Protein 2I0F (pdb70)

B-factor: mean 44.27, std 20.61, range [9.22, 100.0]

Organism: Brucella abortus biovar 1 (strain 9-941) (NCBI:txid262698)

CATH classification: 3.40.50.960

Structure (mmCIF, N/CA/C/O backbone):
data_2I0F
#
_entry.id   2I0F
#
_cell.length_a   124.101
_cell.length_b   68.521
_cell.length_c   90.649
_cell.angle_alpha   90.00
_cell.angle_beta   108.40
_cell.angle_gamma   90.00
#
_symmetry.space_group_name_H-M   'C 1 2 1'
#
loop_
_entity.id
_entity.type
_entity.pdbx_description
1 polymer '6,7-dimethyl-8-ribityllumazine synthase 1'
2 non-polymer 'CALCIUM ION'
3 water water
#
loop_
_atom_site.group_PDB
_atom_site.id
_atom_site.type_symbol
_atom_site.label_atom_id
_atom_site.label_alt_id
_atom_site.label_comp_id
_atom_site.label_asym_id
_atom_site.label_entity_id
_atom_site.label_seq_id
_atom_site.pdbx_PDB_ins_code
_atom_site.Cartn_x
_atom_site.Cartn_y
_atom_site.Cartn_z
_atom_site.occupancy
_atom_site.B_iso_or_equiv
_atom_site.auth_seq_id
_atom_site.auth_comp_id
_atom_site.auth_asym_id
_atom_site.auth_atom_id
_atom_site.pdbx_PDB_model_num
ATOM 1 N N . ASP A 1 11 ? 13.881 -28.916 6.061 1.00 52.70 11 ASP A N 1
ATOM 2 C CA . ASP A 1 11 ? 12.416 -29.069 5.820 1.00 52.66 11 ASP A CA 1
ATOM 3 C C . ASP A 1 11 ? 11.679 -28.877 7.139 1.00 50.23 11 ASP A C 1
ATOM 4 O O . ASP A 1 11 ? 10.532 -28.426 7.171 1.00 50.61 11 ASP A O 1
ATOM 9 N N . ALA A 1 12 ? 12.349 -29.225 8.231 1.00 46.28 12 ALA A N 1
ATOM 10 C CA . ALA A 1 12 ? 11.764 -29.077 9.554 1.00 42.34 12 ALA A CA 1
ATOM 11 C C . ALA A 1 12 ? 11.696 -27.590 9.867 1.00 37.45 12 ALA A C 1
ATOM 12 O O . ALA A 1 12 ? 12.482 -26.804 9.343 1.00 35.56 12 ALA A O 1
ATOM 14 N N . PRO A 1 13 ? 10.753 -27.184 10.723 1.00 34.80 13 PRO A N 1
ATOM 15 C CA . PRO A 1 13 ? 10.636 -25.763 11.069 1.00 33.63 13 PRO A CA 1
ATOM 16 C C . PRO A 1 13 ? 11.928 -25.229 11.678 1.00 31.22 13 PRO A C 1
ATOM 17 O O . PRO A 1 13 ? 12.600 -25.907 12.454 1.00 31.26 13 PRO A O 1
ATOM 21 N N . HIS A 1 14 ? 12.283 -24.014 11.303 1.00 29.29 14 HIS A N 1
ATOM 22 C CA . HIS A 1 14 ? 13.468 -23.378 11.839 1.00 29.10 14 HIS A CA 1
ATOM 23 C C . HIS A 1 14 ? 12.964 -22.104 12.492 1.00 28.56 14 HIS A C 1
ATOM 24 O O . HIS A 1 14 ? 12.503 -21.194 11.807 1.00 29.85 14 HIS A O 1
ATOM 31 N N . LEU A 1 15 ? 13.039 -22.035 13.812 1.00 27.33 15 LEU A N 1
ATOM 32 C CA . LEU A 1 15 ? 12.545 -20.860 14.512 1.00 24.79 15 LEU A CA 1
ATOM 33 C C . LEU A 1 15 ? 13.660 -19.987 15.056 1.00 24.31 15 LEU A C 1
ATOM 34 O O . LEU A 1 15 ? 14.822 -20.401 15.145 1.00 20.33 15 LEU A O 1
ATOM 39 N N . LEU A 1 16 ? 13.290 -18.764 15.408 1.00 22.88 16 LEU A N 1
ATOM 40 C CA . LEU A 1 16 ? 14.240 -17.843 16.010 1.00 21.91 16 LEU A CA 1
ATOM 41 C C . LEU A 1 16 ? 13.710 -17.644 17.408 1.00 19.95 16 LEU A C 1
ATOM 42 O O . LEU A 1 16 ? 12.540 -17.305 17.598 1.00 17.56 16 LEU A O 1
ATOM 47 N N . ILE A 1 17 ? 14.566 -17.919 18.382 1.00 20.24 17 ILE A N 1
ATOM 48 C CA . ILE A 1 17 ? 14.220 -17.749 19.774 1.00 19.34 17 ILE A CA 1
ATOM 49 C C . ILE A 1 17 ? 14.807 -16.388 20.162 1.00 20.87 17 ILE A C 1
ATOM 50 O O . ILE A 1 17 ? 16.002 -16.139 19.999 1.00 21.77 17 ILE A O 1
ATOM 55 N N . VAL A 1 18 ? 13.957 -15.489 20.626 1.00 19.54 18 VAL A N 1
ATOM 56 C CA . VAL A 1 18 ? 14.421 -14.180 21.039 1.00 19.48 18 VAL A CA 1
ATOM 57 C C . VAL A 1 18 ? 14.224 -14.139 22.536 1.00 19.69 18 VAL A C 1
ATOM 58 O O . VAL A 1 18 ? 13.084 -14.116 23.018 1.00 17.60 18 VAL A O 1
ATOM 62 N N . GLU A 1 19 ? 15.338 -14.157 23.268 1.00 17.05 19 GLU A N 1
ATOM 63 C CA . GLU A 1 19 ? 15.285 -14.154 24.713 1.00 18.42 19 GLU A CA 1
ATOM 64 C C . GLU A 1 19 ? 15.704 -12.833 25.339 1.00 17.77 19 GLU A C 1
ATOM 65 O O . GLU A 1 19 ? 16.765 -12.301 25.029 1.00 20.58 19 GLU A O 1
ATOM 71 N N . ALA A 1 20 ? 14.859 -12.314 26.214 1.00 18.54 20 ALA A N 1
ATOM 72 C CA . ALA A 1 20 ? 15.180 -11.108 26.952 1.00 20.19 20 ALA A CA 1
ATOM 73 C C . ALA A 1 20 ? 15.957 -11.701 28.119 1.00 20.35 20 ALA A C 1
ATOM 74 O O . ALA A 1 20 ? 15.416 -12.487 28.889 1.00 20.90 20 ALA A O 1
ATOM 76 N N . ARG A 1 21 ? 17.223 -11.339 28.245 1.00 21.33 21 ARG A N 1
ATOM 77 C CA . ARG A 1 21 ? 18.064 -11.897 29.294 1.00 22.14 21 ARG A CA 1
ATOM 78 C C . ARG A 1 21 ? 18.524 -10.914 30.374 1.00 24.46 21 ARG A C 1
ATOM 79 O O . ARG A 1 21 ? 19.258 -9.963 30.094 1.00 26.87 21 ARG A O 1
ATOM 87 N N . PHE A 1 22 ? 18.071 -11.138 31.603 1.00 25.04 22 PHE A N 1
ATOM 88 C CA . PHE A 1 22 ? 18.480 -10.305 32.731 1.00 27.94 22 PHE A CA 1
ATOM 89 C C . PHE A 1 22 ? 18.902 -11.243 33.854 1.00 29.16 22 PHE A C 1
ATOM 90 O O . PHE A 1 22 ? 20.001 -11.115 34.401 1.00 30.60 22 PHE A O 1
ATOM 98 N N . TYR A 1 23 ? 18.024 -12.182 34.193 1.00 28.14 23 TYR A N 1
ATOM 99 C CA . TYR A 1 23 ? 18.321 -13.182 35.215 1.00 28.99 23 TYR A CA 1
ATOM 100 C C . TYR A 1 23 ? 18.912 -14.386 34.456 1.00 27.90 23 TYR A C 1
ATOM 101 O O . TYR A 1 23 ? 18.181 -15.236 33.956 1.00 26.16 23 TYR A O 1
ATOM 110 N N . ASP A 1 24 ? 20.233 -14.454 34.376 1.00 28.43 24 ASP A N 1
ATOM 111 C CA . ASP A 1 24 ? 20.909 -15.518 33.641 1.00 29.57 24 ASP A CA 1
ATOM 112 C C . ASP A 1 24 ? 20.442 -16.943 33.910 1.00 31.04 24 ASP A C 1
ATOM 113 O O . ASP A 1 24 ? 20.230 -17.716 32.964 1.00 30.90 24 ASP A O 1
ATOM 118 N N . ASP A 1 25 ? 20.300 -17.306 35.183 1.00 29.16 25 ASP A N 1
ATOM 119 C CA . ASP A 1 25 ? 19.874 -18.660 35.514 1.00 30.55 25 ASP A CA 1
ATOM 120 C C . ASP A 1 25 ? 18.452 -18.918 35.045 1.00 28.79 25 ASP A C 1
ATOM 121 O O . ASP A 1 25 ? 18.194 -19.905 34.369 1.00 28.23 25 ASP A O 1
ATOM 126 N N . LEU A 1 26 ? 17.531 -18.028 35.392 1.00 29.68 26 LEU A N 1
ATOM 127 C CA . LEU A 1 26 ? 16.153 -18.192 34.960 1.00 30.14 26 LEU A CA 1
ATOM 128 C C . LEU A 1 26 ? 16.083 -18.276 33.439 1.00 29.73 26 LEU A C 1
ATOM 129 O O . LEU A 1 26 ? 15.422 -19.152 32.895 1.00 31.85 26 LEU A O 1
ATOM 134 N N . ALA A 1 27 ? 16.772 -17.363 32.763 1.00 26.27 27 ALA A N 1
ATOM 135 C CA . ALA A 1 27 ? 16.784 -17.323 31.303 1.00 25.90 27 ALA A CA 1
ATOM 136 C C . ALA A 1 27 ? 17.308 -18.631 30.704 1.00 25.20 27 ALA A C 1
ATOM 137 O O . ALA A 1 27 ? 16.875 -19.050 29.623 1.00 24.74 27 ALA A O 1
ATOM 139 N N . ASP A 1 28 ? 18.255 -19.262 31.394 1.00 22.01 28 ASP A N 1
ATOM 140 C CA . ASP A 1 28 ? 18.814 -20.518 30.919 1.00 23.85 28 ASP A CA 1
ATOM 141 C C . ASP A 1 28 ? 17.771 -21.606 31.054 1.00 22.87 28 ASP A C 1
ATOM 142 O O . ASP A 1 28 ? 17.604 -22.442 30.165 1.00 23.04 28 ASP A O 1
ATOM 147 N N . ALA A 1 29 ? 17.065 -21.601 32.170 1.00 18.71 29 ALA A N 1
ATOM 148 C CA . ALA A 1 29 ? 16.035 -22.597 32.356 1.00 22.80 29 ALA A CA 1
ATOM 149 C C . ALA A 1 29 ? 15.026 -22.406 31.229 1.00 22.91 29 ALA A C 1
ATOM 150 O O . ALA A 1 29 ? 14.684 -23.351 30.519 1.00 23.37 29 ALA A O 1
ATOM 152 N N . LEU A 1 30 ? 14.570 -21.168 31.061 1.00 21.54 30 LEU A N 1
ATOM 153 C CA . LEU A 1 30 ? 13.588 -20.857 30.027 1.00 22.49 30 LEU A CA 1
ATOM 154 C C . LEU A 1 30 ? 14.039 -21.306 28.653 1.00 20.70 30 LEU A C 1
ATOM 155 O O . LEU A 1 30 ? 13.296 -21.965 27.935 1.00 22.24 30 LEU A O 1
ATOM 160 N N . LEU A 1 31 ? 15.253 -20.915 28.287 1.00 21.65 31 LEU A N 1
ATOM 161 C CA . LEU A 1 31 ? 15.808 -21.268 26.997 1.00 22.90 31 LEU A CA 1
ATOM 162 C C . LEU A 1 31 ? 15.957 -22.781 26.882 1.00 24.04 31 LEU A C 1
ATOM 163 O O . LEU A 1 31 ? 15.745 -23.332 25.806 1.00 23.82 31 LEU A O 1
ATOM 168 N N . ASP A 1 32 ? 16.312 -23.446 27.985 1.00 25.73 32 ASP A N 1
ATOM 169 C CA . ASP A 1 32 ? 16.473 -24.913 27.984 1.00 26.13 32 ASP A CA 1
ATOM 170 C C . ASP A 1 32 ? 15.119 -25.551 27.698 1.00 25.71 32 ASP A C 1
ATOM 171 O O . ASP A 1 32 ? 15.020 -26.528 26.956 1.00 27.38 32 ASP A O 1
ATOM 176 N N . GLY A 1 33 ? 14.075 -24.978 28.283 1.00 23.69 33 GLY A N 1
ATOM 177 C CA . GLY A 1 33 ? 12.740 -25.495 28.068 1.00 25.72 33 GLY A CA 1
ATOM 178 C C . GLY A 1 33 ? 12.336 -25.368 26.612 1.00 26.98 33 GLY A C 1
ATOM 179 O O . GLY A 1 33 ? 11.833 -26.321 26.015 1.00 27.66 33 GLY A O 1
ATOM 180 N N . ALA A 1 34 ? 12.557 -24.186 26.042 1.00 25.08 34 ALA A N 1
ATOM 181 C CA . ALA A 1 34 ? 12.214 -23.930 24.649 1.00 23.80 34 ALA A CA 1
ATOM 182 C C . ALA A 1 34 ? 13.017 -24.830 23.708 1.00 24.03 34 ALA A C 1
ATOM 183 O O . ALA A 1 34 ? 12.444 -25.514 22.855 1.00 22.12 34 ALA A O 1
ATOM 185 N N . LYS A 1 35 ? 14.340 -24.825 23.857 1.00 21.64 35 LYS A N 1
ATOM 186 C CA . LYS A 1 35 ? 15.177 -25.639 22.992 1.00 23.68 35 LYS A CA 1
ATOM 187 C C . LYS A 1 35 ? 14.796 -27.113 23.031 1.00 25.85 35 LYS A C 1
ATOM 188 O O . LYS A 1 35 ? 14.832 -27.791 22.007 1.00 25.55 35 LYS A O 1
ATOM 194 N N . ALA A 1 36 ? 14.438 -27.610 24.211 1.00 25.23 36 ALA A N 1
ATOM 195 C CA . ALA A 1 36 ? 14.081 -29.010 24.339 1.00 27.62 36 ALA A CA 1
ATOM 196 C C . ALA A 1 36 ? 12.793 -29.271 23.585 1.00 27.44 36 ALA A C 1
ATOM 197 O O . ALA A 1 36 ? 12.679 -30.253 22.856 1.00 26.29 36 ALA A O 1
ATOM 199 N N . ALA A 1 37 ? 11.821 -28.384 23.759 1.00 27.61 37 ALA A N 1
ATOM 200 C CA . ALA A 1 37 ? 10.548 -28.526 23.064 1.00 27.19 37 ALA A CA 1
ATOM 201 C C . ALA A 1 37 ? 10.787 -28.509 21.562 1.00 26.74 37 ALA A C 1
ATOM 202 O O . ALA A 1 37 ? 10.170 -29.270 20.825 1.00 27.15 37 ALA A O 1
ATOM 204 N N . LEU A 1 38 ? 11.685 -27.648 21.097 1.00 24.67 38 LEU A N 1
ATOM 205 C CA . LEU A 1 38 ? 11.926 -27.588 19.662 1.00 26.98 38 LEU A CA 1
ATOM 206 C C . LEU A 1 38 ? 12.705 -28.802 19.172 1.00 27.91 38 LEU A C 1
ATOM 207 O O . LEU A 1 38 ? 12.519 -29.261 18.043 1.00 28.30 38 LEU A O 1
ATOM 212 N N . ASP A 1 39 ? 13.568 -29.335 20.028 1.00 28.98 39 ASP A N 1
ATOM 213 C CA . ASP A 1 39 ? 14.351 -30.493 19.646 1.00 30.08 39 ASP A CA 1
ATOM 214 C C . ASP A 1 39 ? 13.443 -31.693 19.486 1.00 30.58 39 ASP A C 1
ATOM 215 O O . ASP A 1 39 ? 13.493 -32.382 18.472 1.00 31.94 39 ASP A O 1
ATOM 220 N N . GLU A 1 40 ? 12.600 -31.916 20.487 1.00 30.10 40 GLU A N 1
ATOM 221 C CA . GLU A 1 40 ? 11.685 -33.047 20.510 1.00 31.63 40 GLU A CA 1
ATOM 222 C C . GLU A 1 40 ? 10.735 -33.081 19.327 1.00 32.51 40 GLU A C 1
ATOM 223 O O . GLU A 1 40 ? 10.245 -34.150 18.939 1.00 31.45 40 GLU A O 1
ATOM 229 N N . ALA A 1 41 ? 10.457 -31.913 18.764 1.00 30.68 41 ALA A N 1
ATOM 230 C CA . ALA A 1 41 ? 9.564 -31.842 17.621 1.00 29.60 41 ALA A CA 1
ATOM 231 C C . ALA A 1 41 ? 10.389 -31.845 16.342 1.00 27.27 41 ALA A C 1
ATOM 232 O O . ALA A 1 41 ? 9.856 -31.732 15.256 1.00 29.60 41 ALA A O 1
ATOM 234 N N . GLY A 1 42 ? 11.699 -31.976 16.474 1.00 28.41 42 GLY A N 1
ATOM 235 C CA . GLY A 1 42 ? 12.548 -31.991 15.292 1.00 29.69 42 GLY A CA 1
ATOM 236 C C . GLY A 1 42 ? 12.764 -30.656 14.592 1.00 30.05 42 GLY A C 1
ATOM 237 O O . GLY A 1 42 ? 13.266 -30.627 13.471 1.00 32.41 42 GLY A O 1
ATOM 238 N N . ALA A 1 43 ? 12.395 -29.553 15.239 1.00 28.65 43 ALA A N 1
ATOM 239 C CA . ALA A 1 43 ? 12.574 -28.217 14.664 1.00 27.54 43 ALA A CA 1
ATOM 240 C C . ALA A 1 43 ? 13.949 -27.668 15.030 1.00 27.49 43 ALA A C 1
ATOM 241 O O . ALA A 1 43 ? 14.510 -28.053 16.054 1.00 26.29 43 ALA A O 1
ATOM 243 N N . THR A 1 44 ? 14.490 -26.774 14.199 1.00 25.57 44 THR A N 1
ATOM 244 C CA . THR A 1 44 ? 15.797 -26.173 14.477 1.00 25.73 44 THR A CA 1
ATOM 245 C C . THR A 1 44 ? 15.592 -24.718 14.917 1.00 25.01 44 THR A C 1
ATOM 246 O O . THR A 1 44 ? 14.503 -24.174 14.773 1.00 24.62 44 THR A O 1
ATOM 250 N N . TYR A 1 45 ? 16.634 -24.082 15.432 1.00 24.55 45 TYR A N 1
ATOM 251 C CA . TYR A 1 45 ? 16.491 -22.710 15.908 1.00 26.16 45 TYR A CA 1
ATOM 252 C C . TYR A 1 45 ? 17.799 -21.959 16.055 1.00 25.13 45 TYR A C 1
ATOM 253 O O . TYR A 1 45 ? 18.859 -22.553 16.202 1.00 27.91 45 TYR A O 1
ATOM 262 N N . ASP A 1 46 ? 17.700 -20.640 15.994 1.00 25.39 46 ASP A N 1
ATOM 263 C CA . ASP A 1 46 ? 18.831 -19.752 16.200 1.00 24.10 46 ASP A CA 1
ATOM 264 C C . ASP A 1 46 ? 18.398 -19.030 17.469 1.00 23.61 46 ASP A C 1
ATOM 265 O O . ASP A 1 46 ? 17.205 -18.963 17.773 1.00 19.26 46 ASP A O 1
ATOM 270 N N . VAL A 1 47 ? 19.352 -18.482 18.203 1.00 22.21 47 VAL A N 1
ATOM 271 C CA . VAL A 1 47 ? 19.033 -17.799 19.442 1.00 21.73 47 VAL A CA 1
ATOM 272 C C . VAL A 1 47 ? 19.696 -16.447 19.476 1.00 21.68 47 VAL A C 1
ATOM 273 O O . VAL A 1 47 ? 20.893 -16.337 19.219 1.00 21.76 47 VAL A O 1
ATOM 277 N N . VAL A 1 48 ? 18.914 -15.412 19.759 1.00 21.16 48 VAL A N 1
ATOM 278 C CA . VAL A 1 48 ? 19.480 -14.080 19.903 1.00 19.89 48 VAL A CA 1
ATOM 279 C C . VAL A 1 48 ? 19.023 -13.541 21.239 1.00 19.92 48 VAL A C 1
ATOM 280 O O . VAL A 1 48 ? 17.976 -13.923 21.755 1.00 20.82 48 VAL A O 1
ATOM 284 N N . THR A 1 49 ? 19.805 -12.622 21.776 1.00 21.12 49 THR A N 1
ATOM 285 C CA . THR A 1 49 ? 19.549 -12.068 23.081 1.00 20.17 49 THR A CA 1
ATOM 286 C C . THR A 1 49 ? 19.353 -10.568 23.071 1.00 20.92 49 THR A C 1
ATOM 287 O O . THR A 1 49 ? 20.108 -9.833 22.428 1.00 20.12 49 THR A O 1
ATOM 291 N N . VAL A 1 50 ? 18.338 -10.124 23.799 1.00 19.01 50 VAL A N 1
ATOM 292 C CA . VAL A 1 50 ? 18.053 -8.707 23.934 1.00 19.97 50 VAL A CA 1
ATOM 293 C C . VAL A 1 50 ? 18.022 -8.444 25.434 1.00 19.99 50 VAL A C 1
ATOM 294 O O . VAL A 1 50 ? 17.882 -9.373 26.224 1.00 18.83 50 VAL A O 1
ATOM 298 N N . PRO A 1 51 ? 18.163 -7.180 25.852 1.00 20.16 51 PRO A N 1
ATOM 299 C CA . PRO A 1 51 ? 18.146 -6.965 27.302 1.00 19.47 51 PRO A CA 1
ATOM 300 C C . PRO A 1 51 ? 16.799 -6.923 27.992 1.00 18.47 51 PRO A C 1
ATOM 301 O O . PRO A 1 51 ? 16.711 -7.173 29.187 1.00 20.89 51 PRO A O 1
ATOM 305 N N . GLY A 1 52 ? 15.749 -6.598 27.256 1.00 18.65 52 GLY A N 1
ATOM 306 C CA . GLY A 1 52 ? 14.443 -6.546 27.875 1.00 16.57 52 GLY A CA 1
ATOM 307 C C . GLY A 1 52 ? 13.378 -7.140 26.983 1.00 17.72 52 GLY A C 1
ATOM 308 O O . GLY A 1 52 ? 13.584 -7.316 25.783 1.00 19.41 52 GLY A O 1
ATOM 309 N N . ALA A 1 53 ? 12.224 -7.416 27.569 1.00 16.72 53 ALA A N 1
ATOM 310 C CA . ALA A 1 53 ? 11.105 -7.974 26.837 1.00 20.63 53 ALA A CA 1
ATOM 311 C C . ALA A 1 53 ? 10.606 -6.982 25.798 1.00 21.86 53 ALA A C 1
ATOM 312 O O . ALA A 1 53 ? 10.110 -7.371 24.742 1.00 23.60 53 ALA A O 1
ATOM 314 N N . LEU A 1 54 ? 10.748 -5.697 26.098 1.00 20.89 54 LEU A N 1
ATOM 315 C CA . LEU A 1 54 ? 10.284 -4.665 25.190 1.00 19.96 54 LEU A CA 1
ATOM 316 C C . LEU A 1 54 ? 11.082 -4.671 23.916 1.00 19.15 54 LEU A C 1
ATOM 317 O O . LEU A 1 54 ? 10.655 -4.097 22.923 1.00 19.86 54 LEU A O 1
ATOM 322 N N . GLU A 1 55 ? 12.249 -5.305 23.944 1.00 18.45 55 GLU A N 1
ATOM 323 C CA . GLU A 1 55 ? 13.093 -5.351 22.760 1.00 19.73 55 GLU A CA 1
ATOM 324 C C . GLU A 1 55 ? 12.796 -6.564 21.898 1.00 17.95 55 GLU A C 1
ATOM 325 O O . GLU A 1 55 ? 13.332 -6.662 20.811 1.00 18.90 55 GLU A O 1
ATOM 331 N N . ILE A 1 56 ? 11.961 -7.485 22.374 1.00 19.39 56 ILE A N 1
ATOM 332 C CA . ILE A 1 56 ? 11.691 -8.699 21.600 1.00 20.76 56 ILE A CA 1
ATOM 333 C C . ILE A 1 56 ? 10.947 -8.447 20.306 1.00 19.54 56 ILE A C 1
ATOM 334 O O . ILE A 1 56 ? 11.371 -8.892 19.250 1.00 22.88 56 ILE A O 1
ATOM 339 N N . PRO A 1 57 ? 9.821 -7.730 20.367 1.00 21.40 57 PRO A N 1
ATOM 340 C CA . PRO A 1 57 ? 9.063 -7.451 19.144 1.00 22.79 57 PRO A CA 1
ATOM 341 C C . PRO A 1 57 ? 9.946 -6.888 18.025 1.00 23.15 57 PRO A C 1
ATOM 342 O O . PRO A 1 57 ? 9.923 -7.389 16.901 1.00 27.12 57 PRO A O 1
ATOM 346 N N . ALA A 1 58 ? 10.730 -5.857 18.324 1.00 20.53 58 ALA A N 1
ATOM 347 C CA . ALA A 1 58 ? 11.584 -5.265 17.290 1.00 21.55 58 ALA A CA 1
ATOM 348 C C . ALA A 1 58 ? 12.590 -6.269 16.742 1.00 20.70 58 ALA A C 1
ATOM 349 O O . ALA A 1 58 ? 12.861 -6.301 15.548 1.00 20.00 58 ALA A O 1
ATOM 351 N N . THR A 1 59 ? 13.171 -7.073 17.621 1.00 19.06 59 THR A N 1
ATOM 352 C CA . THR A 1 59 ? 14.136 -8.051 17.167 1.00 19.37 59 THR A CA 1
ATOM 353 C C . THR A 1 59 ? 13.464 -8.923 16.106 1.00 22.73 59 THR A C 1
ATOM 354 O O . THR A 1 59 ? 14.001 -9.128 15.012 1.00 24.17 59 THR A O 1
ATOM 358 N N . ILE A 1 60 ? 12.283 -9.431 16.439 1.00 21.56 60 ILE A N 1
ATOM 359 C CA . ILE A 1 60 ? 11.513 -10.251 15.521 1.00 21.89 60 ILE A CA 1
ATOM 360 C C . ILE A 1 60 ? 11.320 -9.434 14.243 1.00 24.05 60 ILE A C 1
ATOM 361 O O . ILE A 1 60 ? 11.432 -9.949 13.131 1.00 27.00 60 ILE A O 1
ATOM 366 N N . SER A 1 61 ? 11.052 -8.149 14.409 1.00 23.26 61 SER A N 1
ATOM 367 C CA . SER A 1 61 ? 10.886 -7.265 13.263 1.00 23.87 61 SER A CA 1
ATOM 368 C C . SER A 1 61 ? 12.141 -7.278 12.391 1.00 23.48 61 SER A C 1
ATOM 369 O O . SER A 1 61 ? 12.053 -7.355 11.166 1.00 24.52 61 SER A O 1
ATOM 372 N N . PHE A 1 62 ? 13.318 -7.209 13.008 1.00 23.01 62 PHE A N 1
ATOM 373 C CA . PHE A 1 62 ? 14.555 -7.224 12.223 1.00 23.19 62 PHE A CA 1
ATOM 374 C C . PHE A 1 62 ? 14.659 -8.517 11.422 1.00 26.13 62 PHE A C 1
ATOM 375 O O . PHE A 1 62 ? 14.960 -8.500 10.229 1.00 28.91 62 PHE A O 1
ATOM 383 N N . ALA A 1 63 ? 14.439 -9.640 12.098 1.00 25.26 63 ALA A N 1
ATOM 384 C CA . ALA A 1 63 ? 14.531 -10.947 11.457 1.00 27.90 63 ALA A CA 1
ATOM 385 C C . ALA A 1 63 ? 13.690 -10.983 10.189 1.00 29.17 63 ALA A C 1
ATOM 386 O O . ALA A 1 63 ? 14.158 -11.424 9.140 1.00 30.13 63 ALA A O 1
ATOM 388 N N . LEU A 1 64 ? 12.454 -10.507 10.294 1.00 29.60 64 LEU A N 1
ATOM 389 C CA . LEU A 1 64 ? 11.546 -10.468 9.157 1.00 31.28 64 LEU A CA 1
ATOM 390 C C . LEU A 1 64 ? 12.084 -9.581 8.034 1.00 33.77 64 LEU A C 1
ATOM 391 O O . LEU A 1 64 ? 11.997 -9.940 6.860 1.00 34.97 64 LEU A O 1
ATOM 396 N N . ASP A 1 65 ? 12.631 -8.426 8.393 1.00 35.75 65 ASP A N 1
ATOM 397 C CA . ASP A 1 65 ? 13.181 -7.504 7.401 1.00 39.33 65 ASP A CA 1
ATOM 398 C C . ASP A 1 65 ? 14.370 -8.152 6.714 1.00 40.05 65 ASP A C 1
ATOM 399 O O . ASP A 1 65 ? 14.545 -8.036 5.503 1.00 39.29 65 ASP A O 1
ATOM 404 N N . GLY A 1 66 ? 15.189 -8.833 7.508 1.00 40.67 66 GLY A N 1
ATOM 405 C CA . GLY A 1 66 ? 16.358 -9.495 6.970 1.00 40.55 66 GLY A CA 1
ATOM 406 C C . GLY A 1 66 ? 15.981 -10.556 5.959 1.00 43.06 66 GLY A C 1
ATOM 407 O O . GLY A 1 66 ? 16.623 -10.680 4.915 1.00 43.52 66 GLY A O 1
ATOM 408 N N . ALA A 1 67 ? 14.942 -11.326 6.266 1.00 43.07 67 ALA A N 1
ATOM 409 C CA . ALA A 1 67 ? 14.494 -12.379 5.366 1.00 46.59 67 ALA A CA 1
ATOM 410 C C . ALA A 1 67 ? 14.194 -11.797 3.985 1.00 48.20 67 ALA A C 1
ATOM 411 O O . ALA A 1 67 ? 14.566 -12.379 2.966 1.00 49.63 67 ALA A O 1
ATOM 413 N N . ASP A 1 68 ? 13.521 -10.651 3.956 1.00 49.16 68 ASP A N 1
ATOM 414 C CA . ASP A 1 68 ? 13.197 -9.986 2.696 1.00 51.37 68 ASP A CA 1
ATOM 415 C C . ASP A 1 68 ? 14.483 -9.545 1.999 1.00 51.64 68 ASP A C 1
ATOM 416 O O . ASP A 1 68 ? 14.512 -9.361 0.782 1.00 52.44 68 ASP A O 1
ATOM 421 N N . ASN A 1 69 ? 15.541 -9.373 2.785 1.00 51.01 69 ASN A N 1
ATOM 422 C CA . ASN A 1 69 ? 16.837 -8.950 2.267 1.00 51.11 69 ASN A CA 1
ATOM 423 C C . ASN A 1 69 ? 17.775 -10.136 2.035 1.00 50.67 69 ASN A C 1
ATOM 424 O O . ASN A 1 69 ? 18.989 -10.024 2.225 1.00 51.17 69 ASN A O 1
ATOM 429 N N . GLY A 1 70 ? 17.203 -11.266 1.627 1.00 49.49 70 GLY A N 1
ATOM 430 C CA . GLY A 1 70 ? 17.991 -12.460 1.372 1.00 47.14 70 GLY A CA 1
ATOM 431 C C . GLY A 1 70 ? 18.471 -13.187 2.619 1.00 45.66 70 GLY A C 1
ATOM 432 O O . GLY A 1 70 ? 19.101 -14.239 2.523 1.00 43.66 70 GLY A O 1
ATOM 433 N N . GLY A 1 71 ? 18.167 -12.636 3.791 1.00 44.32 71 GLY A N 1
ATOM 434 C CA . GLY A 1 71 ? 18.598 -13.250 5.035 1.00 43.15 71 GLY A CA 1
ATOM 435 C C . GLY A 1 71 ? 17.843 -14.505 5.432 1.00 42.16 71 GLY A C 1
ATOM 436 O O . GLY A 1 71 ? 16.972 -14.974 4.703 1.00 43.17 71 GLY A O 1
ATOM 437 N N . THR A 1 72 ? 18.175 -15.041 6.603 1.00 41.12 72 THR A N 1
ATOM 438 C CA . THR A 1 72 ? 17.548 -16.251 7.116 1.00 40.01 72 THR A CA 1
ATOM 439 C C . THR A 1 72 ? 16.034 -16.125 7.276 1.00 39.23 72 THR A C 1
ATOM 440 O O . THR A 1 72 ? 15.529 -15.221 7.939 1.00 36.68 72 THR A O 1
ATOM 444 N N . GLU A 1 73 ? 15.322 -17.056 6.658 1.00 36.82 73 GLU A N 1
ATOM 445 C CA . GLU A 1 73 ? 13.870 -17.108 6.706 1.00 36.38 73 GLU A CA 1
ATOM 446 C C . GLU A 1 73 ? 13.471 -17.997 7.880 1.00 34.54 73 GLU A C 1
ATOM 447 O O . GLU A 1 73 ? 13.790 -19.182 7.891 1.00 35.83 73 GLU A O 1
ATOM 453 N N . TYR A 1 74 ? 12.791 -17.433 8.871 1.00 30.31 74 TYR A N 1
ATOM 454 C CA . TYR A 1 74 ? 12.361 -18.222 10.020 1.00 26.83 74 TYR A CA 1
ATOM 455 C C . TYR A 1 74 ? 10.900 -18.628 9.871 1.00 25.71 74 TYR A C 1
ATOM 456 O O . TYR A 1 74 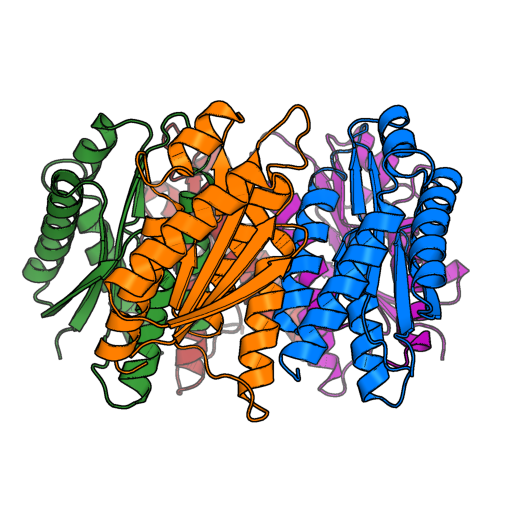? 10.102 -17.883 9.307 1.00 26.65 74 TYR A O 1
ATOM 465 N N . ASP A 1 75 ? 10.547 -19.807 10.372 1.00 22.95 75 ASP A N 1
ATOM 466 C CA . ASP A 1 75 ? 9.169 -20.275 10.267 1.00 24.56 75 ASP A CA 1
ATOM 467 C C . ASP A 1 75 ? 8.303 -19.827 11.420 1.00 22.67 75 ASP A C 1
ATOM 468 O O . ASP A 1 75 ? 7.086 -19.822 11.323 1.00 23.54 75 ASP A O 1
ATOM 473 N N . GLY A 1 76 ? 8.939 -19.442 12.515 1.00 21.76 76 GLY A N 1
ATOM 474 C CA . GLY A 1 76 ? 8.189 -18.993 13.670 1.00 18.97 76 GLY A CA 1
ATOM 475 C C . GLY A 1 76 ? 9.153 -18.378 14.651 1.00 17.50 76 GLY A C 1
ATOM 476 O O . GLY A 1 76 ? 10.368 -18.432 14.457 1.00 16.88 76 GLY A O 1
ATOM 477 N N . PHE A 1 77 ? 8.622 -17.786 15.705 1.00 17.52 77 PHE A N 1
ATOM 478 C CA . PHE A 1 77 ? 9.482 -17.177 16.700 1.00 17.83 77 PHE A CA 1
ATOM 479 C C . PHE A 1 77 ? 9.055 -17.542 18.097 1.00 16.84 77 PHE A C 1
ATOM 480 O O . PHE A 1 77 ? 7.866 -17.734 18.378 1.00 15.89 77 PHE A O 1
ATOM 488 N N . VAL A 1 78 ? 10.039 -17.661 18.972 1.00 15.71 78 VAL A N 1
ATOM 489 C CA . VAL A 1 78 ? 9.747 -17.943 20.358 1.00 17.38 78 VAL A CA 1
ATOM 490 C C . VAL A 1 78 ? 10.286 -16.748 21.131 1.00 18.29 78 VAL A C 1
ATOM 491 O O . VAL A 1 78 ? 11.445 -16.364 20.987 1.00 17.09 78 VAL A O 1
ATOM 495 N N . ALA A 1 79 ? 9.429 -16.142 21.934 1.00 17.87 79 ALA A N 1
ATOM 496 C CA . ALA A 1 79 ? 9.841 -14.994 22.710 1.00 18.48 79 ALA A CA 1
ATOM 497 C C . ALA A 1 79 ? 9.972 -15.417 24.160 1.00 17.99 79 ALA A C 1
ATOM 498 O O . ALA A 1 79 ? 8.992 -15.831 24.775 1.00 20.00 79 ALA A O 1
ATOM 500 N N . LEU A 1 80 ? 11.181 -15.319 24.701 1.00 16.13 80 LEU A N 1
ATOM 501 C CA . LEU A 1 80 ? 11.413 -15.685 26.089 1.00 18.62 80 LEU A CA 1
ATOM 502 C C . LEU A 1 80 ? 11.774 -14.465 26.909 1.00 19.14 80 LEU A C 1
ATOM 503 O O . LEU A 1 80 ? 12.494 -13.583 26.449 1.00 21.48 80 LEU A O 1
ATOM 508 N N . GLY A 1 81 ? 11.270 -14.423 28.134 1.00 19.57 81 GLY A N 1
ATOM 509 C CA . GLY A 1 81 ? 11.579 -13.311 29.010 1.00 21.53 81 GLY A CA 1
ATOM 510 C C . GLY A 1 81 ? 11.018 -13.573 30.385 1.00 23.36 81 GLY A C 1
ATOM 511 O O . GLY A 1 81 ? 10.149 -14.433 30.548 1.00 25.24 81 GLY A O 1
ATOM 512 N N . THR A 1 82 ? 11.508 -12.847 31.379 1.00 24.02 82 THR A N 1
ATOM 513 C CA . THR A 1 82 ? 11.011 -13.017 32.732 1.00 26.43 82 THR A CA 1
ATOM 514 C C . THR A 1 82 ? 10.902 -11.680 33.455 1.00 28.80 82 THR A C 1
ATOM 515 O O . THR A 1 82 ? 11.908 -11.007 33.718 1.00 28.02 82 THR A O 1
ATOM 519 N N . VAL A 1 83 ? 9.671 -11.289 33.756 1.00 27.17 83 VAL A N 1
ATOM 520 C CA . VAL A 1 83 ? 9.447 -10.056 34.470 1.00 28.52 83 VAL A CA 1
ATOM 521 C C . VAL A 1 83 ? 8.926 -10.440 35.845 1.00 30.18 83 VAL A C 1
ATOM 522 O O . VAL A 1 83 ? 7.950 -11.177 35.974 1.00 30.96 83 VAL A O 1
ATOM 526 N N . ILE A 1 84 ? 9.606 -9.963 36.873 1.00 30.72 84 ILE A N 1
ATOM 527 C CA . ILE A 1 84 ? 9.213 -10.253 38.240 1.00 34.87 84 ILE A CA 1
ATOM 528 C C . ILE A 1 84 ? 8.812 -8.935 38.877 1.00 35.92 84 ILE A C 1
ATOM 529 O O . ILE A 1 84 ? 9.638 -8.033 38.969 1.00 36.74 84 ILE A O 1
ATOM 534 N N . ARG A 1 85 ? 7.561 -8.800 39.302 0.50 41.14 85 ARG A N 1
ATOM 535 C CA . ARG A 1 85 ? 7.152 -7.547 39.929 0.50 47.21 85 ARG A CA 1
ATOM 536 C C . ARG A 1 85 ? 8.028 -7.298 41.152 0.50 50.09 85 ARG A C 1
ATOM 537 O O . ARG A 1 85 ? 7.890 -7.980 42.166 0.50 49.14 85 ARG A O 1
ATOM 545 N N . GLY A 1 86 ? 8.926 -6.322 41.049 0.50 53.81 86 GLY A N 1
ATOM 546 C CA . GLY A 1 86 ? 9.823 -6.022 42.151 0.50 58.91 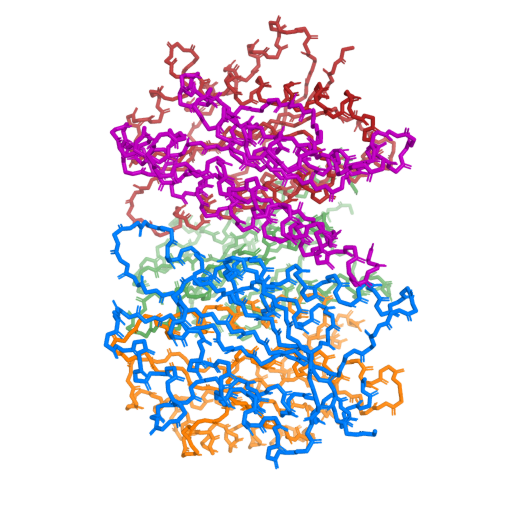86 GLY A CA 1
ATOM 547 C C . GLY A 1 86 ? 9.579 -4.691 42.837 0.50 62.78 86 GLY A C 1
ATOM 548 O O . GLY A 1 86 ? 8.555 -4.501 43.493 0.50 63.47 86 GLY A O 1
ATOM 549 N N . GLU A 1 87 ? 10.525 -3.769 42.691 0.50 66.39 87 GLU A N 1
ATOM 550 C CA . GLU A 1 87 ? 10.413 -2.452 43.309 0.50 70.01 87 GLU A CA 1
ATOM 551 C C . GLU A 1 87 ? 10.050 -1.371 42.295 0.50 72.04 87 GLU A C 1
ATOM 552 O O . GLU A 1 87 ? 9.193 -0.526 42.554 0.50 72.66 87 GLU A O 1
ATOM 558 N N . THR A 1 88 ? 10.709 -1.399 41.142 0.50 74.26 88 THR A N 1
ATOM 559 C CA . THR A 1 88 ? 10.458 -0.415 40.096 0.50 76.60 88 THR A CA 1
ATOM 560 C C . THR A 1 88 ? 9.066 -0.590 39.490 0.50 77.32 88 THR A C 1
ATOM 561 O O . THR A 1 88 ? 8.489 -1.673 39.538 0.50 77.43 88 THR A O 1
ATOM 565 N N . TYR A 1 89 ? 8.529 0.488 38.932 0.50 78.36 89 TYR A N 1
ATOM 566 C CA . TYR A 1 89 ? 7.213 0.453 38.309 0.50 78.97 89 TYR A CA 1
ATOM 567 C C . TYR A 1 89 ? 7.385 0.071 36.845 0.50 78.58 89 TYR A C 1
ATOM 568 O O . TYR A 1 89 ? 6.425 0.052 36.075 0.50 78.72 89 TYR A O 1
ATOM 577 N N . HIS A 1 90 ? 8.624 -0.235 36.476 0.50 77.72 90 HIS A N 1
ATOM 578 C CA . HIS A 1 90 ? 8.963 -0.609 35.110 0.50 76.43 90 HIS A CA 1
ATOM 579 C C . HIS A 1 90 ? 8.853 -2.120 34.927 0.50 74.78 90 HIS A C 1
ATOM 580 O O . HIS A 1 90 ? 9.729 -2.753 34.341 0.50 74.65 90 HIS A O 1
ATOM 587 N N . PHE A 1 91 ? 7.770 -2.691 35.447 0.50 72.40 91 PHE A N 1
ATOM 588 C CA . PHE A 1 91 ? 7.528 -4.122 35.331 0.50 70.05 91 PHE A CA 1
ATOM 589 C C . PHE A 1 91 ? 6.111 -4.358 34.827 0.50 67.54 91 PHE A C 1
ATOM 590 O O . PHE A 1 91 ? 5.859 -5.305 34.084 0.50 67.40 91 PHE A O 1
ATOM 598 N N . ASP A 1 92 ? 5.187 -3.492 35.234 1.00 64.57 92 ASP A N 1
ATOM 599 C CA . ASP A 1 92 ? 3.800 -3.595 34.790 1.00 61.49 92 ASP A CA 1
ATOM 600 C C . ASP A 1 92 ?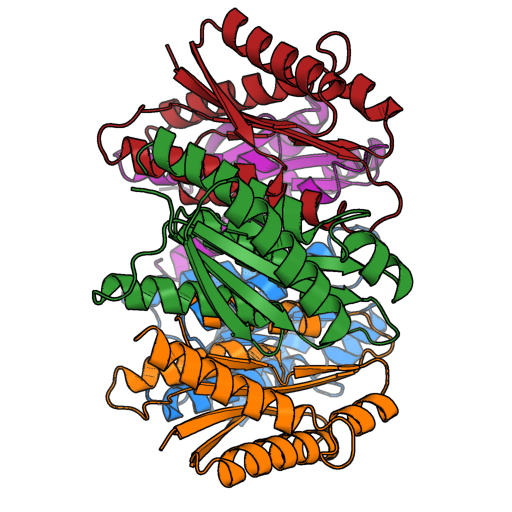 3.741 -3.133 33.336 1.00 58.69 92 ASP A C 1
ATOM 601 O O . ASP A 1 92 ? 3.005 -3.685 32.519 1.00 57.99 92 ASP A O 1
ATOM 606 N N . ILE A 1 93 ? 4.528 -2.110 33.029 1.00 55.20 93 ILE A N 1
ATOM 607 C CA . ILE A 1 93 ? 4.596 -1.557 31.683 1.00 53.66 93 ILE A CA 1
ATOM 608 C C . ILE A 1 93 ? 5.217 -2.570 30.722 1.00 49.76 93 ILE A C 1
ATOM 609 O O . ILE A 1 93 ? 4.694 -2.812 29.639 1.00 47.66 93 ILE A O 1
ATOM 614 N N . VAL A 1 94 ? 6.339 -3.152 31.130 1.00 47.12 94 VAL A N 1
ATOM 615 C CA . VAL A 1 94 ? 7.040 -4.140 30.322 1.00 44.71 94 VAL A CA 1
ATOM 616 C C . VAL A 1 94 ? 6.141 -5.340 30.053 1.00 44.00 94 VAL A C 1
ATOM 617 O O . VAL A 1 94 ? 6.108 -5.860 28.945 1.00 43.26 94 VAL A O 1
ATOM 621 N N . SER A 1 95 ? 5.414 -5.780 31.073 1.00 42.69 95 SER A N 1
ATOM 622 C CA . SER A 1 95 ? 4.532 -6.925 30.926 1.00 42.39 95 SER A CA 1
ATOM 623 C C . SER A 1 95 ? 3.463 -6.674 29.873 1.00 40.58 95 SER A C 1
ATOM 624 O O . SER A 1 95 ? 3.390 -7.381 28.866 1.00 38.97 95 SER A O 1
ATOM 627 N N . ASN A 1 96 ? 2.641 -5.656 30.109 1.00 39.24 96 ASN A N 1
ATOM 628 C CA . ASN A 1 96 ? 1.564 -5.325 29.189 1.00 38.61 96 ASN A CA 1
ATOM 629 C C . ASN A 1 96 ? 2.006 -4.953 27.781 1.00 36.29 96 ASN A C 1
ATOM 630 O O . ASN A 1 96 ? 1.482 -5.493 26.815 1.00 34.76 96 ASN A O 1
ATOM 635 N N . GLU A 1 97 ? 2.968 -4.041 27.669 1.00 34.97 97 GLU A N 1
ATOM 636 C CA . GLU A 1 97 ? 3.427 -3.567 26.364 1.00 34.05 97 GLU A CA 1
ATOM 637 C C . GLU A 1 97 ? 4.152 -4.589 25.505 1.00 33.67 97 GLU A C 1
ATOM 638 O O . GLU A 1 97 ? 4.092 -4.522 24.280 1.00 30.96 97 GLU A O 1
ATOM 644 N N . SER A 1 98 ? 4.856 -5.517 26.141 1.00 33.21 98 SER A N 1
ATOM 645 C CA . SER A 1 98 ? 5.574 -6.544 25.401 1.00 33.78 98 SER A CA 1
ATOM 646 C C . SER A 1 98 ? 4.528 -7.499 24.844 1.00 32.93 98 SER A C 1
ATOM 647 O O . SER A 1 98 ? 4.584 -7.893 23.683 1.00 34.49 98 SER A O 1
ATOM 650 N N . CYS A 1 99 ? 3.564 -7.857 25.680 1.00 33.19 99 CYS A N 1
ATOM 651 C CA . CYS A 1 99 ? 2.497 -8.746 25.255 1.00 34.12 99 CYS A CA 1
ATOM 652 C C . CYS A 1 99 ? 1.728 -8.075 24.131 1.00 33.40 99 CYS A C 1
ATOM 653 O O . CYS A 1 99 ? 1.456 -8.679 23.097 1.00 32.61 99 CYS A O 1
ATOM 656 N N . ARG A 1 100 ? 1.372 -6.815 24.348 1.00 33.27 100 ARG A N 1
ATOM 657 C CA . ARG A 1 100 ? 0.643 -6.057 23.346 1.00 33.25 100 ARG A CA 1
ATOM 658 C C . ARG A 1 100 ? 1.458 -5.969 22.054 1.00 30.49 100 ARG A C 1
ATOM 659 O O . ARG A 1 100 ? 0.948 -6.247 20.970 1.00 28.14 100 ARG A O 1
ATOM 667 N N . ALA A 1 101 ? 2.726 -5.592 22.171 1.00 27.67 101 ALA A N 1
ATOM 668 C CA . ALA A 1 101 ? 3.568 -5.469 20.986 1.00 27.68 101 ALA A CA 1
ATOM 669 C C . ALA A 1 101 ? 3.702 -6.788 20.220 1.00 27.33 101 ALA A C 1
ATOM 670 O O . ALA A 1 101 ? 3.549 -6.809 19.002 1.00 28.89 101 ALA A O 1
ATOM 672 N N . LEU A 1 102 ? 3.972 -7.886 20.921 1.00 26.94 102 LEU A N 1
ATOM 673 C CA . LEU A 1 102 ? 4.101 -9.185 20.256 1.00 27.62 102 LEU A CA 1
ATOM 674 C C . LEU A 1 102 ? 2.812 -9.636 19.588 1.00 28.89 102 LEU A C 1
ATOM 675 O O . LEU A 1 102 ? 2.815 -10.092 18.440 1.00 29.80 102 LEU A O 1
ATOM 680 N N . THR A 1 103 ? 1.706 -9.543 20.316 1.00 27.71 103 THR A N 1
ATOM 681 C CA . THR A 1 103 ? 0.437 -9.963 19.749 1.00 30.50 103 THR A CA 1
ATOM 682 C C . THR A 1 103 ? 0.189 -9.152 18.485 1.00 31.06 103 THR A C 1
ATOM 683 O O . THR A 1 103 ? -0.059 -9.701 17.418 1.00 30.25 103 THR A O 1
ATOM 687 N N . ASP A 1 104 ? 0.287 -7.837 18.623 1.00 31.45 104 ASP A N 1
ATOM 688 C CA . ASP A 1 104 ? 0.071 -6.933 17.507 1.00 32.85 104 ASP A CA 1
ATOM 689 C C . ASP A 1 104 ? 0.959 -7.322 16.340 1.00 30.79 104 ASP A C 1
ATOM 690 O O . ASP A 1 104 ? 0.515 -7.356 15.196 1.00 29.19 104 ASP A O 1
ATOM 695 N N . LEU A 1 105 ? 2.214 -7.634 16.642 1.00 28.40 105 LEU A N 1
ATOM 696 C CA . LEU A 1 105 ? 3.167 -8.029 15.618 1.00 27.17 105 LEU A CA 1
ATOM 697 C C . LEU A 1 105 ? 2.759 -9.332 14.933 1.00 25.98 105 LEU A C 1
ATOM 698 O O . LEU A 1 105 ? 2.917 -9.480 13.724 1.00 27.25 105 LEU A O 1
ATOM 703 N N . SER A 1 106 ? 2.233 -10.273 15.707 1.00 22.50 106 SER A N 1
ATOM 704 C CA . SER A 1 106 ? 1.842 -11.562 15.156 1.00 22.92 106 SER A CA 1
ATOM 705 C C . SER A 1 106 ? 0.689 -11.435 14.164 1.00 23.37 106 SER A C 1
ATOM 706 O O . SER A 1 106 ? 0.628 -12.161 13.172 1.00 23.78 106 SER A O 1
ATOM 709 N N . VAL A 1 107 ? -0.237 -10.532 14.451 1.00 24.65 107 VAL A N 1
ATOM 710 C CA . VAL A 1 107 ? -1.383 -10.308 13.575 1.00 27.70 107 VAL A CA 1
ATOM 711 C C . VAL A 1 107 ? -0.950 -9.527 12.340 1.00 29.77 107 VAL A C 1
ATOM 712 O O . VAL A 1 107 ? -1.169 -9.947 11.203 1.00 29.32 107 VAL A O 1
ATOM 716 N N . GLU A 1 108 ? -0.319 -8.388 12.593 1.00 29.52 108 GLU A N 1
ATOM 717 C CA . GLU A 1 108 ? 0.152 -7.486 11.554 1.00 32.86 108 GLU A CA 1
ATOM 718 C C . GLU A 1 108 ? 1.032 -8.156 10.511 1.00 33.11 108 GLU A C 1
ATOM 719 O O . GLU A 1 108 ? 0.907 -7.891 9.316 1.00 32.69 108 GLU A O 1
ATOM 725 N N . GLU A 1 109 ? 1.929 -9.027 10.957 1.00 32.86 109 GLU A N 1
ATOM 726 C CA . GLU A 1 109 ? 2.816 -9.705 10.027 1.00 30.35 109 GLU A CA 1
ATOM 727 C C . GLU A 1 109 ? 2.363 -11.130 9.739 1.00 30.00 109 GLU A C 1
ATOM 728 O O . GLU A 1 109 ? 3.000 -11.838 8.960 1.00 29.95 109 GLU A O 1
ATOM 734 N N . SER A 1 110 ? 1.264 -11.551 10.365 1.00 27.94 110 SER A N 1
ATOM 735 C CA . SER A 1 110 ? 0.756 -12.903 10.166 1.00 28.38 110 SER A CA 1
ATOM 736 C C . SER A 1 110 ? 1.861 -13.910 10.399 1.00 27.33 110 SER A C 1
ATOM 737 O O . SER A 1 110 ? 2.191 -14.698 9.506 1.00 27.01 110 SER A O 1
ATOM 740 N N . ILE A 1 111 ? 2.434 -13.895 11.592 1.00 25.41 111 ILE A N 1
ATOM 741 C CA . ILE A 1 111 ? 3.505 -14.830 11.892 1.00 23.35 111 ILE A CA 1
ATOM 742 C C . ILE A 1 111 ? 3.253 -15.674 13.118 1.00 22.97 111 ILE A C 1
ATOM 743 O O . ILE A 1 111 ? 2.411 -15.334 13.963 1.00 19.12 111 ILE A O 1
ATOM 748 N N . ALA A 1 112 ? 3.993 -16.782 13.193 1.00 21.76 112 ALA A N 1
ATOM 749 C CA . ALA A 1 112 ? 3.901 -17.724 14.301 1.00 22.16 112 ALA A CA 1
ATOM 750 C C . ALA A 1 112 ? 4.818 -17.307 15.447 1.00 21.01 112 ALA A C 1
ATOM 751 O O . ALA A 1 112 ? 6.043 -17.397 15.348 1.00 20.39 112 ALA A O 1
ATOM 753 N N . ILE A 1 113 ? 4.227 -16.873 16.547 1.00 19.74 113 ILE A N 1
ATOM 754 C CA . ILE A 1 113 ? 5.028 -16.454 17.690 1.00 16.75 113 ILE A CA 1
ATOM 755 C C . ILE A 1 113 ? 4.610 -17.173 18.954 1.00 18.30 113 ILE A C 1
ATOM 756 O O . ILE A 1 113 ? 3.439 -17.138 19.334 1.00 19.63 113 ILE A O 1
ATOM 761 N N . GLY A 1 114 ? 5.562 -17.832 19.598 1.00 15.83 114 GLY A N 1
ATOM 762 C CA . GLY A 1 114 ? 5.258 -18.505 20.846 1.00 17.84 114 GLY A CA 1
ATOM 763 C C . GLY A 1 114 ? 5.595 -17.477 21.914 1.00 19.15 114 GLY A C 1
ATOM 764 O O . GLY A 1 114 ? 6.727 -17.006 21.991 1.00 20.50 114 GLY A O 1
ATOM 765 N N . ASN A 1 115 ? 4.622 -17.118 22.734 1.00 20.64 115 ASN A N 1
ATOM 766 C CA . ASN A 1 115 ? 4.839 -16.108 23.758 1.00 19.27 115 ASN A CA 1
ATOM 767 C C . ASN A 1 115 ? 5.294 -16.658 25.094 1.00 19.23 115 ASN A C 1
ATOM 768 O O . ASN A 1 115 ? 4.469 -17.034 25.920 1.00 20.65 115 ASN A O 1
ATOM 773 N N . GLY A 1 116 ? 6.604 -16.692 25.314 1.00 17.74 116 GLY A N 1
ATOM 774 C CA . GLY A 1 116 ? 7.112 -17.196 26.572 1.00 18.53 116 GLY A CA 1
ATOM 775 C C . GLY A 1 116 ? 7.662 -16.102 27.482 1.00 22.00 116 GLY A C 1
ATOM 776 O O . GLY A 1 116 ? 8.634 -16.321 28.209 1.00 22.24 116 GLY A O 1
ATOM 777 N N . ILE A 1 117 ? 7.072 -14.912 27.426 1.00 21.05 117 ILE A N 1
ATOM 778 C CA . ILE A 1 117 ? 7.521 -13.834 28.292 1.00 22.74 117 ILE A CA 1
ATOM 779 C C . ILE A 1 117 ? 6.759 -14.081 29.575 1.00 22.57 117 ILE A C 1
ATOM 780 O O . ILE A 1 117 ? 5.538 -14.007 29.606 1.00 21.79 117 ILE A O 1
ATOM 785 N N . LEU A 1 118 ? 7.487 -14.417 30.628 1.00 26.25 118 LEU A N 1
ATOM 786 C CA . LEU A 1 118 ? 6.862 -14.712 31.908 1.00 28.91 118 LEU A CA 1
ATOM 787 C C . LEU A 1 118 ? 6.709 -13.465 32.755 1.00 27.83 118 LEU A C 1
ATOM 788 O O . LEU A 1 118 ? 7.619 -12.652 32.848 1.00 29.99 118 LEU A O 1
ATOM 793 N N . THR A 1 119 ? 5.553 -13.329 33.378 1.00 27.94 119 THR A N 1
ATOM 794 C CA . THR A 1 119 ? 5.295 -12.212 34.268 1.00 30.58 119 THR A CA 1
ATOM 795 C C . THR A 1 119 ? 4.880 -12.902 35.552 1.00 28.93 119 THR A C 1
ATOM 796 O O . THR A 1 119 ? 3.797 -13.482 35.623 1.00 29.25 119 THR A O 1
ATOM 800 N N . VAL A 1 120 ? 5.758 -12.873 36.549 1.00 28.44 120 VAL A N 1
ATOM 801 C CA . VAL A 1 120 ? 5.479 -13.517 37.824 1.00 27.55 120 VAL A CA 1
ATOM 802 C C . VAL A 1 120 ? 5.686 -12.575 39.003 1.00 31.27 120 VAL A C 1
ATOM 803 O O . VAL A 1 120 ? 6.382 -11.560 38.899 1.00 28.37 120 VAL A O 1
ATOM 807 N N . GLU A 1 121 ? 5.074 -12.928 40.127 1.00 34.24 121 GLU A N 1
ATOM 808 C CA . GLU A 1 121 ? 5.143 -12.126 41.338 1.00 37.97 121 GLU A CA 1
ATOM 809 C C . GLU A 1 121 ? 6.509 -12.148 42.011 1.00 37.15 121 GLU A C 1
ATOM 810 O O . GLU A 1 121 ? 6.892 -11.181 42.663 1.00 36.79 121 GLU A O 1
ATOM 816 N N . ASN A 1 122 ? 7.247 -13.244 41.867 1.00 36.36 122 ASN A N 1
ATOM 817 C CA . ASN A 1 122 ? 8.563 -13.313 42.490 1.00 34.76 122 ASN A CA 1
ATOM 818 C C . ASN A 1 122 ? 9.503 -14.370 41.918 1.00 34.19 122 ASN A C 1
ATOM 819 O O . ASN A 1 122 ? 9.158 -15.112 40.993 1.00 32.24 122 ASN A O 1
ATOM 824 N N . GLU A 1 123 ? 10.701 -14.417 42.493 1.00 32.59 123 GLU A N 1
ATOM 825 C CA . GLU A 1 123 ? 11.745 -15.350 42.089 1.00 30.89 123 GLU A CA 1
ATOM 826 C C . GLU A 1 123 ? 11.264 -16.787 42.181 1.00 30.62 123 GLU A C 1
ATOM 827 O O . GLU A 1 123 ? 11.484 -17.581 41.269 1.00 32.82 123 GLU A O 1
ATOM 833 N N . GLU A 1 124 ? 10.601 -17.128 43.278 1.00 26.65 124 GLU A N 1
ATOM 834 C CA . GLU A 1 124 ? 10.119 -18.493 43.434 1.00 27.69 124 GLU A CA 1
ATOM 835 C C . GLU A 1 124 ? 9.199 -18.935 42.295 1.00 27.65 124 GLU A C 1
ATOM 836 O O . GLU A 1 124 ? 9.338 -20.034 41.768 1.00 27.18 124 GLU A O 1
ATOM 842 N N . GLN A 1 125 ? 8.243 -18.088 41.934 1.00 28.39 125 GLN A N 1
ATOM 843 C CA . GLN A 1 125 ? 7.320 -18.428 40.861 1.00 27.89 125 GLN A CA 1
ATOM 844 C C . GLN A 1 125 ? 8.042 -18.393 39.514 1.00 24.28 125 GLN A C 1
ATOM 845 O O . GLN A 1 125 ? 7.691 -19.124 38.591 1.00 24.30 125 GLN A O 1
ATOM 851 N N . ALA A 1 126 ? 9.070 -17.562 39.414 1.00 22.33 126 ALA A N 1
ATOM 852 C CA . ALA A 1 126 ? 9.833 -17.483 38.177 1.00 23.27 126 ALA A CA 1
ATOM 853 C C . ALA A 1 126 ? 10.443 -18.851 37.878 1.00 23.96 126 ALA A C 1
ATOM 854 O O . ALA A 1 126 ? 10.447 -19.281 36.731 1.00 21.48 126 ALA A O 1
ATOM 856 N N . TRP A 1 127 ? 10.963 -19.527 38.908 1.00 23.29 127 TRP A N 1
ATOM 857 C CA . TRP A 1 127 ? 11.563 -20.848 38.712 1.00 24.85 127 TRP A CA 1
ATOM 858 C C . TRP A 1 127 ? 10.504 -21.893 38.397 1.00 25.67 127 TRP A C 1
ATOM 859 O O . TRP A 1 127 ? 10.680 -22.721 37.507 1.00 27.19 127 TRP A O 1
ATOM 870 N N . VAL A 1 128 ? 9.403 -21.848 39.134 1.00 27.13 128 VAL A N 1
ATOM 871 C CA . VAL A 1 128 ? 8.324 -22.797 38.923 1.00 30.66 128 VAL A CA 1
ATOM 872 C C . VAL A 1 128 ? 7.870 -22.757 37.466 1.00 31.97 128 VAL A C 1
ATOM 873 O O . VAL A 1 128 ? 7.568 -23.787 36.868 1.00 34.12 128 VAL A O 1
ATOM 877 N N . HIS A 1 129 ? 7.844 -21.560 36.891 1.00 31.67 129 HIS A N 1
ATOM 878 C CA . HIS A 1 129 ? 7.403 -21.398 35.518 1.00 30.00 129 HIS A CA 1
ATOM 879 C C . HIS A 1 129 ? 8.492 -21.635 34.498 1.00 29.17 129 HIS A C 1
ATOM 880 O O . HIS A 1 129 ? 8.254 -22.263 33.463 1.00 29.55 129 HIS A O 1
ATOM 887 N N . ALA A 1 130 ? 9.690 -21.152 34.797 1.00 26.08 130 ALA A N 1
ATOM 888 C CA . ALA A 1 130 ? 10.801 -21.269 33.867 1.00 25.10 130 ALA A CA 1
ATOM 889 C C . ALA A 1 130 ? 11.366 -22.672 33.670 1.00 25.94 130 ALA A C 1
ATOM 890 O O . ALA A 1 130 ? 11.777 -23.021 32.564 1.00 25.65 130 ALA A O 1
ATOM 892 N N . ARG A 1 131 ? 11.390 -23.476 34.727 1.00 23.36 131 ARG A N 1
ATOM 893 C CA . ARG A 1 131 ? 11.981 -24.807 34.618 1.00 25.12 131 ARG A CA 1
ATOM 894 C C . ARG A 1 131 ? 11.195 -25.833 33.820 1.00 23.33 131 ARG A C 1
ATOM 895 O O . ARG A 1 131 ? 10.003 -26.040 34.037 1.00 22.21 131 ARG A O 1
ATOM 903 N N . ARG A 1 132 ? 11.881 -26.487 32.896 1.00 24.52 132 ARG A N 1
ATOM 904 C CA . ARG A 1 132 ? 11.254 -27.521 32.086 1.00 27.11 132 ARG A CA 1
ATOM 905 C C . ARG A 1 132 ? 10.643 -28.595 33.000 1.00 28.81 132 ARG A C 1
ATOM 906 O O . ARG A 1 132 ? 9.568 -29.128 32.710 1.00 27.32 132 ARG A O 1
ATOM 914 N N . GLU A 1 133 ? 11.319 -28.895 34.110 1.00 28.31 133 GLU A N 1
ATOM 915 C CA . GLU A 1 133 ? 10.835 -29.911 35.041 1.00 28.59 133 GLU A CA 1
ATOM 916 C C . GLU A 1 133 ? 9.583 -29.488 35.799 1.00 27.94 133 GLU A C 1
ATOM 917 O O . GLU A 1 133 ? 8.990 -30.294 36.493 1.00 28.61 133 GLU A O 1
ATOM 923 N N . ASP A 1 134 ? 9.173 -28.235 35.667 1.00 26.50 134 ASP A N 1
ATOM 924 C CA . ASP A 1 134 ? 7.980 -27.785 36.369 1.00 28.36 134 ASP A CA 1
ATOM 925 C C . ASP A 1 134 ? 6.935 -27.257 35.370 1.00 29.27 134 ASP A C 1
ATOM 926 O O . ASP A 1 134 ? 6.479 -28.000 34.512 1.00 29.44 134 ASP A O 1
ATOM 931 N N . LYS A 1 135 ? 6.557 -25.986 35.472 1.00 29.37 135 LYS A N 1
ATOM 932 C CA . LYS A 1 135 ? 5.561 -25.434 34.549 1.00 32.24 135 LYS A CA 1
ATOM 933 C C . LYS A 1 135 ? 6.062 -25.424 33.098 1.00 29.51 135 LYS A C 1
ATOM 934 O O . LYS A 1 135 ? 5.265 -25.444 32.168 1.00 31.07 135 LYS A O 1
ATOM 940 N N . ASP A 1 136 ? 7.381 -25.391 32.921 1.00 26.50 136 ASP A N 1
ATOM 941 C CA . ASP A 1 136 ? 8.003 -25.390 31.596 1.00 25.16 136 ASP A CA 1
ATOM 942 C C . ASP A 1 136 ? 7.401 -24.361 30.634 1.00 24.59 136 ASP A C 1
ATOM 943 O O . ASP A 1 136 ? 7.059 -24.693 29.507 1.00 26.50 136 ASP A O 1
ATOM 948 N N . LYS A 1 137 ? 7.286 -23.114 31.061 1.00 24.33 137 LYS A N 1
ATOM 949 C CA . LYS A 1 137 ? 6.727 -22.093 30.192 1.00 23.57 137 LYS A CA 1
ATOM 950 C C . LYS A 1 137 ? 7.554 -21.904 28.922 1.00 22.59 137 LYS A C 1
ATOM 951 O O . LYS A 1 137 ? 7.030 -21.508 27.893 1.00 22.82 137 LYS A O 1
ATOM 957 N N . GLY A 1 138 ? 8.849 -22.183 28.995 1.00 22.48 138 GLY A N 1
ATOM 958 C CA . GLY A 1 138 ? 9.675 -22.054 27.811 1.00 22.27 138 GLY A CA 1
ATOM 959 C C . GLY A 1 138 ? 9.238 -23.104 26.802 1.00 23.04 138 GLY A C 1
ATOM 960 O O . GLY A 1 138 ? 9.145 -22.839 25.606 1.00 23.81 138 GLY A O 1
ATOM 961 N N . GLY A 1 139 ? 8.954 -24.303 27.293 1.00 22.97 139 GLY A N 1
ATOM 962 C CA . GLY A 1 139 ? 8.520 -25.371 26.414 1.00 23.70 139 GLY A CA 1
ATOM 963 C C . GLY A 1 139 ? 7.141 -25.102 25.835 1.00 24.16 139 GLY A C 1
ATOM 964 O O . GLY A 1 139 ? 6.860 -25.461 24.693 1.00 25.07 139 GLY A O 1
ATOM 965 N N . PHE A 1 140 ? 6.278 -24.476 26.625 1.00 22.70 140 PHE A N 1
ATOM 966 C CA . PHE A 1 140 ? 4.929 -24.160 26.180 1.00 25.80 140 PHE A CA 1
ATOM 967 C C . PHE A 1 140 ? 4.994 -23.137 25.051 1.00 24.97 140 PHE A C 1
ATOM 968 O O . PHE A 1 140 ? 4.291 -23.268 24.048 1.00 25.31 140 PHE A O 1
ATOM 976 N N . ALA A 1 141 ? 5.846 -22.130 25.215 1.00 20.97 141 ALA A N 1
ATOM 977 C CA . ALA A 1 141 ? 5.993 -21.103 24.198 1.00 22.04 141 ALA A CA 1
ATOM 978 C C . ALA A 1 141 ? 6.575 -21.678 22.917 1.00 20.88 141 ALA A C 1
ATOM 979 O O . ALA A 1 141 ? 6.151 -21.315 21.828 1.00 22.23 141 ALA A O 1
ATOM 981 N N . ALA A 1 142 ? 7.550 -22.572 23.042 1.00 22.97 142 ALA A N 1
ATOM 982 C CA . ALA A 1 142 ? 8.159 -23.180 21.870 1.00 23.39 142 ALA A CA 1
ATOM 983 C C . ALA A 1 142 ? 7.098 -24.034 21.159 1.00 27.73 142 ALA A C 1
ATOM 984 O O . ALA A 1 142 ? 7.036 -24.082 19.923 1.00 27.71 142 ALA A O 1
ATOM 986 N N . ARG A 1 143 ? 6.258 -24.696 21.950 1.00 26.62 143 ARG A N 1
ATOM 987 C CA . ARG A 1 143 ? 5.203 -25.522 21.394 1.00 29.79 143 ARG A CA 1
ATOM 988 C C . ARG A 1 143 ? 4.100 -24.642 20.839 1.00 28.59 143 ARG A C 1
ATOM 989 O O . ARG A 1 143 ? 3.532 -24.948 19.795 1.00 28.63 143 ARG A O 1
ATOM 997 N N . ALA A 1 144 ? 3.792 -23.554 21.538 1.00 24.13 144 ALA A N 1
ATOM 998 C CA . ALA A 1 144 ? 2.760 -22.655 21.056 1.00 23.65 144 ALA A CA 1
ATOM 999 C C . ALA A 1 144 ? 3.230 -22.149 19.687 1.00 21.62 144 ALA A C 1
ATOM 1000 O O . ALA A 1 144 ? 2.440 -22.015 18.764 1.00 23.86 144 ALA A O 1
ATOM 1002 N N . ALA A 1 145 ? 4.525 -21.900 19.561 1.00 19.68 145 ALA A N 1
ATOM 1003 C CA . ALA A 1 145 ? 5.086 -21.434 18.306 1.00 21.91 145 ALA A CA 1
ATOM 1004 C C . ALA A 1 145 ? 4.919 -22.493 17.217 1.00 22.08 145 ALA A C 1
ATOM 1005 O O . ALA A 1 145 ? 4.504 -22.170 16.103 1.00 23.46 145 ALA A O 1
ATOM 1007 N N . LEU A 1 146 ? 5.244 -23.746 17.531 1.00 21.98 146 LEU A N 1
ATOM 1008 C CA . LEU A 1 146 ? 5.100 -24.829 16.551 1.00 25.24 146 LEU A CA 1
ATOM 1009 C C . LEU A 1 146 ? 3.637 -25.022 16.175 1.00 23.92 146 LEU A C 1
ATOM 1010 O O . LEU A 1 146 ? 3.316 -25.368 15.042 1.00 25.63 146 LEU A O 1
ATOM 1015 N N . THR A 1 147 ? 2.745 -24.804 17.131 1.00 22.89 147 THR A N 1
ATOM 1016 C CA . THR A 1 147 ? 1.328 -24.938 16.848 1.00 23.35 147 THR A CA 1
ATOM 1017 C C . THR A 1 147 ? 0.927 -23.865 15.839 1.00 22.61 147 THR A C 1
ATOM 1018 O O . THR A 1 147 ? 0.222 -24.134 14.878 1.00 24.49 147 THR A O 1
ATOM 1022 N N . MET A 1 148 ? 1.400 -22.644 16.044 1.00 23.75 148 MET A N 1
ATOM 1023 C CA . MET A 1 148 ? 1.036 -21.564 15.139 1.00 23.48 148 MET A CA 1
ATOM 1024 C C . MET A 1 148 ? 1.642 -21.758 13.764 1.00 21.91 148 MET A C 1
ATOM 1025 O O . MET A 1 148 ? 1.037 -21.390 12.764 1.00 20.68 148 MET A O 1
ATOM 1030 N N . ILE A 1 149 ? 2.837 -22.335 13.719 1.00 21.33 149 ILE A N 1
ATOM 1031 C CA . ILE A 1 149 ? 3.483 -22.601 12.453 1.00 23.91 149 ILE A CA 1
ATOM 1032 C C . ILE A 1 149 ? 2.619 -23.633 11.722 1.00 26.63 149 ILE A C 1
ATOM 1033 O O . ILE A 1 149 ? 2.417 -23.541 10.514 1.00 27.75 149 ILE A O 1
ATOM 1038 N N . GLY A 1 150 ? 2.099 -24.605 12.472 1.00 26.27 150 GLY A N 1
ATOM 1039 C CA . GLY A 1 150 ? 1.255 -25.624 11.880 1.00 25.71 150 GLY A CA 1
ATOM 1040 C C . GLY A 1 150 ? -0.019 -25.004 11.320 1.00 26.80 150 GLY A C 1
ATOM 1041 O O . GLY A 1 150 ? -0.443 -25.343 10.220 1.00 24.51 150 GLY A O 1
ATOM 1042 N N . LEU A 1 151 ? -0.644 -24.099 12.068 1.00 26.06 151 LEU A N 1
ATOM 1043 C CA . LEU A 1 151 ? -1.867 -23.464 11.580 1.00 27.03 151 LEU A CA 1
ATOM 1044 C C . LEU A 1 151 ? -1.559 -22.565 10.391 1.00 27.99 151 LEU A C 1
ATOM 1045 O O . LEU A 1 151 ? -2.361 -22.425 9.480 1.00 29.57 151 LEU A O 1
ATOM 1050 N N . ARG A 1 152 ? -0.377 -21.973 10.404 1.00 28.82 152 ARG A N 1
ATOM 1051 C CA . ARG A 1 152 ? 0.049 -21.091 9.339 1.00 31.49 152 ARG A CA 1
ATOM 1052 C C . ARG A 1 152 ? 0.167 -21.862 8.028 1.00 33.28 152 ARG A C 1
ATOM 1053 O O . ARG A 1 152 ? -0.312 -21.410 6.983 1.00 33.81 152 ARG A O 1
ATOM 1061 N N . LYS A 1 153 ? 0.799 -23.031 8.082 1.00 32.44 153 LYS A N 1
ATOM 1062 C CA . LYS A 1 153 ? 0.943 -23.844 6.889 1.00 33.19 153 LYS A CA 1
ATOM 1063 C C . LYS A 1 153 ? -0.430 -24.370 6.491 1.00 33.25 153 LYS A C 1
ATOM 1064 O O . LYS A 1 153 ? -0.771 -24.402 5.307 1.00 31.56 153 LYS A O 1
ATOM 1070 N N . LYS A 1 154 ? -1.230 -24.750 7.483 1.00 30.61 154 LYS A N 1
ATOM 1071 C CA . LYS A 1 154 ? -2.557 -25.266 7.196 1.00 32.79 154 LYS A CA 1
ATOM 1072 C C . LYS A 1 154 ? -3.346 -24.301 6.314 1.00 32.09 154 LYS A C 1
ATOM 1073 O O . LYS A 1 154 ? -3.850 -24.692 5.265 1.00 33.92 154 LYS A O 1
ATOM 1079 N N . PHE A 1 155 ? -3.448 -23.043 6.719 1.00 31.37 155 PHE A N 1
ATOM 1080 C CA . PHE A 1 155 ? -4.192 -22.085 5.909 1.00 33.10 155 PHE A CA 1
ATOM 1081 C C . PHE A 1 155 ? -3.413 -21.686 4.663 1.00 34.18 155 PHE A C 1
ATOM 1082 O O . PHE A 1 155 ? -3.826 -20.800 3.927 1.00 34.34 155 PHE A O 1
ATOM 1090 N N . GLY A 1 156 ? -2.288 -22.350 4.426 1.00 36.25 156 GLY A N 1
ATOM 1091 C CA . GLY A 1 156 ? -1.488 -22.037 3.257 1.00 38.35 156 GLY A CA 1
ATOM 1092 C C . GLY A 1 156 ? -1.026 -20.593 3.239 1.00 39.43 156 GLY A C 1
ATOM 1093 O O . GLY A 1 156 ? -0.927 -19.973 2.175 1.00 40.27 156 GLY A O 1
ATOM 1094 N N . ALA A 1 157 ? -0.752 -20.054 4.426 1.00 38.78 157 ALA A N 1
ATOM 1095 C CA . ALA A 1 157 ? -0.286 -18.680 4.563 1.00 36.03 157 ALA A CA 1
ATOM 1096 C C . ALA A 1 157 ? 1.235 -18.693 4.624 1.00 36.45 157 ALA A C 1
ATOM 1097 O O . ALA A 1 157 ? 1.815 -19.802 4.673 1.00 37.34 157 ALA A O 1
ATOM 1100 N N . ALA B 1 12 ? -24.372 -20.508 1.613 1.00 46.93 12 ALA B N 1
ATOM 1101 C CA . ALA B 1 12 ? -24.553 -20.102 3.035 1.00 46.77 12 ALA B CA 1
ATOM 1102 C C . ALA B 1 12 ? -23.204 -19.707 3.641 1.00 45.92 12 ALA B C 1
ATOM 1103 O O . ALA B 1 12 ? -22.152 -20.162 3.191 1.00 45.45 12 ALA B O 1
ATOM 1105 N N . PRO B 1 13 ? -23.219 -18.849 4.671 1.00 45.12 13 PRO B N 1
ATOM 1106 C CA . PRO B 1 13 ? -21.982 -18.402 5.320 1.00 45.35 13 PRO B CA 1
ATOM 1107 C C . PRO B 1 13 ? -21.102 -19.540 5.826 1.00 44.19 13 PRO B C 1
ATOM 1108 O O . PRO B 1 13 ? -21.592 -20.533 6.365 1.00 44.95 13 PRO B O 1
ATOM 1112 N N . HIS B 1 14 ? -19.796 -19.392 5.635 1.00 42.31 14 HIS B N 1
ATOM 1113 C CA . HIS B 1 14 ? -18.841 -20.383 6.106 1.00 40.59 14 HIS B CA 1
ATOM 1114 C C . HIS B 1 14 ? -17.921 -19.635 7.059 1.00 39.53 14 HIS B C 1
ATOM 1115 O O . HIS B 1 14 ? -17.202 -18.721 6.657 1.00 40.41 14 HIS B O 1
ATOM 1122 N N . LEU B 1 15 ? -17.957 -20.019 8.328 1.00 37.38 15 LEU B N 1
ATOM 1123 C CA . LEU B 1 15 ? -17.157 -19.359 9.348 1.00 35.78 15 LEU B CA 1
ATOM 1124 C C . LEU B 1 15 ? -15.962 -20.183 9.805 1.00 34.40 15 LEU B C 1
ATOM 1125 O O . LEU B 1 15 ? -15.906 -21.397 9.632 1.00 31.53 15 LEU B O 1
ATOM 1130 N N . LEU B 1 16 ? -15.004 -19.494 10.400 1.00 32.97 16 LEU B N 1
ATOM 1131 C CA . LEU B 1 16 ? -13.848 -20.151 10.963 1.00 31.45 16 LEU B CA 1
ATOM 1132 C C . LEU B 1 16 ? -13.977 -19.921 12.457 1.00 31.68 16 LEU B C 1
ATOM 1133 O O . LEU B 1 16 ? -14.084 -18.784 12.920 1.00 31.36 16 LEU B O 1
ATOM 1138 N N . ILE B 1 17 ? -14.016 -21.005 13.207 1.00 31.88 17 ILE B N 1
ATOM 1139 C CA . ILE B 1 17 ? -14.094 -20.899 14.644 1.00 31.99 17 ILE B CA 1
ATOM 1140 C C . ILE B 1 17 ? -12.670 -21.154 15.135 1.00 31.15 17 ILE B C 1
ATOM 1141 O O . ILE B 1 17 ? -12.083 -22.204 14.865 1.00 30.85 17 ILE B O 1
ATOM 1146 N N . VAL B 1 18 ? -12.107 -20.163 15.808 1.00 28.64 18 VAL B N 1
ATOM 1147 C CA . VAL B 1 18 ? -10.773 -20.279 16.344 1.00 27.73 18 VAL B CA 1
ATOM 1148 C C . VAL B 1 18 ? -10.958 -20.353 17.847 1.00 29.40 18 VAL B C 1
ATOM 1149 O O . VAL B 1 18 ? -11.368 -19.382 18.478 1.00 29.43 18 VAL B O 1
ATOM 1153 N N . GLU B 1 19 ? -10.688 -21.517 18.419 1.00 29.44 19 GLU B N 1
ATOM 1154 C CA . GLU B 1 19 ? -10.848 -21.678 19.851 1.00 34.08 19 GLU B CA 1
ATOM 1155 C C . GLU B 1 19 ? -9.522 -21.842 20.574 1.00 36.23 19 GLU B C 1
ATOM 1156 O O . GLU B 1 19 ? -8.646 -22.584 20.136 1.00 38.63 19 GLU B O 1
ATOM 1162 N N . ALA B 1 20 ? -9.378 -21.130 21.679 1.00 37.99 20 ALA B N 1
ATOM 1163 C CA . ALA B 1 20 ? -8.183 -21.237 22.489 1.00 40.78 20 ALA B CA 1
ATOM 1164 C C . ALA B 1 20 ? -8.653 -22.185 23.569 1.00 42.16 20 ALA B C 1
ATOM 1165 O O . ALA B 1 20 ? -9.667 -21.925 24.207 1.00 42.74 20 ALA B O 1
ATOM 1167 N N . ARG B 1 21 ? -7.955 -23.291 23.778 1.00 45.54 21 ARG B N 1
ATOM 1168 C CA . ARG B 1 21 ? -8.420 -24.204 24.807 1.00 49.18 21 ARG B CA 1
ATOM 1169 C C . ARG B 1 21 ? -7.394 -24.732 25.789 1.00 50.90 21 ARG B C 1
ATOM 1170 O O . ARG B 1 21 ? -6.352 -25.262 25.413 1.00 51.33 21 ARG B O 1
ATOM 1178 N N . PHE B 1 22 ? -7.715 -24.554 27.065 1.00 54.63 22 PHE B N 1
ATOM 1179 C CA . PHE B 1 22 ? -6.896 -25.024 28.171 1.00 57.91 22 PHE B CA 1
ATOM 1180 C C . PHE B 1 22 ? -7.828 -25.927 28.968 1.00 59.82 22 PHE B C 1
ATOM 1181 O O . PHE B 1 22 ? -7.497 -27.075 29.273 1.00 60.58 22 PHE B O 1
ATOM 1189 N N . TYR B 1 23 ? -9.006 -25.395 29.286 1.00 60.39 23 TYR B N 1
ATOM 1190 C CA . TYR B 1 23 ? -10.014 -26.135 30.036 1.00 62.17 23 TYR B CA 1
ATOM 1191 C C . TYR B 1 23 ? -10.921 -26.859 29.045 1.00 62.43 23 TYR B C 1
ATOM 1192 O O . TYR B 1 23 ? -12.008 -26.381 28.716 1.00 63.01 23 TYR B O 1
ATOM 1201 N N . ASP B 1 24 ? -10.465 -28.015 28.576 1.00 61.77 24 ASP B N 1
ATOM 1202 C CA . ASP B 1 24 ? -11.205 -28.806 27.602 1.00 61.90 24 ASP B CA 1
ATOM 1203 C C . ASP B 1 24 ? -12.713 -28.821 27.807 1.00 61.51 24 ASP B C 1
ATOM 1204 O O . ASP B 1 24 ? -13.471 -28.803 26.838 1.00 60.92 24 ASP B O 1
ATOM 1209 N N . ASP B 1 25 ? -13.148 -28.846 29.064 1.00 61.11 25 ASP B N 1
ATOM 1210 C CA . ASP B 1 25 ? -14.575 -28.876 29.371 1.00 59.53 25 ASP B CA 1
ATOM 1211 C C . ASP B 1 25 ? -15.288 -27.576 29.007 1.00 57.37 25 ASP B C 1
ATOM 1212 O O . ASP B 1 25 ? -16.354 -27.592 28.387 1.00 55.80 25 ASP B O 1
ATOM 1217 N N . LEU B 1 26 ? -14.703 -26.450 29.398 1.00 54.28 26 LEU B N 1
ATOM 1218 C CA . LEU B 1 26 ? -15.291 -25.159 29.081 1.00 52.48 26 LEU B CA 1
ATOM 1219 C C . LEU B 1 26 ? -15.260 -24.932 27.568 1.00 50.14 26 LEU B C 1
ATOM 1220 O O . LEU B 1 26 ? -16.242 -24.480 26.981 1.00 49.75 26 LEU B O 1
ATOM 1225 N N . ALA B 1 27 ? -14.133 -25.257 26.943 1.00 46.80 27 ALA B N 1
ATOM 1226 C CA . ALA B 1 27 ? -13.982 -25.090 25.503 1.00 44.56 27 ALA B CA 1
ATOM 1227 C C . ALA B 1 27 ? -15.063 -25.872 24.772 1.00 43.91 27 ALA B C 1
ATOM 1228 O O . ALA B 1 27 ? -15.649 -25.384 23.800 1.00 41.56 27 ALA B O 1
ATOM 1230 N N . ASP B 1 28 ? -15.328 -27.089 25.237 1.00 41.36 28 ASP B N 1
ATOM 1231 C CA . ASP B 1 28 ? -16.347 -27.906 24.603 1.00 40.40 28 ASP B CA 1
ATOM 1232 C C . ASP B 1 28 ? -17.686 -27.198 24.665 1.00 38.33 28 ASP B C 1
ATOM 1233 O O . ASP B 1 28 ? -18.434 -27.182 23.692 1.00 37.99 28 ASP B O 1
ATOM 1238 N N . ALA B 1 29 ? -17.981 -26.606 25.814 1.00 37.23 29 ALA B N 1
ATOM 1239 C CA . ALA B 1 29 ? -19.233 -25.889 25.994 1.00 38.26 29 ALA B CA 1
ATOM 1240 C C . ALA B 1 2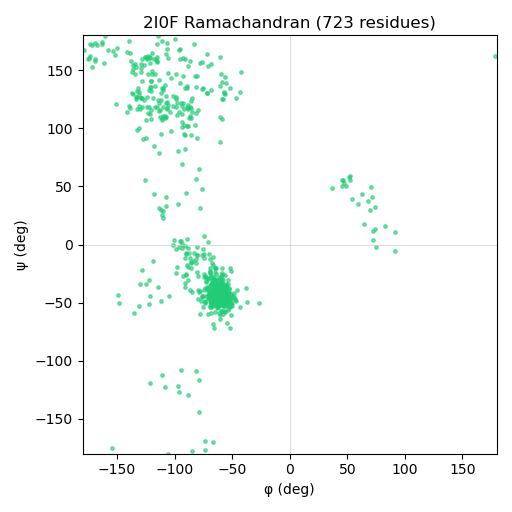9 ? -19.358 -24.786 24.950 1.00 37.15 29 ALA B C 1
ATOM 1241 O O . ALA B 1 29 ? -20.291 -24.781 24.154 1.00 37.71 29 ALA B O 1
ATOM 1243 N N . LEU B 1 30 ? -18.408 -23.856 24.958 1.00 36.94 30 LEU B N 1
ATOM 1244 C CA . LEU B 1 30 ? -18.407 -22.743 24.012 1.00 36.71 30 LEU B CA 1
ATOM 1245 C C . LEU B 1 30 ? -18.497 -23.211 22.559 1.00 35.32 30 LEU B C 1
ATOM 1246 O O . LEU B 1 30 ? -19.321 -22.713 21.786 1.00 34.49 30 LEU B O 1
ATOM 1251 N N . LEU B 1 31 ? -17.646 -24.162 22.190 1.00 34.22 31 LEU B N 1
ATOM 1252 C CA . LEU B 1 31 ? -17.634 -24.676 20.828 1.00 34.82 31 LEU B CA 1
ATOM 1253 C C . LEU B 1 31 ? -19.030 -25.175 20.515 1.00 36.04 31 LEU B C 1
ATOM 1254 O O . LEU B 1 31 ? -19.637 -24.783 19.512 1.00 36.23 31 LEU B O 1
ATOM 1259 N N . ASP B 1 32 ? -19.542 -26.031 21.391 1.00 36.94 32 ASP B N 1
ATOM 1260 C CA . ASP B 1 32 ? -20.886 -26.573 21.232 1.00 38.88 32 ASP B CA 1
ATOM 1261 C C . ASP B 1 32 ? -21.877 -25.450 20.978 1.00 37.88 32 ASP B C 1
ATOM 1262 O O . ASP B 1 32 ? -22.628 -25.481 20.007 1.00 37.85 32 ASP B O 1
ATOM 1267 N N . GLY B 1 33 ? -21.864 -24.455 21.860 1.00 37.57 33 GLY B N 1
ATOM 1268 C CA . GLY B 1 33 ? -22.770 -23.331 21.725 1.00 37.94 33 GLY B CA 1
ATOM 1269 C C . GLY B 1 33 ? -22.617 -22.598 20.406 1.00 37.13 33 GLY B C 1
ATOM 1270 O O . GLY B 1 33 ? -23.600 -22.170 19.801 1.00 37.42 33 GLY B O 1
ATOM 1271 N N . ALA B 1 34 ? -21.379 -22.452 19.956 1.00 36.28 34 ALA B N 1
ATOM 1272 C CA . ALA B 1 34 ? -21.113 -21.760 18.703 1.00 34.75 34 ALA B CA 1
ATOM 1273 C C . ALA B 1 34 ? -21.627 -22.576 17.524 1.00 35.12 34 ALA B C 1
ATOM 1274 O O . ALA B 1 34 ? -22.388 -22.074 16.699 1.00 36.31 34 ALA B O 1
ATOM 1276 N N . LYS B 1 35 ? -21.210 -23.835 17.445 1.00 34.01 35 LYS B N 1
ATOM 1277 C CA . LYS B 1 35 ? -21.638 -24.699 16.355 1.00 35.61 35 LYS B CA 1
ATOM 1278 C C . LYS B 1 35 ? -23.159 -24.769 16.253 1.00 35.93 35 LYS B C 1
ATOM 1279 O O . LYS B 1 35 ? -23.723 -24.685 15.157 1.00 35.63 35 LYS B O 1
ATOM 1285 N N . ALA B 1 36 ? -23.822 -24.905 17.399 1.00 35.61 36 ALA B N 1
ATOM 1286 C CA . ALA B 1 36 ? -25.280 -24.980 17.440 1.00 33.63 36 ALA B CA 1
ATOM 1287 C C . ALA B 1 36 ? -25.912 -23.740 16.829 1.00 33.77 36 ALA B C 1
ATOM 1288 O O . ALA B 1 36 ? -26.861 -23.834 16.049 1.00 33.24 36 ALA B O 1
ATOM 1290 N N . ALA B 1 37 ? -25.388 -22.575 17.195 1.00 33.40 37 ALA B N 1
ATOM 1291 C CA . ALA B 1 37 ? -25.912 -21.310 16.694 1.00 33.38 37 ALA B CA 1
ATOM 1292 C C . ALA B 1 37 ? -25.668 -21.149 15.197 1.00 32.99 37 ALA B C 1
ATOM 1293 O O . ALA B 1 37 ? -26.480 -20.559 14.490 1.00 33.45 37 ALA B O 1
ATOM 1295 N N . LEU B 1 38 ? -24.549 -21.679 14.715 1.00 34.38 38 LEU B N 1
ATOM 1296 C CA . LEU B 1 38 ? -24.213 -21.591 13.294 1.00 34.67 38 LEU B CA 1
ATOM 1297 C C . LEU B 1 38 ? -24.992 -22.605 12.440 1.00 35.69 38 LEU B C 1
ATOM 1298 O O . LEU B 1 38 ? -25.409 -22.300 11.320 1.00 32.90 38 LEU B O 1
ATOM 1303 N N . ASP B 1 39 ? -25.162 -23.819 12.960 1.00 37.23 39 ASP B N 1
ATOM 1304 C CA . ASP B 1 39 ? -25.899 -24.845 12.224 1.00 38.84 39 ASP B CA 1
ATOM 1305 C C . ASP B 1 39 ? -27.344 -24.382 12.151 1.00 38.52 39 ASP B C 1
ATOM 1306 O O . ASP B 1 39 ? -27.993 -24.483 11.112 1.00 39.52 39 ASP B O 1
ATOM 1311 N N . GLU B 1 40 ? -27.832 -23.855 13.266 1.00 37.21 40 GLU B N 1
A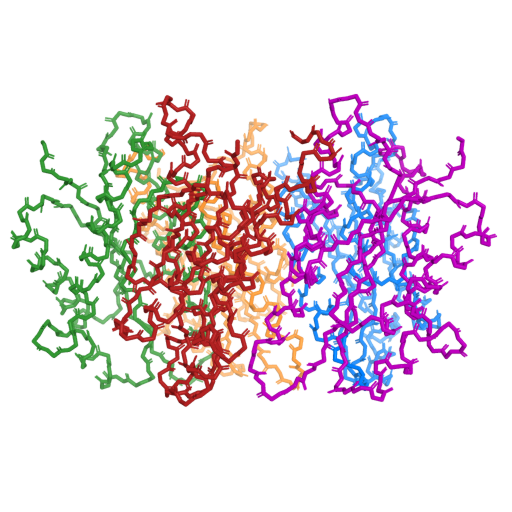TOM 1312 C CA . GLU B 1 40 ? -29.195 -23.385 13.340 1.00 37.02 40 GLU B CA 1
ATOM 1313 C C . GLU B 1 40 ? -29.486 -22.311 12.314 1.00 37.44 40 GLU B C 1
ATOM 1314 O O . GLU B 1 40 ? -30.623 -22.173 11.874 1.00 38.26 40 GLU B O 1
ATOM 1320 N N . ALA B 1 41 ? -28.473 -21.535 11.944 1.00 34.38 41 ALA B N 1
ATOM 1321 C CA . ALA B 1 41 ? -28.672 -20.490 10.954 1.00 34.66 41 ALA B CA 1
ATOM 1322 C C . ALA B 1 41 ? -28.333 -21.022 9.566 1.00 34.75 41 ALA B C 1
ATOM 1323 O O . ALA B 1 41 ? -28.486 -20.324 8.561 1.00 34.26 41 ALA B O 1
ATOM 1325 N N . GLY B 1 42 ? -27.872 -22.267 9.516 1.00 34.66 42 GLY B N 1
ATOM 1326 C CA . GLY B 1 42 ? -27.528 -22.873 8.247 1.00 34.30 42 GLY B CA 1
ATOM 1327 C C . GLY B 1 42 ? -26.145 -22.509 7.751 1.00 35.14 42 GLY B C 1
ATOM 1328 O O . GLY B 1 42 ? -25.835 -22.702 6.576 1.00 36.64 42 GLY B O 1
ATOM 1329 N N . ALA B 1 43 ? -25.307 -21.985 8.641 1.00 33.97 43 ALA B N 1
ATOM 1330 C CA . ALA B 1 43 ? -23.953 -21.605 8.271 1.00 32.40 43 ALA B CA 1
ATOM 1331 C C . ALA B 1 43 ? -23.004 -22.761 8.543 1.00 33.24 43 ALA B C 1
ATOM 1332 O O . ALA B 1 43 ? -23.187 -23.512 9.500 1.00 34.18 43 ALA B O 1
ATOM 1334 N N . THR B 1 44 ? -21.995 -22.905 7.695 1.00 31.71 44 THR B N 1
ATOM 1335 C CA . THR B 1 44 ? -21.020 -23.963 7.866 1.00 33.53 44 THR B CA 1
ATOM 1336 C C . THR B 1 44 ? -19.777 -23.383 8.534 1.00 34.97 44 THR B C 1
ATOM 1337 O O . THR B 1 44 ? -19.697 -22.177 8.766 1.00 35.77 44 THR B O 1
ATOM 1341 N N . TYR B 1 45 ? -18.795 -24.227 8.823 1.00 36.06 45 TYR B N 1
ATOM 1342 C CA . TYR B 1 45 ? -17.609 -23.739 9.497 1.00 36.34 45 TYR B CA 1
ATOM 1343 C C . TYR B 1 45 ? -16.508 -24.775 9.661 1.00 37.24 45 TYR B C 1
ATOM 1344 O O . TYR B 1 45 ? -16.749 -25.983 9.596 1.00 39.24 45 TYR B O 1
ATOM 1353 N N . ASP B 1 46 ? -15.294 -24.280 9.871 1.00 35.37 46 ASP B N 1
ATOM 1354 C CA . ASP B 1 46 ? -14.139 -25.122 10.120 1.00 33.91 46 ASP B CA 1
ATOM 1355 C C . ASP B 1 46 ? -13.684 -24.687 11.503 1.00 33.62 46 ASP B C 1
ATOM 1356 O O . ASP B 1 46 ? -13.871 -23.526 11.891 1.00 31.38 46 ASP B O 1
ATOM 1361 N N . VAL B 1 47 ? -13.098 -25.617 12.245 1.00 31.66 47 VAL B N 1
ATOM 1362 C CA . VAL B 1 47 ? -12.626 -25.330 13.583 1.00 30.94 47 VAL B CA 1
ATOM 1363 C C . VAL B 1 47 ? -11.131 -25.580 13.682 1.00 31.80 47 VAL B C 1
ATOM 1364 O O . VAL B 1 47 ? -10.643 -26.615 13.229 1.00 30.26 47 VAL B O 1
ATOM 1368 N N . VAL B 1 48 ? -10.411 -24.615 14.253 1.00 32.58 48 VAL B N 1
ATOM 1369 C CA . VAL B 1 48 ? -8.968 -24.734 14.463 1.00 33.01 48 VAL B CA 1
ATOM 1370 C C . VAL B 1 48 ? -8.738 -24.389 15.928 1.00 33.63 48 VAL B C 1
ATOM 1371 O O . VAL B 1 48 ? -9.471 -23.579 16.500 1.00 34.11 48 VAL B O 1
ATOM 1375 N N . THR B 1 49 ? -7.723 -24.998 16.529 1.00 32.64 49 THR B N 1
ATOM 1376 C CA . THR B 1 49 ? -7.433 -24.802 17.944 1.00 34.17 49 THR B CA 1
ATOM 1377 C C . THR B 1 49 ? -6.086 -24.158 18.247 1.00 33.91 49 THR B C 1
ATOM 1378 O O . THR B 1 49 ? -5.079 -24.523 17.655 1.00 34.99 49 THR B O 1
ATOM 1382 N N . VAL B 1 50 ? -6.080 -23.201 19.174 1.00 32.74 50 VAL B N 1
ATOM 1383 C CA . VAL B 1 50 ? -4.847 -22.532 19.584 1.00 33.50 50 VAL B CA 1
ATOM 1384 C C . VAL B 1 50 ? -4.673 -22.700 21.095 1.00 32.83 50 VAL B C 1
ATOM 1385 O O . VAL B 1 50 ? -5.624 -23.026 21.803 1.00 34.45 50 VAL B O 1
ATOM 1389 N N . PRO B 1 51 ? -3.453 -22.480 21.607 1.00 33.15 51 PRO B N 1
ATOM 1390 C CA . PRO B 1 51 ? -3.163 -22.620 23.037 1.00 33.09 51 PRO B CA 1
ATOM 1391 C C . PRO B 1 51 ? -3.725 -21.562 23.959 1.00 33.66 51 PRO B C 1
ATOM 1392 O O . PRO B 1 51 ? -4.127 -21.871 25.078 1.00 36.38 51 PRO B O 1
ATOM 1396 N N . GLY B 1 52 ? -3.749 -20.315 23.504 1.00 32.58 52 GLY B N 1
ATOM 1397 C CA . GLY B 1 52 ? -4.261 -19.247 24.345 1.00 28.70 52 GLY B CA 1
ATOM 1398 C C . GLY B 1 52 ? -5.070 -18.247 23.556 1.00 28.13 52 GLY B C 1
ATOM 1399 O O . GLY B 1 52 ? -5.009 -18.230 22.330 1.00 30.25 52 GLY B O 1
ATOM 1400 N N . ALA B 1 53 ? -5.820 -17.405 24.253 1.00 26.36 53 ALA B N 1
ATOM 1401 C CA . ALA B 1 53 ? -6.646 -16.407 23.593 1.00 28.22 53 ALA B CA 1
ATOM 1402 C C . ALA B 1 53 ? -5.825 -15.460 22.720 1.00 27.99 53 ALA B C 1
ATOM 1403 O O . ALA B 1 53 ? -6.287 -15.013 21.673 1.00 29.29 53 ALA B O 1
ATOM 1405 N N . LEU B 1 54 ? -4.599 -15.179 23.147 1.00 28.81 54 LEU B N 1
ATOM 1406 C CA . LEU B 1 54 ? -3.711 -14.272 22.420 1.00 29.00 54 LEU B CA 1
ATOM 1407 C C . LEU B 1 54 ? -3.271 -14.752 21.031 1.00 28.42 54 LEU B C 1
ATOM 1408 O O . LEU B 1 54 ? -2.850 -13.952 20.205 1.00 27.53 54 LEU B O 1
ATOM 1413 N N . GLU B 1 55 ? -3.360 -16.049 20.766 1.00 28.47 55 GLU B N 1
ATOM 1414 C CA . GLU B 1 55 ? -2.981 -16.546 19.445 1.00 27.29 55 GLU B CA 1
ATOM 1415 C C . GLU B 1 55 ? -4.167 -16.492 18.490 1.00 27.73 55 GLU B C 1
ATOM 1416 O O . GLU B 1 55 ? -4.015 -16.723 17.293 1.00 28.76 55 GLU B O 1
ATOM 1422 N N . ILE B 1 56 ? -5.347 -16.171 19.008 1.00 26.38 56 ILE B N 1
ATOM 1423 C CA . ILE B 1 56 ? -6.528 -16.129 18.154 1.00 27.34 56 ILE B CA 1
ATOM 1424 C C . ILE B 1 56 ? -6.451 -15.079 17.046 1.00 26.39 56 ILE B C 1
ATOM 1425 O O . ILE B 1 56 ? -6.721 -15.373 15.879 1.00 26.10 56 ILE B O 1
ATOM 1430 N N . PRO B 1 57 ? -6.074 -13.840 17.392 1.00 26.13 57 PRO B N 1
ATOM 1431 C CA . PRO B 1 57 ? -5.980 -12.801 16.364 1.00 24.53 57 PRO B CA 1
ATOM 1432 C C . PRO B 1 57 ? -5.079 -13.220 15.207 1.00 24.54 57 PRO B C 1
ATOM 1433 O O . PRO B 1 57 ? -5.447 -13.090 14.041 1.00 25.68 57 PRO B O 1
ATOM 1437 N N . ALA B 1 58 ? -3.906 -13.748 15.529 1.00 21.48 58 ALA B N 1
ATOM 1438 C CA . ALA B 1 58 ? -2.972 -14.167 14.496 1.00 21.66 58 ALA B CA 1
ATOM 1439 C C . ALA B 1 58 ? -3.524 -15.321 13.663 1.00 21.66 58 ALA B C 1
ATOM 1440 O O . ALA B 1 58 ? -3.263 -15.420 12.463 1.00 22.59 58 ALA B O 1
ATOM 1442 N N . THR B 1 59 ? -4.285 -16.200 14.298 1.00 21.42 59 THR B N 1
ATOM 1443 C CA . THR B 1 59 ? -4.847 -17.332 13.580 1.00 20.91 59 THR B CA 1
ATOM 1444 C C . THR B 1 59 ? -5.783 -16.806 12.492 1.00 21.88 59 THR B C 1
ATOM 1445 O O . THR B 1 59 ? -5.646 -17.161 11.313 1.00 22.71 59 THR B O 1
ATOM 1449 N N . ILE B 1 60 ? -6.723 -15.952 12.891 1.00 20.49 60 ILE B N 1
ATOM 1450 C CA . ILE B 1 60 ? -7.641 -15.329 11.942 1.00 21.36 60 ILE B CA 1
ATOM 1451 C C . ILE B 1 60 ? -6.788 -14.690 10.838 1.00 22.42 60 ILE B C 1
ATOM 1452 O O . ILE B 1 60 ? -7.077 -14.818 9.647 1.00 24.04 60 ILE B O 1
ATOM 1457 N N . SER B 1 61 ? -5.711 -14.032 11.244 1.00 20.90 61 SER B N 1
ATOM 1458 C CA . SER B 1 61 ? -4.812 -13.404 10.292 1.00 23.01 61 SER B CA 1
ATOM 1459 C C . SER B 1 61 ? -4.266 -14.428 9.301 1.00 21.95 61 SER B C 1
ATOM 1460 O O . SER B 1 61 ? -4.116 -14.122 8.134 1.00 21.32 61 SER B O 1
ATOM 1463 N N . PHE B 1 62 ? -3.942 -15.630 9.776 1.00 23.03 62 PHE B N 1
ATOM 1464 C CA . PHE B 1 62 ? -3.447 -16.690 8.895 1.00 24.80 62 PHE B CA 1
ATOM 1465 C C . PHE B 1 62 ? -4.558 -17.046 7.879 1.00 24.06 62 PHE B C 1
ATOM 1466 O O . PHE B 1 62 ? -4.310 -17.134 6.676 1.00 23.84 62 PHE B O 1
ATOM 1474 N N . ALA B 1 63 ? -5.774 -17.265 8.374 1.00 22.26 63 ALA B N 1
ATOM 1475 C CA . ALA B 1 63 ? -6.904 -17.598 7.506 1.00 22.84 63 ALA B CA 1
ATOM 1476 C C . ALA B 1 63 ? -6.991 -16.571 6.375 1.00 24.95 63 ALA B C 1
ATOM 1477 O O . ALA B 1 63 ? -6.877 -16.909 5.192 1.00 27.05 63 ALA B O 1
ATOM 1479 N N . LEU B 1 64 ? -7.182 -15.314 6.758 1.00 24.00 64 LEU B N 1
ATOM 1480 C CA . LEU B 1 64 ? -7.275 -14.228 5.802 1.00 26.58 64 LEU B CA 1
ATOM 1481 C C . LEU B 1 64 ? -6.142 -14.325 4.798 1.00 29.44 64 LEU B C 1
ATOM 1482 O O . LEU B 1 64 ? -6.362 -14.225 3.594 1.00 31.24 64 LEU B O 1
ATOM 1487 N N . ASP B 1 65 ? -4.929 -14.531 5.299 1.00 29.86 65 ASP B N 1
ATOM 1488 C CA . ASP B 1 65 ? -3.765 -14.636 4.438 1.00 32.67 65 ASP B CA 1
ATOM 1489 C C . ASP B 1 65 ? -3.915 -15.802 3.473 1.00 33.78 65 ASP B C 1
ATOM 1490 O O . ASP B 1 65 ? -3.753 -15.651 2.263 1.00 34.83 65 ASP B O 1
ATOM 1495 N N . GLY B 1 66 ? -4.220 -16.969 4.029 1.00 35.41 66 GLY B N 1
ATOM 1496 C CA . GLY B 1 66 ? -4.385 -18.161 3.223 1.00 37.55 66 GLY B CA 1
ATOM 1497 C C . GLY B 1 66 ? -5.446 -18.029 2.150 1.00 39.08 66 GLY B C 1
ATOM 1498 O O . GLY B 1 66 ? -5.286 -18.569 1.059 1.00 39.29 66 GLY B O 1
ATOM 1499 N N . ALA B 1 67 ? -6.532 -17.327 2.452 1.00 40.10 67 ALA B N 1
ATOM 1500 C CA . ALA B 1 67 ? -7.589 -17.147 1.463 1.00 43.38 67 ALA B CA 1
ATOM 1501 C C . ALA B 1 67 ? -6.957 -16.533 0.217 1.00 45.54 67 ALA B C 1
ATOM 1502 O O . ALA B 1 67 ? -7.176 -17.006 -0.896 1.00 45.47 67 ALA B O 1
ATOM 1504 N N . ASP B 1 68 ? -6.151 -15.495 0.416 1.00 46.29 68 ASP B N 1
ATOM 1505 C CA . ASP B 1 68 ? -5.475 -14.830 -0.689 1.00 49.41 68 ASP B CA 1
ATOM 1506 C C . ASP B 1 68 ? -4.711 -15.784 -1.608 1.00 49.94 68 ASP B C 1
ATOM 1507 O O . ASP B 1 68 ? -4.459 -15.451 -2.760 1.00 50.94 68 ASP B O 1
ATOM 1512 N N . ASN B 1 69 ? -4.339 -16.960 -1.105 1.00 50.03 69 ASN B N 1
ATOM 1513 C CA . ASN B 1 69 ? -3.604 -17.928 -1.921 1.00 49.51 69 ASN B CA 1
ATOM 1514 C C . ASN B 1 69 ? -4.495 -19.107 -2.309 1.00 50.20 69 ASN B C 1
ATOM 1515 O O . ASN B 1 69 ? -4.051 -20.263 -2.290 1.00 49.71 69 ASN B O 1
ATOM 1520 N N . GLY B 1 70 ? -5.747 -18.813 -2.655 1.00 48.77 70 GLY B N 1
ATOM 1521 C CA . GLY B 1 70 ? -6.670 -19.864 -3.046 1.00 48.41 70 GLY B CA 1
ATOM 1522 C C . GLY B 1 70 ? -7.143 -20.723 -1.885 1.00 48.16 70 GLY B C 1
ATOM 1523 O O . GLY B 1 70 ? -7.754 -21.774 -2.094 1.00 47.69 70 GLY B O 1
ATOM 1524 N N . GLY B 1 71 ? -6.861 -20.281 -0.662 1.00 46.59 71 GLY B N 1
ATOM 1525 C CA . GLY B 1 71 ? -7.278 -21.028 0.511 1.00 44.31 71 GLY B CA 1
ATOM 1526 C C . GLY B 1 71 ? -8.716 -20.725 0.894 1.00 43.15 71 GLY B C 1
ATOM 1527 O O . GLY B 1 71 ? -9.336 -19.815 0.339 1.00 43.45 71 GLY B O 1
ATOM 1528 N N . THR B 1 72 ? -9.243 -21.477 1.855 1.00 41.69 72 THR B N 1
ATOM 1529 C CA . THR B 1 72 ? -10.618 -21.307 2.301 1.00 40.54 72 THR B CA 1
ATOM 1530 C C . THR B 1 72 ? -11.000 -19.858 2.552 1.00 41.58 72 THR B C 1
ATOM 1531 O O . THR B 1 72 ? -10.338 -19.142 3.301 1.00 42.84 72 THR B O 1
ATOM 1535 N N . GLU B 1 73 ? -12.082 -19.430 1.922 1.00 41.09 73 GLU B N 1
ATOM 1536 C CA . GLU B 1 73 ? -12.568 -18.074 2.096 1.00 42.26 73 GLU B CA 1
ATOM 1537 C C . GLU B 1 73 ? -13.619 -18.107 3.202 1.00 40.68 73 GLU B C 1
ATOM 1538 O O . GLU B 1 73 ? -14.679 -18.703 3.039 1.00 40.79 73 GLU B O 1
ATOM 1544 N N . TYR B 1 74 ? -13.316 -17.491 4.337 1.00 37.68 74 TYR B N 1
ATOM 1545 C CA . TYR B 1 74 ? -14.266 -17.459 5.435 1.00 34.80 74 TYR B CA 1
ATOM 1546 C C . TYR B 1 74 ? -15.060 -16.163 5.372 1.00 34.16 74 TYR B C 1
ATOM 1547 O O . TYR B 1 74 ? -14.503 -15.105 5.072 1.00 36.51 74 TYR B O 1
ATOM 1556 N N . ASP B 1 75 ? -16.361 -16.249 5.634 1.00 31.52 75 ASP B N 1
ATOM 1557 C CA . ASP B 1 75 ? -17.231 -15.072 5.609 1.00 29.76 75 ASP B CA 1
ATOM 1558 C C . ASP B 1 75 ? -17.205 -14.361 6.947 1.00 26.48 75 ASP B C 1
ATOM 1559 O O . ASP B 1 75 ? -17.557 -13.192 7.044 1.00 25.02 75 ASP B O 1
ATOM 1564 N N . GLY B 1 76 ? -16.789 -15.080 7.980 1.00 27.59 76 GLY B N 1
ATOM 1565 C CA . GLY B 1 76 ? -16.746 -14.507 9.316 1.00 26.11 76 GLY B CA 1
ATOM 1566 C C . GLY B 1 76 ? -15.949 -15.410 10.227 1.00 26.11 76 GLY B C 1
ATOM 1567 O O . GLY B 1 76 ? -15.584 -16.527 9.843 1.00 27.29 76 GLY B O 1
ATOM 1568 N N . PHE B 1 77 ? -15.683 -14.941 11.436 1.00 25.60 77 PHE B N 1
ATOM 1569 C CA . PHE B 1 77 ? -14.894 -15.713 12.377 1.00 25.72 77 PHE B CA 1
ATOM 1570 C C . PHE B 1 77 ? -15.516 -15.654 13.731 1.00 25.33 77 PHE B C 1
ATOM 1571 O O . PHE B 1 77 ? -16.161 -14.675 14.081 1.00 26.87 77 PHE B O 1
ATOM 1579 N N . VAL B 1 78 ? -15.306 -16.714 14.495 1.00 25.73 78 VAL B N 1
ATOM 1580 C CA . VAL B 1 78 ? -15.834 -16.793 15.838 1.00 26.64 78 VAL B CA 1
ATOM 1581 C C . VAL B 1 78 ? -14.654 -17.154 16.706 1.00 25.72 78 VAL B C 1
ATOM 1582 O O . VAL B 1 78 ? -14.049 -18.202 16.522 1.00 27.11 78 VAL B O 1
ATOM 1586 N N . ALA B 1 79 ? -14.317 -16.272 17.638 1.00 26.99 79 ALA B N 1
ATOM 1587 C CA . ALA B 1 79 ? -13.191 -16.495 18.529 1.00 26.78 79 ALA B CA 1
ATOM 1588 C C . ALA B 1 79 ? -13.729 -16.970 19.859 1.00 26.97 79 ALA B C 1
ATOM 1589 O O . ALA B 1 79 ? -14.602 -16.341 20.438 1.00 26.67 79 ALA B O 1
ATOM 1591 N N . LEU B 1 80 ? -13.198 -18.083 20.342 1.00 27.76 80 LEU B N 1
ATOM 1592 C CA . LEU B 1 80 ? -13.646 -18.638 21.605 1.00 28.94 80 LEU B CA 1
ATOM 1593 C C . LEU B 1 80 ? -12.468 -18.910 22.517 1.00 29.45 80 LEU B C 1
ATOM 1594 O O . LEU B 1 80 ? -11.416 -19.372 22.077 1.00 29.96 80 LEU B O 1
ATOM 1599 N N . GLY B 1 81 ? -12.661 -18.636 23.796 1.00 29.96 81 GLY B N 1
ATOM 1600 C CA . GLY B 1 81 ? -11.616 -18.882 24.763 1.00 33.88 81 GLY B CA 1
ATOM 1601 C C . GLY B 1 81 ? -12.151 -18.500 26.120 1.00 37.73 81 GLY B C 1
ATOM 1602 O O . GLY B 1 81 ? -13.204 -17.868 26.218 1.00 38.08 81 GLY B O 1
ATOM 1603 N N . THR B 1 82 ? -11.444 -18.884 27.173 1.00 41.52 82 THR B N 1
ATOM 1604 C CA . THR B 1 82 ? -11.881 -18.544 28.516 1.00 45.67 82 THR B CA 1
ATOM 1605 C C . THR B 1 82 ? -10.679 -18.163 29.348 1.00 47.34 82 THR B C 1
ATOM 1606 O O . THR B 1 82 ? -9.763 -18.960 29.535 1.00 47.73 82 THR B O 1
ATOM 1610 N N . VAL B 1 83 ? -10.681 -16.929 29.831 1.00 51.09 83 VAL B N 1
ATOM 1611 C CA . VAL B 1 83 ? -9.600 -16.429 30.666 1.00 54.72 83 VAL B CA 1
ATOM 1612 C C . VAL B 1 83 ? -10.169 -16.244 32.061 1.00 58.09 83 VAL B C 1
ATOM 1613 O O . VAL B 1 83 ? -10.958 -15.330 32.300 1.00 60.13 83 VAL B O 1
ATOM 1617 N N . ILE B 1 84 ? -9.778 -17.125 32.973 1.00 61.70 84 ILE B N 1
ATOM 1618 C CA . ILE B 1 84 ? -10.257 -17.066 34.343 1.00 66.13 84 ILE B CA 1
ATOM 1619 C C . ILE B 1 84 ? -9.231 -16.364 35.222 1.00 68.54 84 ILE B C 1
ATOM 1620 O O . ILE B 1 84 ? -8.143 -16.887 35.455 1.00 69.07 84 ILE B O 1
ATOM 1625 N N . ARG B 1 85 ? -9.581 -15.175 35.699 0.50 71.62 85 ARG B N 1
ATOM 1626 C CA . ARG B 1 85 ? -8.694 -14.403 36.559 0.50 74.95 85 ARG B CA 1
ATOM 1627 C C . ARG B 1 85 ? -8.398 -15.183 37.837 0.50 76.56 85 ARG B C 1
ATOM 1628 O O . ARG B 1 85 ? -9.275 -15.358 38.685 0.50 76.77 85 ARG B O 1
ATOM 1636 N N . GLY B 1 86 ? -7.160 -15.648 37.968 0.50 78.26 86 GLY B N 1
ATOM 1637 C CA . GLY B 1 86 ? -6.778 -16.408 39.144 0.50 80.31 86 GLY B CA 1
ATOM 1638 C C . GLY B 1 86 ? -6.284 -15.531 40.278 0.50 81.93 86 GLY B C 1
ATOM 1639 O O . GLY B 1 86 ? -6.945 -14.564 40.660 0.50 82.05 86 GLY B O 1
ATOM 1640 N N . GLU B 1 87 ? -5.118 -15.872 40.817 0.50 83.47 87 GLU B N 1
ATOM 1641 C CA . GLU B 1 87 ? -4.525 -15.116 41.915 0.50 84.95 87 GLU B CA 1
ATOM 1642 C C . GLU B 1 87 ? -3.474 -14.144 41.387 0.50 85.73 87 GLU B C 1
ATOM 1643 O O . GLU B 1 87 ? -3.106 -13.183 42.063 0.50 85.80 87 GLU B O 1
ATOM 1649 N N . THR B 1 88 ? -2.994 -14.403 40.174 0.50 86.63 88 THR B N 1
ATOM 1650 C CA . THR B 1 88 ? -1.985 -13.557 39.544 0.50 87.50 88 THR B CA 1
ATOM 1651 C C . THR B 1 88 ? -2.657 -12.526 38.639 0.50 87.86 88 THR B C 1
ATOM 1652 O O . THR B 1 88 ? -3.850 -12.623 38.353 0.50 88.22 88 THR B O 1
ATOM 1656 N N . TYR B 1 89 ? -1.886 -11.539 38.197 0.50 88.06 89 TYR B N 1
ATOM 1657 C CA . TYR B 1 89 ? -2.400 -10.488 37.326 0.50 88.16 89 TYR B CA 1
ATOM 1658 C C . TYR B 1 89 ? -2.124 -10.799 35.857 0.50 87.72 89 TYR B C 1
ATOM 1659 O O . TYR B 1 89 ? -2.517 -10.038 34.972 0.50 87.83 89 TYR B O 1
ATOM 1668 N N . HIS B 1 90 ? -1.451 -11.916 35.600 0.50 86.81 90 HIS B N 1
ATOM 1669 C CA . HIS B 1 90 ? -1.128 -12.307 34.231 0.50 85.76 90 HIS B CA 1
ATOM 1670 C C . HIS B 1 90 ? -2.341 -12.920 33.533 0.50 84.83 90 HIS B C 1
ATOM 1671 O O . HIS B 1 90 ? -2.210 -13.799 32.686 0.50 85.03 90 HIS B O 1
ATOM 1678 N N . PHE B 1 91 ? -3.529 -12.461 33.902 0.50 83.28 91 PHE B N 1
ATOM 1679 C CA . PHE B 1 91 ? -4.747 -12.960 33.282 0.50 81.45 91 PHE B CA 1
ATOM 1680 C C . PHE B 1 91 ? -5.462 -11.762 32.691 0.50 79.32 91 PHE B C 1
ATOM 1681 O O . PHE B 1 91 ? -6.160 -11.868 31.682 0.50 78.78 91 PHE B O 1
ATOM 1689 N N . ASP B 1 92 ? -5.269 -10.615 33.332 1.00 76.51 92 ASP B N 1
ATOM 1690 C CA . ASP B 1 92 ? -5.876 -9.376 32.881 1.00 73.73 92 ASP B CA 1
ATOM 1691 C C . ASP B 1 92 ? -5.133 -8.904 31.636 1.00 70.86 92 ASP B C 1
ATOM 1692 O O . ASP B 1 92 ? -5.687 -8.190 30.800 1.00 69.55 92 ASP B O 1
ATOM 1697 N N . ILE B 1 93 ? -3.873 -9.311 31.519 1.00 67.69 93 ILE B N 1
ATOM 1698 C CA . ILE B 1 93 ? -3.068 -8.951 30.358 1.00 65.39 93 ILE B CA 1
ATOM 1699 C C . ILE B 1 93 ? -3.646 -9.680 29.152 1.00 63.59 93 ILE B C 1
ATOM 1700 O O . ILE B 1 93 ? -4.059 -9.058 28.172 1.00 63.39 93 ILE B O 1
ATOM 1705 N N . VAL B 1 94 ? -3.671 -11.007 29.243 1.00 60.31 94 VAL B N 1
ATOM 1706 C CA . VAL B 1 94 ? -4.193 -11.852 28.176 1.00 58.12 94 VAL B CA 1
ATOM 1707 C C . VAL B 1 94 ? -5.596 -11.409 27.788 1.00 56.84 94 VAL B C 1
ATOM 1708 O O . VAL B 1 94 ? -5.918 -11.279 26.605 1.00 56.13 94 VAL B O 1
ATOM 1712 N N . SER B 1 95 ? -6.428 -11.171 28.793 1.00 55.13 95 SER B N 1
ATOM 1713 C CA . SER B 1 95 ? -7.802 -10.753 28.560 1.00 54.49 95 SER B CA 1
ATOM 1714 C C . SER B 1 95 ? -7.872 -9.425 27.811 1.00 52.98 95 SER B C 1
ATOM 1715 O O . SER B 1 95 ? -8.601 -9.296 26.826 1.00 52.34 95 SER B O 1
ATOM 1718 N N . ASN B 1 96 ? -7.106 -8.446 28.286 1.00 51.57 96 ASN B N 1
ATOM 1719 C CA . ASN B 1 96 ? -7.054 -7.118 27.678 1.00 49.17 96 ASN B CA 1
ATOM 1720 C C . ASN B 1 96 ? -6.544 -7.103 26.240 1.00 46.91 96 ASN B C 1
ATOM 1721 O O . ASN B 1 96 ? -7.194 -6.562 25.348 1.00 44.19 96 ASN B O 1
ATOM 1726 N N . GLU B 1 97 ? -5.373 -7.690 26.023 1.00 45.12 97 GLU B N 1
ATOM 1727 C CA . GLU B 1 97 ? -4.763 -7.693 24.704 1.00 44.76 97 GLU B CA 1
ATOM 1728 C C . GLU B 1 97 ? -5.437 -8.539 23.635 1.00 44.40 97 GLU B C 1
ATOM 1729 O O . GLU B 1 97 ? -5.268 -8.275 22.448 1.00 43.89 97 GLU B O 1
ATOM 1735 N N . SER B 1 98 ? -6.195 -9.552 24.041 1.00 44.28 98 SER B N 1
ATOM 1736 C CA . SER B 1 98 ? -6.879 -10.39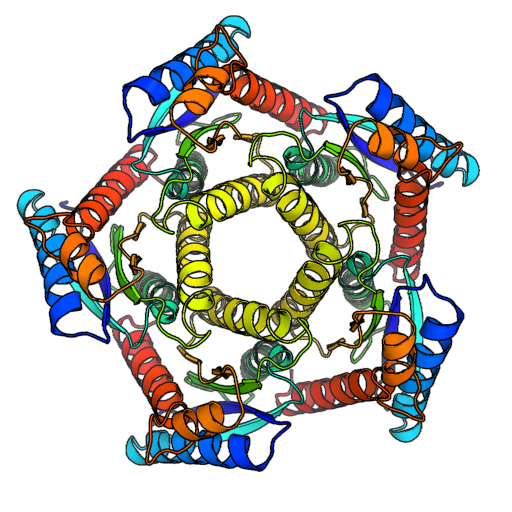9 23.069 1.00 43.89 98 SER B CA 1
ATOM 1737 C C . SER B 1 98 ? -8.128 -9.677 22.575 1.00 43.61 98 SER B C 1
ATOM 1738 O O . SER B 1 98 ? -8.449 -9.706 21.385 1.00 42.92 98 SER B O 1
ATOM 1741 N N . CYS B 1 99 ? -8.836 -9.027 23.492 1.00 43.56 99 CYS B N 1
ATOM 1742 C CA . CYS B 1 99 ? -10.033 -8.290 23.113 1.00 43.21 99 CYS B CA 1
ATOM 1743 C C . CYS B 1 99 ? -9.595 -7.118 22.246 1.00 42.44 99 CYS B C 1
ATOM 1744 O O . CYS B 1 99 ? -10.248 -6.784 21.250 1.00 41.94 99 CYS B O 1
ATOM 1747 N N . ARG B 1 100 ? -8.482 -6.500 22.630 1.00 39.16 100 ARG B N 1
ATOM 1748 C CA . ARG B 1 100 ? -7.950 -5.367 21.888 1.00 38.91 100 ARG B CA 1
ATOM 1749 C C . ARG B 1 100 ? -7.535 -5.777 20.485 1.00 35.89 100 ARG B C 1
ATOM 1750 O O . ARG B 1 100 ? -7.903 -5.124 19.507 1.00 32.55 100 ARG B O 1
ATOM 1758 N N . ALA B 1 101 ? -6.768 -6.860 20.388 1.00 32.85 101 ALA B N 1
ATOM 1759 C CA . ALA B 1 101 ? -6.307 -7.329 19.089 1.00 31.92 101 ALA B CA 1
ATOM 1760 C C . ALA B 1 101 ? -7.441 -7.744 18.137 1.00 29.29 101 ALA B C 1
ATOM 1761 O O . ALA B 1 101 ? -7.371 -7.474 16.936 1.00 28.26 101 ALA B O 1
ATOM 1763 N N . LEU B 1 102 ? -8.491 -8.372 18.656 1.00 28.10 102 LEU B N 1
ATOM 1764 C CA . LEU B 1 102 ? -9.593 -8.797 17.787 1.00 29.44 102 LEU B CA 1
ATOM 1765 C C . LEU B 1 102 ? -10.384 -7.603 17.254 1.00 29.43 102 LEU B C 1
ATOM 1766 O O . LEU B 1 102 ? -10.712 -7.526 16.067 1.00 29.98 102 LEU B O 1
ATOM 1771 N N . THR B 1 103 ? -10.689 -6.671 18.141 1.00 28.53 103 THR B N 1
ATOM 1772 C CA . THR B 1 103 ? -11.410 -5.481 17.745 1.00 30.68 103 THR B CA 1
ATOM 1773 C C . THR B 1 103 ? -10.662 -4.769 16.622 1.00 30.50 103 THR B C 1
ATOM 1774 O O . THR B 1 103 ? -11.274 -4.350 15.640 1.00 31.67 103 THR B O 1
ATOM 1778 N N . ASP B 1 104 ? -9.343 -4.649 16.762 1.00 29.72 104 ASP B N 1
ATOM 1779 C CA . ASP B 1 104 ? -8.521 -3.988 15.743 1.00 32.00 104 ASP B CA 1
ATOM 1780 C C . ASP B 1 104 ? -8.524 -4.748 14.432 1.00 30.29 104 ASP B C 1
ATOM 1781 O O . ASP B 1 104 ? -8.668 -4.155 13.368 1.00 32.89 104 ASP B O 1
ATOM 1786 N N . LEU B 1 105 ? -8.344 -6.061 14.510 1.00 28.21 105 LEU B N 1
ATOM 1787 C CA . LEU B 1 105 ? -8.340 -6.895 13.305 1.00 26.24 105 LEU B CA 1
ATOM 1788 C C . LEU B 1 105 ? -9.674 -6.760 12.561 1.00 23.04 105 LEU B C 1
ATOM 1789 O O . LEU B 1 105 ? -9.698 -6.704 11.330 1.00 27.07 105 LEU B O 1
ATOM 1794 N N . SER B 1 106 ? -10.774 -6.676 13.303 1.00 21.49 106 SER B N 1
ATOM 1795 C CA . SER B 1 106 ? -12.093 -6.564 12.683 1.00 22.41 106 SER B CA 1
ATOM 1796 C C . SER B 1 106 ? -12.217 -5.242 11.958 1.00 23.80 106 SER B C 1
ATOM 1797 O O . SER B 1 106 ? -12.823 -5.164 10.897 1.00 22.88 106 SER B O 1
ATOM 1800 N N . VAL B 1 107 ? -11.642 -4.197 12.543 1.00 25.81 107 VAL B N 1
ATOM 1801 C CA . VAL B 1 107 ? -11.680 -2.874 11.932 1.00 28.34 107 VAL B CA 1
ATOM 1802 C C . VAL B 1 107 ? -10.672 -2.790 10.797 1.00 30.75 107 VAL B C 1
ATOM 1803 O O . VAL B 1 107 ? -10.992 -2.361 9.692 1.00 34.78 107 VAL B O 1
ATOM 1807 N N . GLU B 1 108 ? -9.456 -3.229 11.078 1.00 30.71 108 GLU B N 1
ATOM 1808 C CA . GLU B 1 108 ? -8.370 -3.177 10.116 1.00 32.53 108 GLU B CA 1
ATOM 1809 C C . GLU B 1 108 ? -8.654 -3.971 8.839 1.00 30.84 108 GLU B C 1
ATOM 1810 O O . GLU B 1 108 ? -8.381 -3.506 7.736 1.00 26.94 108 GLU B O 1
ATOM 1816 N N . GLU B 1 109 ? -9.206 -5.168 8.992 1.00 31.45 109 GLU B N 1
ATOM 1817 C CA . GLU B 1 109 ? -9.508 -6.012 7.843 1.00 30.99 109 GLU B CA 1
ATOM 1818 C C . GLU B 1 109 ? -10.978 -5.929 7.428 1.00 30.55 109 GLU B C 1
ATOM 1819 O O . GLU B 1 109 ? -11.376 -6.536 6.437 1.00 30.94 109 GLU B O 1
ATOM 1825 N N . SER B 1 110 ? -11.782 -5.188 8.186 1.00 29.56 110 SER B N 1
ATOM 1826 C CA . SER B 1 110 ? -13.212 -5.068 7.890 1.00 30.19 110 SER B CA 1
ATOM 1827 C C . SER B 1 110 ? -13.860 -6.442 7.747 1.00 28.87 110 SER B C 1
ATOM 1828 O O . SER B 1 110 ? -14.479 -6.760 6.732 1.00 27.42 110 SER B O 1
ATOM 1831 N N . ILE B 1 111 ? -13.704 -7.266 8.771 1.00 27.00 111 ILE B N 1
ATOM 1832 C CA . ILE B 1 111 ? -14.288 -8.592 8.747 1.00 25.89 111 ILE B CA 1
ATOM 1833 C C . ILE B 1 111 ? -15.251 -8.731 9.904 1.00 24.78 111 ILE B C 1
ATOM 1834 O O . ILE B 1 111 ? -15.229 -7.934 10.849 1.00 23.42 111 ILE B O 1
ATOM 1839 N N . ALA B 1 112 ? -16.082 -9.758 9.816 1.00 22.54 112 ALA B N 1
ATOM 1840 C CA . ALA B 1 112 ? -17.071 -10.061 10.833 1.00 25.56 112 ALA B CA 1
ATOM 1841 C C . ALA B 1 112 ? -16.435 -10.982 11.852 1.00 25.44 112 ALA B C 1
ATOM 1842 O O . ALA B 1 112 ? -16.014 -12.089 11.524 1.00 24.26 112 ALA B O 1
ATOM 1844 N N . ILE B 1 113 ? -16.352 -10.524 13.092 1.00 25.16 113 ILE B N 1
ATOM 1845 C CA . ILE B 1 113 ? -15.755 -11.350 14.123 1.00 27.69 113 ILE B CA 1
ATOM 1846 C C . ILE B 1 113 ? -16.665 -11.447 15.323 1.00 29.64 113 ILE B C 1
ATOM 1847 O O . ILE B 1 113 ? -17.089 -10.432 15.877 1.00 31.54 113 ILE B O 1
ATOM 1852 N N . GLY B 1 114 ? -16.963 -12.672 15.724 1.00 28.71 114 GLY B N 1
ATOM 1853 C CA . GLY B 1 114 ? -17.796 -12.857 16.888 1.00 31.54 114 GLY B CA 1
ATOM 1854 C C . GLY B 1 114 ? -16.823 -13.037 18.022 1.00 32.31 114 GLY B C 1
ATOM 1855 O O . GLY B 1 114 ? -15.992 -13.941 17.984 1.00 33.87 114 GLY B O 1
ATOM 1856 N N . ASN B 1 115 ? -16.898 -12.180 19.028 1.00 34.06 115 ASN B N 1
ATOM 1857 C CA . ASN B 1 115 ? -15.965 -12.290 20.137 1.00 33.25 115 ASN B CA 1
ATOM 1858 C C . ASN B 1 115 ? -16.532 -13.169 21.237 1.00 34.03 115 ASN B C 1
ATOM 1859 O O . ASN B 1 115 ? -17.378 -12.735 22.010 1.00 33.03 115 ASN B O 1
ATOM 1864 N N . GLY B 1 116 ? -16.054 -14.408 21.300 1.00 36.17 116 GLY B N 1
ATOM 1865 C CA . GLY B 1 116 ? -16.521 -15.339 22.312 1.00 36.52 116 GLY B CA 1
ATOM 1866 C C . GLY B 1 116 ? -15.452 -15.644 23.342 1.00 38.56 116 GLY B C 1
ATOM 1867 O O . GLY B 1 116 ? -15.450 -16.710 23.963 1.00 38.01 116 GLY B O 1
ATOM 1868 N N . ILE B 1 117 ? -14.525 -14.712 23.515 1.00 39.86 117 ILE B N 1
ATOM 1869 C CA . ILE B 1 117 ? -13.466 -14.878 24.495 1.00 42.35 117 ILE B CA 1
ATOM 1870 C C . ILE B 1 117 ? -14.059 -14.478 25.843 1.00 44.01 117 ILE B C 1
ATOM 1871 O O . ILE B 1 117 ? -14.406 -13.320 26.057 1.00 43.64 117 ILE B O 1
ATOM 1876 N N . LEU B 1 118 ? -14.190 -15.444 26.744 1.00 48.17 118 LEU B N 1
ATOM 1877 C CA . LEU B 1 118 ? -14.758 -15.181 28.061 1.00 52.71 118 LEU B CA 1
ATOM 1878 C C . LEU B 1 118 ? -13.734 -14.764 29.098 1.00 54.89 118 LEU B C 1
ATOM 1879 O O . LEU B 1 118 ? -12.672 -15.367 29.221 1.00 54.62 118 LEU B O 1
ATOM 1884 N N . THR B 1 119 ? -14.072 -13.724 29.846 1.00 59.55 119 THR B N 1
ATOM 1885 C CA . THR B 1 119 ? -13.209 -13.216 30.902 1.00 63.95 119 THR B CA 1
ATOM 1886 C C . THR B 1 119 ? -14.031 -13.200 32.179 1.00 66.34 119 THR B C 1
ATOM 1887 O O . THR B 1 119 ? -14.724 -12.229 32.471 1.00 67.40 119 THR B O 1
ATOM 1891 N N . VAL B 1 120 ? -13.955 -14.291 32.930 1.00 69.58 120 VAL B N 1
ATOM 1892 C CA . VAL B 1 120 ? -14.703 -14.420 34.169 1.00 73.44 120 VAL B CA 1
ATOM 1893 C C . VAL B 1 120 ? -13.810 -14.298 35.393 1.00 75.66 120 VAL B C 1
ATOM 1894 O O . VAL B 1 120 ? -12.585 -14.244 35.285 1.00 76.05 120 VAL B O 1
ATOM 1898 N N . GLU B 1 121 ? -14.439 -14.264 36.562 1.00 78.49 121 GLU B N 1
ATOM 1899 C CA . GLU B 1 121 ? -13.715 -14.151 37.818 1.00 81.47 121 GLU B CA 1
ATOM 1900 C C . GLU B 1 121 ? -13.308 -15.533 38.320 1.00 82.94 121 GLU B C 1
ATOM 1901 O O . GLU B 1 121 ? -12.201 -15.720 38.829 1.00 83.16 121 GLU B O 1
ATOM 1907 N N . ASN B 1 122 ? -14.208 -16.500 38.156 1.00 84.66 122 ASN B N 1
ATOM 1908 C CA . ASN B 1 122 ? -13.971 -17.870 38.605 1.00 86.32 122 ASN B CA 1
ATOM 1909 C C . ASN B 1 122 ? -14.472 -18.909 37.601 1.00 86.35 122 ASN B C 1
ATOM 1910 O O . ASN B 1 122 ? -15.100 -18.566 36.600 1.00 86.38 122 ASN B O 1
ATOM 1915 N N . GLU B 1 123 ? -14.200 -20.181 37.881 1.00 86.37 123 GLU B N 1
ATOM 1916 C CA . GLU B 1 123 ? -14.627 -21.262 37.000 1.00 86.27 123 GLU B CA 1
ATOM 1917 C C . GLU B 1 123 ? -16.144 -21.353 36.924 1.00 85.57 123 GLU B C 1
ATOM 1918 O O . GLU B 1 123 ? -16.711 -21.482 35.840 1.00 85.63 123 GLU B O 1
ATOM 1924 N N . GLU B 1 124 ? -16.798 -21.289 38.079 1.00 84.50 124 GLU B N 1
ATOM 1925 C CA . GLU B 1 124 ? -18.253 -21.366 38.135 1.00 83.57 124 GLU B CA 1
ATOM 1926 C C . GLU B 1 124 ? -18.890 -20.444 37.099 1.00 82.21 124 GLU B C 1
ATOM 1927 O O . GLU B 1 124 ? -19.779 -20.858 36.352 1.00 81.96 124 GLU B O 1
ATOM 1933 N N . GLN B 1 125 ? -18.429 -19.196 37.055 1.00 80.31 125 GLN B N 1
ATOM 1934 C CA . GLN B 1 125 ? -18.961 -18.220 36.111 1.00 78.04 125 GLN B CA 1
ATOM 1935 C C . GLN B 1 125 ? -18.656 -18.597 34.666 1.00 75.86 125 GLN B C 1
ATOM 1936 O O . GLN B 1 125 ? -19.463 -18.344 33.771 1.00 76.17 125 GLN B O 1
ATOM 1942 N N . ALA B 1 126 ? -17.496 -19.205 34.440 1.00 72.45 126 ALA B N 1
ATOM 1943 C CA . ALA B 1 126 ? -17.126 -19.621 33.096 1.00 69.62 126 ALA B CA 1
ATOM 1944 C C . ALA B 1 126 ? -18.232 -20.521 32.562 1.00 68.05 126 ALA B C 1
ATOM 1945 O O . ALA B 1 126 ? -18.724 -20.326 31.452 1.00 67.17 126 ALA B O 1
ATOM 1947 N N . TRP B 1 127 ? -18.632 -21.497 33.370 1.00 66.31 127 TRP B N 1
ATOM 1948 C CA . TRP B 1 127 ? -19.680 -22.428 32.976 1.00 65.34 127 TRP B CA 1
ATOM 1949 C C . TRP B 1 127 ? -21.019 -21.748 32.766 1.00 63.95 127 TRP B C 1
ATOM 1950 O O . TRP B 1 127 ? -21.799 -22.154 31.906 1.00 63.61 127 TRP B O 1
ATOM 1961 N N . VAL B 1 128 ? -21.288 -20.717 33.558 1.00 62.64 128 VAL B N 1
ATOM 1962 C CA . VAL B 1 128 ? -22.538 -19.983 33.436 1.00 62.33 128 VAL B CA 1
ATOM 1963 C C . VAL B 1 128 ? -22.558 -19.261 32.093 1.00 60.87 128 VAL B C 1
ATOM 1964 O O . VAL B 1 128 ? -23.615 -19.046 31.499 1.00 61.23 128 VAL B O 1
ATOM 1968 N N . HIS B 1 129 ? -21.373 -18.894 31.619 1.00 59.21 129 HIS B N 1
ATOM 1969 C CA . HIS B 1 129 ? -21.232 -18.197 30.350 1.00 57.18 129 HIS B CA 1
ATOM 1970 C C . HIS B 1 129 ? -21.026 -19.165 29.193 1.00 55.19 129 HIS B C 1
ATOM 1971 O O . HIS B 1 129 ? -21.478 -18.909 28.078 1.00 53.92 129 HIS B O 1
ATOM 1978 N N . ALA B 1 130 ? -20.352 -20.278 29.471 1.00 53.70 130 ALA B N 1
ATOM 1979 C CA . ALA B 1 130 ? -20.048 -21.285 28.458 1.00 54.13 130 ALA B CA 1
ATOM 1980 C C . ALA B 1 130 ? -21.239 -22.135 28.025 1.00 54.26 130 ALA B C 1
ATOM 1981 O O . ALA B 1 130 ? -21.495 -22.292 26.833 1.00 54.35 130 ALA B O 1
ATOM 1983 N N . ARG B 1 131 ? -21.956 -22.693 28.994 1.00 54.90 131 ARG B N 1
ATOM 1984 C CA . ARG B 1 131 ? -23.107 -23.541 28.709 1.00 54.71 131 ARG B CA 1
ATOM 1985 C C . ARG B 1 131 ? -24.159 -22.835 27.868 1.00 53.90 131 ARG B C 1
ATOM 1986 O O . ARG B 1 131 ? -24.569 -21.712 28.173 1.00 52.28 131 ARG B O 1
ATOM 1994 N N . ARG B 1 132 ? -24.592 -23.506 26.807 1.00 52.37 132 ARG B N 1
ATOM 1995 C CA . ARG B 1 132 ? -25.598 -22.955 25.915 1.00 52.44 132 ARG B CA 1
ATOM 1996 C C . ARG B 1 132 ? -26.937 -22.846 26.642 1.00 51.32 132 ARG B C 1
ATOM 1997 O O . ARG B 1 132 ? -27.755 -21.987 26.322 1.00 50.67 132 ARG B O 1
ATOM 2005 N N . GLU B 1 133 ? -27.154 -23.719 27.621 1.00 52.19 133 GLU B N 1
ATOM 2006 C CA . GLU B 1 133 ? -28.397 -23.708 28.392 1.00 53.66 133 GLU B CA 1
ATOM 2007 C C . GLU B 1 133 ? -28.422 -22.460 29.266 1.00 52.69 133 GLU B C 1
ATOM 2008 O O . GLU B 1 133 ? -29.479 -22.025 29.719 1.00 52.41 133 GLU B O 1
ATOM 2014 N N . ASP B 1 134 ? -27.242 -21.897 29.500 1.00 53.02 134 ASP B N 1
ATOM 2015 C CA . ASP B 1 134 ? -27.096 -20.708 30.331 1.00 52.82 134 ASP B CA 1
ATOM 2016 C C . ASP B 1 134 ? -27.026 -19.427 29.519 1.00 51.98 134 ASP B C 1
ATOM 2017 O O . ASP B 1 134 ? -27.942 -19.113 28.760 1.00 51.88 134 ASP B O 1
ATOM 2022 N N . LYS B 1 135 ? -25.932 -18.689 29.683 1.00 50.48 135 LYS B N 1
ATOM 2023 C CA . LYS B 1 135 ? -25.760 -17.435 28.969 1.00 49.35 135 LYS B CA 1
ATOM 2024 C C . LYS B 1 135 ? -25.285 -17.633 27.537 1.00 45.89 135 LYS B C 1
ATOM 2025 O O . LYS B 1 135 ? -25.132 -16.677 26.789 1.00 45.49 135 LYS B O 1
ATOM 2031 N N . ASP B 1 136 ? -25.059 -18.888 27.170 1.00 43.67 136 ASP B N 1
ATOM 2032 C CA . ASP B 1 136 ? -24.652 -19.253 25.817 1.00 42.41 136 ASP B CA 1
ATOM 2033 C C . ASP B 1 136 ? -23.693 -18.273 25.124 1.00 40.24 136 ASP B C 1
ATOM 2034 O O . ASP B 1 136 ? -23.913 -17.895 23.971 1.00 39.08 136 ASP B O 1
ATOM 2039 N N . LYS B 1 137 ? -22.632 -17.867 25.809 1.00 37.96 137 LYS B N 1
ATOM 2040 C CA . LYS B 1 137 ? -21.683 -16.940 25.205 1.00 36.75 137 LYS B CA 1
ATOM 2041 C C . LYS B 1 137 ? -21.150 -17.462 23.878 1.00 34.67 137 LYS B C 1
ATOM 2042 O O . LYS B 1 137 ? -20.924 -16.687 22.954 1.00 34.84 137 LYS B O 1
ATOM 2048 N N . GLY B 1 138 ? -20.958 -18.773 23.781 1.00 33.02 138 GLY B N 1
ATOM 2049 C CA . GLY B 1 138 ? -20.474 -19.349 22.538 1.00 35.26 138 GLY B CA 1
ATOM 2050 C C . GLY B 1 138 ? -21.486 -19.102 21.431 1.00 36.04 138 GLY B C 1
ATOM 2051 O O . GLY B 1 138 ? -21.136 -18.710 20.317 1.00 35.17 138 GLY B O 1
ATOM 2052 N N . GLY B 1 139 ? -22.759 -19.321 21.749 1.00 37.14 139 GLY B N 1
ATOM 2053 C CA . GLY B 1 139 ? -23.809 -19.096 20.777 1.00 36.85 139 GLY B CA 1
ATOM 2054 C C . GLY B 1 139 ? -23.891 -17.623 20.424 1.00 37.09 139 GLY B C 1
ATOM 2055 O O . GLY B 1 139 ? -24.063 -17.263 19.255 1.00 35.71 139 GLY B O 1
ATOM 2056 N N . PHE B 1 140 ? -23.767 -16.764 21.432 1.00 36.22 140 PHE B N 1
ATOM 2057 C CA . PHE B 1 140 ? -23.825 -15.325 21.199 1.00 37.85 140 PHE B CA 1
ATOM 2058 C C . PHE B 1 140 ? -22.693 -14.839 20.306 1.00 36.61 140 PHE B C 1
ATOM 2059 O O . PHE B 1 140 ? -22.888 -13.956 19.471 1.00 36.52 140 PHE B O 1
ATOM 2067 N N . ALA B 1 141 ? -21.509 -15.413 20.484 1.00 34.87 141 ALA B N 1
ATOM 2068 C CA . ALA B 1 141 ? -20.370 -15.025 19.669 1.00 35.37 141 ALA B CA 1
ATOM 2069 C C . ALA B 1 141 ? -20.662 -15.437 18.228 1.00 35.24 141 ALA B C 1
ATOM 2070 O O . ALA B 1 141 ? -20.411 -14.678 17.291 1.00 34.58 141 ALA B O 1
ATOM 2072 N N . ALA B 1 142 ? -21.202 -16.642 18.063 1.00 33.81 142 ALA B N 1
ATOM 2073 C CA . ALA B 1 142 ? -21.533 -17.147 16.738 1.00 32.25 142 ALA B CA 1
ATOM 2074 C C . ALA B 1 142 ? -22.611 -16.258 16.122 1.00 32.23 142 ALA B C 1
ATOM 2075 O O . ALA B 1 142 ? -22.511 -15.848 14.962 1.00 31.82 142 ALA B O 1
ATOM 2077 N N . ARG B 1 143 ? -23.634 -15.944 16.907 1.00 32.66 143 ARG B N 1
ATOM 2078 C CA . ARG B 1 143 ? -24.711 -15.080 16.435 1.00 34.75 143 ARG B CA 1
ATOM 2079 C C . ARG B 1 143 ? -24.135 -13.707 16.104 1.00 35.21 143 ARG B C 1
ATOM 2080 O O . ARG B 1 143 ? -24.453 -13.114 15.071 1.00 35.00 143 ARG B O 1
ATOM 2088 N N . ALA B 1 144 ? -23.276 -13.212 16.989 1.00 35.33 144 ALA B N 1
ATOM 2089 C CA . ALA B 1 144 ? -22.629 -11.920 16.794 1.00 35.22 144 ALA B CA 1
ATOM 2090 C C . ALA B 1 144 ? -21.959 -11.912 15.420 1.00 34.91 144 ALA B C 1
ATOM 2091 O O . ALA B 1 144 ? -22.121 -10.967 14.645 1.00 36.79 144 ALA B O 1
ATOM 2093 N N . ALA B 1 145 ? -21.218 -12.976 15.124 1.00 33.22 145 ALA B N 1
ATOM 2094 C CA . ALA B 1 145 ? -20.526 -13.102 13.842 1.00 33.60 145 ALA B CA 1
ATOM 2095 C C . ALA B 1 145 ? -21.508 -13.072 12.669 1.00 34.37 145 ALA B C 1
ATOM 2096 O O . ALA B 1 145 ? -21.267 -12.396 11.661 1.00 34.77 145 ALA B O 1
ATOM 2098 N N . LEU B 1 146 ? -22.606 -13.813 12.792 1.00 34.12 146 LEU B N 1
ATOM 2099 C CA . LEU B 1 146 ? -23.611 -13.831 11.733 1.00 36.24 146 LEU B CA 1
ATOM 2100 C C . LEU B 1 146 ? -24.155 -12.414 11.513 1.00 34.91 146 LEU B C 1
ATOM 2101 O O . LEU B 1 146 ? -24.205 -11.933 10.384 1.00 37.55 146 LEU B O 1
ATOM 2106 N N . THR B 1 147 ? -24.544 -11.750 12.595 1.00 34.23 147 THR B N 1
ATOM 2107 C CA . THR B 1 147 ? -25.055 -10.391 12.513 1.00 33.72 147 THR B CA 1
ATOM 2108 C C . THR B 1 147 ? -24.055 -9.535 11.741 1.00 35.20 147 THR B C 1
ATOM 2109 O O . THR B 1 147 ? -24.405 -8.864 10.774 1.00 35.52 147 THR B O 1
ATOM 2113 N N . MET B 1 148 ? -22.804 -9.565 12.183 1.00 34.30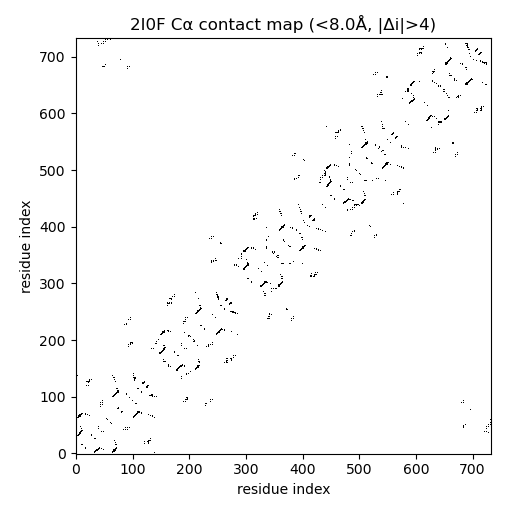 148 MET B N 1
ATOM 2114 C CA . MET B 1 148 ? -21.765 -8.782 11.547 1.00 35.35 148 MET B CA 1
ATOM 2115 C C . MET B 1 148 ? -21.604 -9.164 10.081 1.00 37.42 148 MET B C 1
ATOM 2116 O O . MET B 1 148 ? -21.275 -8.320 9.248 1.00 37.70 148 MET B O 1
ATOM 2121 N N . ILE B 1 149 ? -21.840 -10.431 9.757 1.00 37.10 149 ILE B N 1
ATOM 2122 C CA . ILE B 1 149 ? -21.733 -10.855 8.369 1.00 37.11 149 ILE B CA 1
ATOM 2123 C C . ILE B 1 149 ? -22.886 -10.202 7.613 1.00 36.63 149 ILE B C 1
ATOM 2124 O O . ILE B 1 149 ? -22.695 -9.644 6.535 1.00 35.41 149 ILE B O 1
ATOM 2129 N N . GLY B 1 150 ? -24.077 -10.251 8.200 1.00 36.94 150 GLY B N 1
ATOM 2130 C CA . GLY B 1 150 ? -25.232 -9.649 7.559 1.00 36.33 150 GLY B CA 1
ATOM 2131 C C . GLY B 1 150 ? -24.988 -8.178 7.287 1.00 36.86 150 GLY B C 1
ATOM 2132 O O . GLY B 1 150 ? -25.194 -7.687 6.170 1.00 35.82 150 GLY B O 1
ATOM 2133 N N . LEU B 1 151 ? -24.536 -7.471 8.318 1.00 36.03 151 LEU B N 1
ATOM 2134 C CA . LEU B 1 151 ? -24.250 -6.053 8.199 1.00 36.47 151 LEU B CA 1
ATOM 2135 C C . LEU B 1 151 ? -23.178 -5.822 7.153 1.00 37.80 151 LEU B C 1
ATOM 2136 O O . LEU B 1 151 ? -23.271 -4.901 6.346 1.00 40.29 151 LEU B O 1
ATOM 2141 N N . ARG B 1 152 ? -22.169 -6.680 7.157 1.00 39.75 152 ARG B N 1
ATOM 2142 C CA . ARG B 1 152 ? -21.074 -6.571 6.210 1.00 43.32 152 ARG B CA 1
ATOM 2143 C C . ARG B 1 152 ? -21.617 -6.713 4.790 1.00 45.46 152 ARG B C 1
ATOM 2144 O O . ARG B 1 152 ? -21.106 -6.096 3.849 1.00 45.06 152 ARG B O 1
ATOM 2152 N N . LYS B 1 153 ? -22.658 -7.529 4.642 1.00 46.72 153 LYS B N 1
ATOM 2153 C CA . LYS B 1 153 ? -23.289 -7.731 3.341 1.00 47.97 153 LYS B CA 1
ATOM 2154 C C . LYS B 1 153 ? -24.149 -6.518 2.997 1.00 47.31 153 LYS B C 1
ATOM 2155 O O . LYS B 1 153 ? -24.115 -6.010 1.873 1.00 46.42 153 LYS B O 1
ATOM 2161 N N . LYS B 1 154 ? -24.922 -6.069 3.980 1.00 47.81 154 LYS B N 1
ATOM 2162 C CA . LYS B 1 154 ? -25.816 -4.931 3.811 1.00 48.02 154 LYS B CA 1
ATOM 2163 C C . LYS B 1 154 ? -25.097 -3.711 3.241 1.00 49.05 154 LYS B C 1
ATOM 2164 O O . LYS B 1 154 ? -25.528 -3.151 2.235 1.00 49.70 154 LYS B O 1
ATOM 2170 N N . PHE B 1 155 ? -24.003 -3.304 3.878 1.00 48.97 155 PHE B N 1
ATOM 2171 C CA . PHE B 1 155 ? -23.249 -2.150 3.413 1.00 49.51 155 PHE B CA 1
ATOM 2172 C C . PHE B 1 155 ? -22.453 -2.512 2.173 1.00 51.83 155 PHE B C 1
ATOM 2173 O O . PHE B 1 155 ? -21.870 -1.645 1.527 1.00 51.28 155 PHE B O 1
ATOM 2181 N N . GLY B 1 156 ? -22.440 -3.799 1.843 1.00 53.85 156 GLY B N 1
ATOM 2182 C CA . GLY B 1 156 ? -21.701 -4.256 0.683 1.00 57.43 156 GLY B CA 1
ATOM 2183 C C . GLY B 1 156 ? -20.206 -4.119 0.903 1.00 59.93 156 GLY B C 1
ATOM 2184 O O . GLY B 1 156 ? -19.460 -3.777 -0.018 1.00 60.67 156 GLY B O 1
ATOM 2185 N N . ALA B 1 157 ? -19.766 -4.389 2.128 0.50 60.87 157 ALA B N 1
ATOM 2186 C CA . ALA B 1 157 ? -18.354 -4.289 2.473 0.50 62.33 157 ALA B CA 1
ATOM 2187 C C . ALA B 1 157 ? -17.499 -5.238 1.637 0.50 62.91 157 ALA B C 1
ATOM 2188 O O . ALA B 1 157 ? -18.075 -6.019 0.849 0.50 63.23 157 ALA B O 1
ATOM 2191 N N . ASP C 1 11 ? -27.512 17.730 0.459 1.00 66.73 11 ASP C N 1
ATOM 2192 C CA . ASP C 1 11 ? -26.772 18.862 1.086 1.00 67.14 11 ASP C CA 1
ATOM 2193 C C . ASP C 1 11 ? -26.655 18.657 2.595 1.00 66.77 11 ASP C C 1
ATOM 2194 O O . ASP C 1 11 ? -25.579 18.824 3.167 1.00 66.54 11 ASP C O 1
ATOM 2199 N N . ALA C 1 12 ? -27.768 18.303 3.234 1.00 65.77 12 ALA C N 1
ATOM 2200 C CA . ALA C 1 12 ? -27.779 18.070 4.673 1.00 65.57 12 ALA C CA 1
ATOM 2201 C C . ALA C 1 12 ? -27.052 16.764 4.973 1.00 65.32 12 ALA C C 1
ATOM 2202 O O . ALA C 1 12 ? -27.333 15.728 4.364 1.00 65.60 12 ALA C O 1
ATOM 2204 N N . PRO C 1 13 ? -26.117 16.793 5.932 1.00 64.64 13 PRO C N 1
ATOM 2205 C CA . PRO C 1 13 ? -25.359 15.591 6.289 1.00 63.71 13 PRO C CA 1
ATOM 2206 C C . PRO C 1 13 ? -26.223 14.374 6.606 1.00 62.16 13 PRO C C 1
ATOM 2207 O O . PRO C 1 13 ? -27.226 14.467 7.319 1.00 62.03 13 PRO C O 1
ATOM 2211 N N . HIS C 1 14 ? -25.828 13.235 6.053 1.00 60.44 14 HIS C N 1
ATOM 2212 C CA . HIS C 1 14 ? -26.528 11.981 6.283 1.00 58.39 14 HIS C CA 1
ATOM 2213 C C . HIS C 1 14 ? -25.631 11.135 7.188 1.00 57.01 14 HIS C C 1
ATOM 2214 O O . HIS C 1 14 ? -24.562 10.686 6.774 1.00 57.37 14 HIS C O 1
ATOM 2221 N N . LEU C 1 15 ? -26.074 10.941 8.427 1.00 54.97 15 LEU C N 1
ATOM 2222 C CA . LEU C 1 15 ? -25.330 10.182 9.425 1.00 53.48 15 LEU C CA 1
ATOM 2223 C C . LEU C 1 15 ? -25.692 8.704 9.440 1.00 52.48 15 LEU C C 1
ATOM 2224 O O . LEU C 1 15 ? -26.752 8.304 8.966 1.00 53.08 15 LEU C O 1
ATOM 2229 N N . LEU C 1 16 ? -24.798 7.900 10.001 1.00 50.10 16 LEU C N 1
ATOM 2230 C CA . LEU C 1 16 ? -25.024 6.472 10.155 1.00 48.73 16 LEU C CA 1
ATOM 2231 C C . LEU C 1 16 ? -24.952 6.209 11.648 1.00 46.29 16 LEU C C 1
ATOM 2232 O O . LEU C 1 16 ? -23.879 6.285 12.241 1.00 47.92 16 LEU C O 1
ATOM 2237 N N . ILE C 1 17 ? -26.093 5.933 12.260 1.00 43.69 17 ILE C N 1
ATOM 2238 C CA . ILE C 1 17 ? -26.133 5.659 13.685 1.00 41.08 17 ILE C CA 1
ATOM 2239 C C . ILE C 1 17 ? -25.905 4.176 13.912 1.00 41.26 17 ILE C C 1
ATOM 2240 O O . ILE C 1 17 ? -26.691 3.347 13.465 1.00 42.83 17 ILE C O 1
ATOM 2245 N N . VAL C 1 18 ? -24.821 3.845 14.601 1.00 40.16 18 VAL C N 1
ATOM 2246 C CA . VAL C 1 18 ? -24.508 2.458 14.894 1.00 37.99 18 VAL C CA 1
ATOM 2247 C C . VAL C 1 18 ? -24.749 2.246 16.377 1.00 40.08 18 VAL C C 1
ATOM 2248 O O . VAL C 1 18 ? -24.014 2.743 17.220 1.00 38.66 18 VAL C O 1
ATOM 2252 N N . GLU C 1 19 ? -25.799 1.503 16.689 1.00 43.93 19 GLU C N 1
ATOM 2253 C CA . GLU C 1 19 ? -26.157 1.260 18.071 1.00 49.22 19 GLU C CA 1
ATOM 2254 C C . GLU C 1 19 ? -25.883 -0.158 18.524 1.00 51.81 19 GLU C C 1
ATOM 2255 O O . GLU C 1 19 ? -26.151 -1.119 17.805 1.00 52.38 19 GLU C O 1
ATOM 2261 N N . ALA C 1 20 ? -25.342 -0.274 19.728 1.00 55.77 20 ALA C N 1
ATOM 2262 C CA . ALA C 1 20 ? -25.065 -1.563 20.330 1.00 61.38 20 ALA C CA 1
ATOM 2263 C C . ALA C 1 20 ? -26.126 -1.646 21.411 1.00 65.11 20 ALA C C 1
ATOM 2264 O O . ALA C 1 20 ? -26.195 -0.775 22.275 1.00 66.76 20 ALA C O 1
ATOM 2266 N N . ARG C 1 21 ? -26.968 -2.670 21.366 1.00 70.27 21 ARG C N 1
ATOM 2267 C CA . ARG C 1 21 ? -28.013 -2.768 22.371 1.00 75.09 21 ARG C CA 1
ATOM 2268 C C . ARG C 1 21 ? -28.178 -4.125 23.040 1.00 77.70 21 ARG C C 1
ATOM 2269 O O . ARG C 1 21 ? -28.215 -5.168 22.387 1.00 77.61 21 ARG C O 1
ATOM 2277 N N . PHE C 1 22 ? -28.261 -4.082 24.365 1.00 81.42 22 PHE C N 1
ATOM 2278 C CA . PHE C 1 22 ? -28.446 -5.266 25.188 1.00 85.13 22 PHE C CA 1
ATOM 2279 C C . PHE C 1 22 ? -29.624 -4.935 26.087 1.00 87.25 22 PHE C C 1
ATOM 2280 O O . PHE C 1 22 ? -30.294 -5.821 26.612 1.00 88.29 22 PHE C O 1
ATOM 2288 N N . TYR C 1 23 ? -29.863 -3.638 26.254 1.00 89.24 23 TYR C N 1
ATOM 2289 C CA . TYR C 1 23 ? -30.961 -3.152 27.077 1.00 91.13 23 TYR C CA 1
ATOM 2290 C C . TYR C 1 23 ? -31.909 -2.360 26.182 1.00 92.05 23 TYR C C 1
ATOM 2291 O O . TYR C 1 23 ? -31.807 -1.136 26.092 1.00 92.54 23 TYR C O 1
ATOM 2300 N N . ASP C 1 24 ? -32.821 -3.067 25.517 1.00 92.51 24 ASP C N 1
ATOM 2301 C CA . ASP C 1 24 ? -33.787 -2.441 24.618 1.00 92.90 24 ASP C CA 1
ATOM 2302 C C . ASP C 1 24 ? -34.270 -1.099 25.149 1.00 92.72 24 ASP C C 1
ATOM 2303 O O . ASP C 1 24 ? -34.264 -0.100 24.432 1.00 92.82 24 ASP C O 1
ATOM 2308 N N . ASP C 1 25 ? -34.678 -1.082 26.414 1.00 92.18 25 ASP C N 1
ATOM 2309 C CA . ASP C 1 25 ? -35.168 0.136 27.046 1.00 91.54 25 ASP C CA 1
ATOM 2310 C C . ASP C 1 25 ? -34.128 1.256 27.021 1.00 90.56 25 ASP C C 1
ATOM 2311 O O . ASP C 1 25 ? -34.411 2.369 26.573 1.00 90.49 25 ASP C O 1
ATOM 2316 N N . LEU C 1 26 ? -32.927 0.958 27.504 1.00 89.22 26 LEU C N 1
ATOM 2317 C CA . LEU C 1 26 ? -31.849 1.941 27.533 1.00 87.93 26 LEU C CA 1
ATOM 2318 C C . LEU C 1 26 ? -31.468 2.409 26.134 1.00 86.56 26 LEU C C 1
ATOM 2319 O O . LEU C 1 26 ? -31.380 3.608 25.875 1.00 86.25 26 LEU C O 1
ATOM 2324 N N . ALA C 1 27 ? -31.238 1.456 25.237 1.00 85.18 27 ALA C N 1
ATOM 2325 C CA . ALA C 1 27 ? -30.862 1.772 23.865 1.00 83.91 27 ALA C CA 1
ATOM 2326 C C . ALA C 1 27 ? -31.894 2.690 23.220 1.00 83.12 27 ALA C C 1
ATOM 2327 O O . ALA C 1 27 ? -31.540 3.633 22.509 1.00 82.63 27 ALA C O 1
ATOM 2329 N N . ASP C 1 28 ? -33.171 2.409 23.467 1.00 81.78 28 ASP C N 1
ATOM 2330 C CA . ASP C 1 28 ? -34.241 3.223 22.908 1.00 80.37 28 ASP C CA 1
ATOM 2331 C C . ASP C 1 28 ? -34.104 4.662 23.381 1.00 78.71 28 ASP C C 1
ATOM 2332 O O . ASP C 1 28 ? -34.384 5.594 22.633 1.00 78.34 28 ASP C O 1
ATOM 2337 N N . ALA C 1 29 ? -33.663 4.840 24.622 1.00 77.33 29 ALA C N 1
ATOM 2338 C CA . ALA C 1 29 ? -33.476 6.175 25.177 1.00 76.29 29 ALA C CA 1
ATOM 2339 C C . ALA C 1 29 ? -32.378 6.897 24.403 1.00 75.75 29 ALA C C 1
ATOM 2340 O O . ALA C 1 29 ? -32.570 8.023 23.940 1.00 74.90 29 ALA C O 1
ATOM 2342 N N . LEU C 1 30 ? -31.228 6.240 24.263 1.00 75.31 30 LEU C N 1
ATOM 2343 C CA . LEU C 1 30 ? -30.104 6.822 23.537 1.00 74.49 30 LEU C CA 1
ATOM 2344 C C . LEU C 1 30 ? -30.460 7.051 22.075 1.00 74.18 30 LEU C C 1
ATOM 2345 O O . LEU C 1 30 ? -30.214 8.131 21.536 1.00 73.87 30 LEU C O 1
ATOM 2350 N N . LEU C 1 31 ? -31.040 6.039 21.434 1.00 73.32 31 LEU C N 1
ATOM 2351 C CA . LEU C 1 31 ? -31.416 6.167 20.033 1.00 73.03 31 LEU C CA 1
ATOM 2352 C C . LEU C 1 31 ? -32.310 7.387 19.868 1.00 73.22 31 LEU C C 1
ATOM 2353 O O . LEU C 1 31 ? -32.105 8.207 18.974 1.00 72.10 31 LEU C O 1
ATOM 2358 N N . ASP C 1 32 ? -33.302 7.504 20.742 1.00 74.50 32 ASP C N 1
ATOM 2359 C CA . ASP C 1 32 ? -34.216 8.638 20.706 1.00 75.81 32 ASP C CA 1
ATOM 2360 C C . ASP C 1 32 ? -33.425 9.920 20.925 1.00 75.04 32 ASP C C 1
ATOM 2361 O O . ASP C 1 32 ? -33.585 10.894 20.188 1.00 75.31 32 ASP C O 1
ATOM 2366 N N . GLY C 1 33 ? -32.569 9.912 21.942 1.00 73.74 33 GLY C N 1
ATOM 2367 C CA . GLY C 1 33 ? -31.760 11.080 22.232 1.00 73.03 33 GLY C CA 1
ATOM 2368 C C . GLY C 1 33 ? -30.980 11.537 21.014 1.00 72.56 33 GLY C C 1
ATOM 2369 O O . GLY C 1 33 ? -30.987 12.718 20.671 1.00 73.09 33 GLY C O 1
ATOM 2370 N N . ALA C 1 34 ? -30.312 10.596 20.354 1.00 72.41 34 ALA C N 1
ATOM 2371 C CA . ALA C 1 34 ? -29.513 10.897 19.170 1.00 72.12 34 ALA C CA 1
ATOM 2372 C C . ALA C 1 34 ? -30.378 11.373 18.008 1.00 71.84 34 ALA C C 1
ATOM 2373 O O . ALA C 1 34 ? -30.041 12.350 17.339 1.00 71.81 34 ALA C O 1
ATOM 2375 N N . LYS C 1 35 ? -31.485 10.675 17.764 1.00 71.67 35 LYS C N 1
ATOM 2376 C CA . LYS C 1 35 ? -32.399 11.044 16.687 1.00 71.22 35 LYS C CA 1
ATOM 2377 C C . LYS C 1 35 ? -32.960 12.437 16.938 1.00 70.66 35 LYS C C 1
ATOM 2378 O O . LYS C 1 35 ? -33.163 13.215 16.009 1.00 70.03 35 LYS C O 1
ATOM 2384 N N . ALA C 1 36 ? -33.211 12.742 18.205 1.00 70.26 36 ALA C N 1
ATOM 2385 C CA . ALA C 1 36 ? -33.749 14.039 18.580 1.00 70.98 36 ALA C CA 1
ATOM 2386 C C . ALA C 1 36 ? -32.864 15.157 18.042 1.00 71.18 36 ALA C C 1
ATOM 2387 O O . ALA C 1 36 ? -33.264 15.903 17.147 1.00 71.00 36 ALA C O 1
ATOM 2389 N N . ALA C 1 37 ? -31.655 15.255 18.587 1.00 71.41 37 ALA C N 1
ATOM 2390 C CA . ALA C 1 37 ? -30.700 16.284 18.190 1.00 70.69 37 ALA C CA 1
ATOM 2391 C C . ALA C 1 37 ? -30.455 16.317 16.687 1.00 70.30 37 ALA C C 1
ATOM 2392 O O . ALA C 1 37 ? -30.233 17.382 16.112 1.00 70.84 37 ALA C O 1
ATOM 2394 N N . LEU C 1 38 ? -30.490 15.152 16.052 1.00 69.19 38 LEU C N 1
ATOM 2395 C CA . LEU C 1 38 ? -30.265 15.074 14.614 1.00 68.69 38 LEU C CA 1
ATOM 2396 C C . LEU C 1 38 ? -31.408 15.694 13.817 1.00 68.65 38 LEU C C 1
ATOM 2397 O O . LEU C 1 38 ? -31.180 16.377 12.816 1.00 66.61 38 LEU C O 1
ATOM 2402 N N . ASP C 1 39 ? -32.637 15.449 14.262 1.00 69.52 39 ASP C N 1
ATOM 2403 C CA . ASP C 1 39 ? -33.809 15.993 13.588 1.00 70.85 39 ASP C CA 1
ATOM 2404 C C . ASP C 1 39 ? -33.857 17.506 13.758 1.00 71.64 39 ASP C C 1
ATOM 2405 O O . ASP C 1 39 ? -34.139 18.232 12.806 1.00 71.61 39 ASP C O 1
ATOM 2410 N N . GLU C 1 40 ? -33.582 17.977 14.972 1.00 72.61 40 GLU C N 1
ATOM 2411 C CA . GLU C 1 40 ? -33.586 19.410 15.238 1.00 73.81 40 GLU C CA 1
ATOM 2412 C C . GLU C 1 40 ? -32.543 20.094 14.362 1.00 73.28 40 GLU C C 1
ATOM 2413 O O . GLU C 1 40 ? -32.701 21.254 13.980 1.00 74.03 40 GLU C O 1
ATOM 2419 N N . ALA C 1 41 ? -31.477 19.369 14.046 1.00 71.87 41 ALA C N 1
ATOM 2420 C CA . ALA C 1 41 ? -30.417 19.905 13.204 1.00 70.71 41 ALA C CA 1
ATOM 2421 C C . ALA C 1 41 ? -30.820 19.725 11.746 1.00 70.14 41 ALA C C 1
ATOM 2422 O O . ALA C 1 41 ? -30.230 20.320 10.843 1.00 69.13 41 ALA C O 1
ATOM 2424 N N . GLY C 1 42 ? -31.835 18.894 11.528 1.00 69.46 42 GLY C N 1
ATOM 2425 C CA . GLY C 1 42 ? -32.313 18.645 10.183 1.00 69.79 42 GLY C CA 1
ATOM 2426 C C . GLY C 1 42 ? -31.342 17.838 9.346 1.00 69.92 42 GLY C C 1
ATOM 2427 O O . GLY C 1 42 ? -31.018 18.218 8.220 1.00 70.63 42 GLY C O 1
ATOM 2428 N N . ALA C 1 43 ? -30.869 16.723 9.894 1.00 69.23 43 ALA C N 1
ATOM 2429 C CA . ALA C 1 43 ? -29.937 15.863 9.176 1.00 68.41 43 ALA C CA 1
ATOM 2430 C C . ALA C 1 43 ? -30.522 14.465 9.052 1.00 67.36 43 ALA C C 1
ATOM 2431 O O . ALA C 1 43 ? -31.031 13.906 10.022 1.00 67.89 43 ALA C O 1
ATOM 2433 N N . THR C 1 44 ? -30.454 13.908 7.848 1.00 66.18 44 THR C N 1
ATOM 2434 C CA . THR C 1 44 ? -30.974 12.570 7.588 1.00 65.24 44 THR C CA 1
ATOM 2435 C C . THR C 1 44 ? -30.081 11.507 8.229 1.00 65.10 44 THR C C 1
ATOM 2436 O O . THR C 1 44 ? -28.942 11.791 8.606 1.00 64.89 44 THR C O 1
ATOM 2440 N N . TYR C 1 45 ? -30.590 10.284 8.354 1.00 63.83 45 TYR C N 1
ATOM 2441 C CA . TYR C 1 45 ? -29.800 9.226 8.969 1.00 61.92 45 TYR C CA 1
ATOM 2442 C C . TYR C 1 45 ? -30.399 7.824 8.891 1.00 60.12 45 TYR C C 1
ATOM 2443 O O . TYR C 1 45 ? -31.613 7.656 8.814 1.00 60.83 45 TYR C O 1
ATOM 2452 N N . ASP C 1 46 ? -29.525 6.822 8.912 1.00 56.57 46 ASP C N 1
ATOM 2453 C CA . ASP C 1 46 ? -29.929 5.424 8.892 1.00 53.66 46 ASP C CA 1
ATOM 2454 C C . ASP C 1 46 ? -29.575 4.870 10.264 1.00 52.52 46 ASP C C 1
ATOM 2455 O O . ASP C 1 46 ? -28.967 5.566 11.077 1.00 52.97 46 ASP C O 1
ATOM 2460 N N . VAL C 1 47 ? -29.940 3.620 10.523 1.00 49.80 47 VAL C N 1
ATOM 2461 C CA . VAL C 1 47 ? -29.642 3.015 11.815 1.00 47.94 47 VAL C CA 1
ATOM 2462 C C . VAL C 1 47 ? -29.461 1.507 11.724 1.00 47.30 47 VAL C C 1
ATOM 2463 O O . VAL C 1 47 ? -30.368 0.792 11.289 1.00 46.44 47 VAL C O 1
ATOM 2467 N N . VAL C 1 48 ? -28.287 1.029 12.129 1.00 44.63 48 VAL C N 1
ATOM 2468 C CA . VAL C 1 48 ? -28.007 -0.401 12.130 1.00 44.77 48 VAL C CA 1
ATOM 2469 C C . VAL C 1 48 ? -27.806 -0.831 13.579 1.00 43.63 48 VAL C C 1
ATOM 2470 O O . VAL C 1 48 ? -27.487 -0.011 14.437 1.00 44.18 48 VAL C O 1
ATOM 2474 N N . THR C 1 49 ? -28.000 -2.111 13.856 1.00 42.04 49 THR C N 1
ATOM 2475 C CA . THR C 1 49 ? -27.857 -2.603 15.219 1.00 41.42 49 THR C CA 1
ATOM 2476 C C . THR C 1 49 ? -26.784 -3.675 15.314 1.00 39.80 49 THR C C 1
ATOM 2477 O O . THR C 1 49 ? -26.655 -4.515 14.431 1.00 39.75 49 THR C O 1
ATOM 2481 N N . VAL C 1 50 ? -26.013 -3.641 16.394 1.00 40.40 50 VAL C N 1
ATOM 2482 C CA . VAL C 1 50 ? -24.944 -4.610 16.591 1.00 41.02 50 VAL C CA 1
ATOM 2483 C C . VAL C 1 50 ? -25.020 -5.252 17.967 1.00 41.15 50 VAL C C 1
ATOM 2484 O O . VAL C 1 50 ? -25.567 -4.669 18.901 1.00 42.84 50 VAL C O 1
ATOM 2488 N N . PRO C 1 51 ? -24.469 -6.468 18.105 1.00 41.78 51 PRO C N 1
ATOM 2489 C CA . PRO C 1 51 ? -24.469 -7.217 19.364 1.00 42.10 51 PRO C CA 1
ATOM 2490 C C . PRO C 1 51 ? -23.866 -6.479 20.547 1.00 41.53 51 PRO C C 1
ATOM 2491 O O . PRO C 1 51 ? -24.367 -6.591 21.666 1.00 41.29 51 PRO C O 1
ATOM 2495 N N . GLY C 1 52 ? -22.798 -5.725 20.300 1.00 39.41 52 GLY C N 1
ATOM 2496 C CA . GLY C 1 52 ? -22.155 -4.999 21.382 1.00 37.89 52 GLY C CA 1
ATOM 2497 C C . GLY C 1 52 ? -21.332 -3.803 20.947 1.00 37.44 52 GLY C C 1
ATOM 2498 O O . GLY C 1 52 ? -21.046 -3.619 19.765 1.00 38.95 52 GLY C O 1
ATOM 2499 N N . ALA C 1 53 ? -20.950 -2.984 21.917 1.00 37.05 53 ALA C N 1
ATOM 2500 C CA . ALA C 1 53 ? -20.156 -1.798 21.646 1.00 36.29 53 ALA C CA 1
ATOM 2501 C C . ALA C 1 53 ? -18.926 -2.132 20.806 1.00 35.14 53 ALA C C 1
ATOM 2502 O O . ALA C 1 53 ? -18.601 -1.410 19.870 1.00 33.64 53 ALA C O 1
ATOM 2504 N N . LEU C 1 54 ? -18.254 -3.233 21.135 1.00 34.46 54 LEU C N 1
ATOM 2505 C CA . LEU C 1 54 ? -17.057 -3.640 20.402 1.00 33.91 54 LEU C CA 1
ATOM 2506 C C . LEU C 1 54 ? -17.267 -3.876 18.902 1.00 33.21 54 LEU C C 1
ATOM 2507 O O . LEU C 1 54 ? -16.309 -3.854 18.128 1.00 33.51 54 LEU C O 1
ATOM 2512 N N . GLU C 1 55 ? -18.502 -4.108 18.483 1.00 32.46 55 GLU C N 1
ATOM 2513 C CA . GLU C 1 55 ? -18.759 -4.324 17.059 1.00 34.78 55 GLU C CA 1
ATOM 2514 C C . GLU C 1 55 ? -19.055 -3.018 16.333 1.00 33.64 55 GLU C C 1
ATOM 2515 O O . GLU C 1 55 ? -19.138 -2.996 15.104 1.00 35.60 55 GLU C O 1
ATOM 2521 N N . ILE C 1 56 ? -19.211 -1.932 17.086 1.00 32.31 56 ILE C N 1
ATOM 2522 C CA . ILE C 1 56 ? -19.511 -0.645 16.477 1.00 31.33 56 ILE C CA 1
ATOM 2523 C C . ILE C 1 56 ? -18.453 -0.207 15.473 1.00 32.51 56 ILE C C 1
ATOM 2524 O O . ILE C 1 56 ? -18.780 0.156 14.341 1.00 33.83 56 ILE C O 1
ATOM 2529 N N . PRO C 1 57 ? -17.165 -0.238 15.869 1.00 32.50 57 PRO C N 1
ATOM 2530 C CA . PRO C 1 57 ? -16.086 0.169 14.968 1.00 29.09 57 PRO C CA 1
ATOM 2531 C C . PRO C 1 57 ? -16.087 -0.607 13.653 1.00 30.55 57 PRO C C 1
ATOM 2532 O O . PRO C 1 57 ? -16.041 -0.012 12.569 1.00 31.35 57 PRO C O 1
ATOM 2536 N N . ALA C 1 58 ? -16.135 -1.932 13.741 1.00 28.24 58 ALA C N 1
ATOM 2537 C CA . ALA C 1 58 ? -16.125 -2.744 12.532 1.00 28.98 58 ALA C CA 1
ATOM 2538 C C . ALA C 1 58 ? -17.310 -2.376 11.651 1.00 29.55 58 ALA C C 1
ATOM 2539 O O . ALA C 1 58 ? -17.190 -2.300 10.429 1.00 32.79 58 ALA C O 1
ATOM 2541 N N . THR C 1 59 ? -18.457 -2.139 12.272 1.00 28.32 59 THR C N 1
ATOM 2542 C CA . THR C 1 59 ? -19.647 -1.788 11.517 1.00 28.87 59 THR C CA 1
ATOM 2543 C C . THR C 1 59 ? -19.376 -0.544 10.671 1.00 30.78 59 THR C C 1
ATOM 2544 O O . THR C 1 59 ? -19.586 -0.537 9.449 1.00 30.32 59 THR C O 1
ATOM 2548 N N . ILE C 1 60 ? -18.899 0.506 11.329 1.00 30.80 60 ILE C N 1
ATOM 2549 C CA . ILE C 1 60 ? -18.567 1.744 10.651 1.00 30.20 60 ILE C CA 1
ATOM 2550 C C . ILE C 1 60 ? -17.609 1.413 9.512 1.00 30.17 60 ILE C C 1
ATOM 2551 O O . ILE C 1 60 ? -17.733 1.927 8.400 1.00 31.35 60 ILE C O 1
ATOM 2556 N N . SER C 1 61 ? -16.660 0.533 9.801 1.00 30.74 61 SER C N 1
ATOM 2557 C CA . SER C 1 61 ? -15.675 0.107 8.823 1.00 32.37 61 SER C CA 1
ATOM 2558 C C . SER C 1 61 ? -16.345 -0.569 7.628 1.00 32.97 61 SER C C 1
ATOM 2559 O O . SER C 1 61 ? -15.879 -0.440 6.498 1.00 32.00 61 SER C O 1
ATOM 2562 N N . PHE C 1 62 ? -17.429 -1.300 7.890 1.00 33.55 62 PHE C N 1
ATOM 2563 C CA . PHE C 1 62 ? -18.185 -1.983 6.841 1.00 33.48 62 PHE C CA 1
ATOM 2564 C C . PHE C 1 62 ? -18.819 -0.919 5.944 1.00 34.76 62 PHE C C 1
ATOM 2565 O O . PHE C 1 62 ? -18.751 -0.991 4.719 1.00 33.89 62 PHE C O 1
ATOM 2573 N N . ALA C 1 63 ? -19.449 0.065 6.574 1.00 35.67 63 ALA C N 1
ATOM 2574 C CA . ALA C 1 63 ? -20.103 1.140 5.842 1.00 37.78 63 ALA C CA 1
ATOM 2575 C C . ALA C 1 63 ? -19.115 1.903 4.972 1.00 39.44 63 ALA C C 1
ATOM 2576 O O . ALA C 1 63 ? -19.430 2.256 3.839 1.00 41.92 63 ALA C O 1
ATOM 2578 N N . LEU C 1 64 ? -17.921 2.156 5.491 1.00 40.67 64 LEU C N 1
ATOM 2579 C CA . LEU C 1 64 ? -16.925 2.887 4.714 1.00 43.36 64 LEU C CA 1
ATOM 2580 C C . LEU C 1 64 ? -16.536 2.080 3.482 1.00 44.82 64 LEU C C 1
ATOM 2581 O O . LEU C 1 64 ? -16.421 2.628 2.387 1.00 43.71 64 LEU C O 1
ATOM 2586 N N . ASP C 1 65 ? -16.333 0.780 3.669 1.00 47.59 65 ASP C N 1
ATOM 2587 C CA . ASP C 1 65 ? -15.967 -0.107 2.567 1.00 52.05 65 ASP C CA 1
ATOM 2588 C C . ASP C 1 65 ? -17.093 -0.151 1.530 1.00 52.82 65 ASP C C 1
ATOM 2589 O O . ASP C 1 65 ? -16.845 -0.141 0.319 1.00 50.36 65 ASP C O 1
ATOM 2594 N N . GLY C 1 66 ? -18.330 -0.198 2.016 1.00 53.23 66 GLY C N 1
ATOM 2595 C CA . GLY C 1 66 ? -19.467 -0.230 1.121 1.00 55.52 66 GLY C CA 1
ATOM 2596 C C . GLY C 1 66 ? -19.535 1.041 0.301 1.00 56.35 66 GLY C C 1
ATOM 2597 O O . GLY C 1 66 ? -19.663 0.996 -0.920 1.00 55.61 66 GLY C O 1
ATOM 2598 N N . ALA C 1 67 ? -19.444 2.176 0.983 1.00 57.36 67 ALA C N 1
ATOM 2599 C CA . ALA C 1 67 ? -19.492 3.479 0.337 1.00 59.73 67 ALA C CA 1
ATOM 2600 C C . ALA C 1 67 ? -18.408 3.602 -0.730 1.00 61.16 67 ALA C C 1
ATOM 2601 O O . ALA C 1 67 ? -18.545 4.368 -1.683 1.00 62.40 67 ALA C O 1
ATOM 2603 N N . ASP C 1 68 ? -17.327 2.850 -0.554 1.00 62.83 68 ASP C N 1
ATOM 2604 C CA . ASP C 1 68 ? -16.217 2.863 -1.498 1.00 63.81 68 ASP C CA 1
ATOM 2605 C C . ASP C 1 68 ? -16.547 1.978 -2.691 1.00 64.51 68 ASP C C 1
ATOM 2606 O O . ASP C 1 68 ? -15.825 1.961 -3.686 1.00 65.47 68 ASP C O 1
ATOM 2611 N N . ASN C 1 69 ? -17.644 1.238 -2.577 1.00 64.66 69 ASN C N 1
ATOM 2612 C CA . ASN C 1 69 ? -18.097 0.367 -3.648 1.00 64.78 69 ASN C CA 1
ATOM 2613 C C . ASN C 1 69 ? -19.378 0.945 -4.237 1.00 64.09 69 ASN C C 1
ATOM 2614 O O . ASN C 1 69 ? -20.183 0.228 -4.831 1.00 64.65 69 ASN C O 1
ATOM 2619 N N . GLY C 1 70 ? -19.560 2.251 -4.057 1.00 63.24 70 GLY C N 1
ATOM 2620 C CA . GLY C 1 70 ? -20.736 2.919 -4.586 1.00 62.23 70 GLY C CA 1
ATOM 2621 C C . GLY C 1 70 ? -21.909 2.994 -3.628 1.00 61.71 70 GLY C C 1
ATOM 2622 O O . GLY C 1 70 ? -22.916 3.637 -3.928 1.00 62.27 70 GLY C O 1
ATOM 2623 N N . GLY C 1 71 ? -21.786 2.346 -2.475 1.00 60.27 71 GLY C N 1
ATOM 2624 C CA . GLY C 1 71 ? -22.864 2.362 -1.502 1.00 57.85 71 GLY C CA 1
ATOM 2625 C C . GLY C 1 71 ? -23.107 3.735 -0.907 1.00 56.13 71 GLY C C 1
ATOM 2626 O O . GLY C 1 71 ? -22.560 4.730 -1.378 1.00 54.32 71 GLY C O 1
ATOM 2627 N N . THR C 1 72 ? -23.933 3.788 0.132 1.00 55.20 72 THR C N 1
ATOM 2628 C CA . THR C 1 72 ? -24.250 5.045 0.796 1.00 55.69 72 THR C CA 1
ATOM 2629 C C . THR C 1 72 ? -22.979 5.722 1.312 1.00 56.88 72 THR C C 1
ATOM 2630 O O . THR C 1 72 ? -22.203 5.122 2.057 1.00 57.43 72 THR C O 1
ATOM 2634 N N . GLU C 1 73 ? -22.776 6.974 0.919 1.00 56.43 73 GLU C N 1
ATOM 2635 C CA . GLU C 1 73 ? -21.602 7.734 1.331 1.00 57.10 73 GLU C CA 1
ATOM 2636 C C . GLU C 1 73 ? -21.931 8.621 2.534 1.00 56.12 73 GLU C C 1
ATOM 2637 O O . GLU C 1 73 ? -22.171 9.819 2.378 1.00 57.40 73 GLU C O 1
ATOM 2643 N N . TYR C 1 74 ? -21.931 8.036 3.731 1.00 54.05 74 TYR C N 1
ATOM 2644 C CA . TYR C 1 74 ? -22.252 8.778 4.951 1.00 51.48 74 TYR C CA 1
ATOM 2645 C C . TYR C 1 74 ? -21.331 9.959 5.239 1.00 50.00 74 TYR C C 1
ATOM 2646 O O . TYR C 1 74 ? -20.138 9.920 4.938 1.00 48.91 74 TYR C O 1
ATOM 2655 N N . ASP C 1 75 ? -21.902 11.008 5.830 1.00 48.00 75 ASP C N 1
ATOM 2656 C CA . ASP C 1 75 ? -21.152 12.212 6.170 1.00 47.16 75 ASP C CA 1
ATOM 2657 C C . ASP C 1 75 ? -20.579 12.103 7.583 1.00 44.51 75 ASP C C 1
ATOM 2658 O O . ASP C 1 75 ? -19.581 12.738 7.908 1.00 44.38 75 ASP C O 1
ATOM 2663 N N . GLY C 1 76 ? -21.221 11.301 8.422 1.00 42.41 76 GLY C N 1
ATOM 2664 C CA . GLY C 1 76 ? -20.754 11.133 9.785 1.00 40.32 76 GLY C CA 1
ATOM 2665 C C . GLY C 1 76 ? -21.359 9.903 10.430 1.00 39.71 76 GLY C C 1
ATOM 2666 O O . GLY C 1 76 ? -22.237 9.268 9.848 1.00 40.58 76 GLY C O 1
ATOM 2667 N N . PHE C 1 77 ? -20.894 9.561 11.629 1.00 38.34 77 PHE C N 1
ATOM 2668 C CA . PHE C 1 77 ? -21.401 8.395 12.337 1.00 36.11 77 PHE C CA 1
ATOM 2669 C C . PHE C 1 77 ? -21.622 8.695 13.804 1.00 36.42 77 PHE C C 1
ATOM 2670 O O . PHE C 1 77 ? -20.917 9.508 14.397 1.00 38.92 77 PHE C O 1
ATOM 2678 N N . VAL C 1 78 ? -22.610 8.034 14.387 1.00 35.16 78 VAL C N 1
ATOM 2679 C CA . VAL C 1 78 ? -22.915 8.210 15.792 1.00 34.99 78 VAL C CA 1
ATOM 2680 C C . VAL C 1 78 ? -22.854 6.824 16.404 1.00 35.97 78 VAL C C 1
ATOM 2681 O O . VAL C 1 78 ? -23.483 5.891 15.910 1.00 36.01 78 VAL C O 1
ATOM 2685 N N . ALA C 1 79 ? -22.071 6.682 17.463 1.00 36.41 79 ALA C N 1
ATOM 2686 C CA . ALA C 1 79 ? -21.929 5.392 18.109 1.00 37.64 79 ALA C CA 1
ATOM 2687 C C . ALA C 1 79 ? -22.704 5.403 19.402 1.00 37.56 79 ALA C C 1
ATOM 2688 O O . ALA C 1 79 ? -22.436 6.211 20.283 1.00 38.43 79 ALA C O 1
ATOM 2690 N N . LEU C 1 80 ? -23.672 4.508 19.513 1.00 37.96 80 LEU C N 1
ATOM 2691 C CA . LEU C 1 80 ? -24.475 4.437 20.721 1.00 40.52 80 LEU C CA 1
ATOM 2692 C C . LEU C 1 80 ? -24.359 3.071 21.360 1.00 41.50 80 LEU C C 1
ATOM 2693 O O . LEU C 1 80 ? -24.334 2.056 20.674 1.00 42.47 80 LEU C O 1
ATOM 2698 N N . GLY C 1 81 ? -24.294 3.053 22.681 1.00 42.74 81 GLY C N 1
ATOM 2699 C CA . GLY C 1 81 ? -24.191 1.798 23.386 1.00 47.35 81 GLY C CA 1
ATOM 2700 C C . GLY C 1 81 ? -24.098 2.084 24.862 1.00 51.03 81 GLY C C 1
ATOM 2701 O O . GLY C 1 81 ? -23.795 3.207 25.263 1.00 51.61 81 GLY C O 1
ATOM 2702 N N . THR C 1 82 ? -24.358 1.073 25.676 1.00 55.12 82 THR C N 1
ATOM 2703 C CA . THR C 1 82 ? -24.297 1.249 27.113 1.00 59.33 82 THR C CA 1
ATOM 2704 C C . THR C 1 82 ? -23.526 0.121 27.771 1.00 61.84 82 THR C C 1
ATOM 2705 O O . THR C 1 82 ? -23.819 -1.059 27.566 1.00 62.42 82 THR C O 1
ATOM 2709 N N . VAL C 1 83 ? -22.529 0.500 28.560 1.00 64.46 83 VAL C N 1
ATOM 2710 C CA . VAL C 1 83 ? -21.700 -0.458 29.267 1.00 67.37 83 VAL C CA 1
ATOM 2711 C C . VAL C 1 83 ? -21.783 -0.162 30.760 1.00 69.38 83 VAL C C 1
ATOM 2712 O O . VAL C 1 83 ? -21.411 0.923 31.211 1.00 69.73 83 VAL C O 1
ATOM 2716 N N . ILE C 1 84 ? -22.290 -1.131 31.515 1.00 72.03 84 ILE C N 1
ATOM 2717 C CA . ILE C 1 84 ? -22.431 -0.999 32.961 1.00 74.89 84 ILE C CA 1
ATOM 2718 C C . ILE C 1 84 ? -21.433 -1.929 33.649 1.00 76.80 84 ILE C C 1
ATOM 2719 O O . ILE C 1 84 ? -21.325 -3.098 33.283 1.00 77.47 84 ILE C O 1
ATOM 2724 N N . ARG C 1 85 ? -20.705 -1.416 34.638 0.50 78.63 85 ARG C N 1
ATOM 2725 C CA . ARG C 1 85 ? -19.733 -2.233 35.362 0.50 80.50 85 ARG C CA 1
ATOM 2726 C C . ARG C 1 85 ? -20.433 -3.080 36.419 0.50 81.54 85 ARG C C 1
ATOM 2727 O O . ARG C 1 85 ? -20.620 -2.638 37.553 0.50 81.68 85 ARG C O 1
ATOM 2735 N N . GLY C 1 86 ? -20.813 -4.298 36.045 0.50 82.72 86 GLY C N 1
ATOM 2736 C CA . GLY C 1 86 ? -21.497 -5.179 36.975 0.50 84.14 86 GLY C CA 1
ATOM 2737 C C . GLY C 1 86 ? -20.579 -5.869 37.966 0.50 85.16 86 GLY C C 1
ATOM 2738 O O . GLY C 1 86 ? -19.934 -5.216 38.790 0.50 85.25 86 GLY C O 1
ATOM 2739 N N . GLU C 1 87 ? -20.524 -7.195 37.889 0.50 86.00 87 GLU C N 1
ATOM 2740 C CA . GLU C 1 87 ? -19.684 -7.986 38.782 0.50 86.76 87 GLU C CA 1
ATOM 2741 C C . GLU C 1 87 ? -18.636 -8.777 38.007 0.50 87.27 87 GLU C C 1
ATOM 2742 O O . GLU C 1 87 ? -17.679 -9.289 38.587 0.50 87.32 87 GLU C O 1
ATOM 2748 N N . THR C 1 88 ? -18.823 -8.876 36.694 0.50 87.93 88 THR C N 1
ATOM 2749 C CA . THR C 1 88 ? -17.889 -9.602 35.839 0.50 88.65 88 THR C CA 1
ATOM 2750 C C . THR C 1 88 ? -16.840 -8.637 35.292 0.50 88.95 88 THR C C 1
ATOM 2751 O O . THR C 1 88 ? -17.047 -7.424 35.280 0.50 88.91 88 THR C O 1
ATOM 2755 N N . TYR C 1 89 ? -15.712 -9.182 34.846 0.50 89.32 89 TYR C N 1
ATOM 2756 C CA . TYR C 1 89 ? -14.628 -8.373 34.301 0.50 89.63 89 TYR C CA 1
ATOM 2757 C C . TYR C 1 89 ? -14.852 -8.036 32.830 0.50 89.36 89 TYR C C 1
ATOM 2758 O O . TYR C 1 89 ? -14.109 -7.246 32.246 0.50 89.18 89 TYR C O 1
ATOM 2767 N N . HIS C 1 90 ? -15.878 -8.634 32.233 0.50 89.00 90 HIS C N 1
ATOM 2768 C CA . HIS C 1 90 ? -16.179 -8.393 30.827 0.50 88.28 90 HIS C CA 1
ATOM 2769 C C . HIS C 1 90 ? -16.961 -7.095 30.646 0.50 87.58 90 HIS C C 1
ATOM 2770 O O . HIS C 1 90 ? -18.058 -7.092 30.087 0.50 87.94 90 HIS C O 1
ATOM 2777 N N . PHE C 1 91 ? -16.396 -5.994 31.132 0.50 86.22 91 PHE C N 1
ATOM 2778 C CA . PHE C 1 91 ? -17.036 -4.689 31.011 0.50 84.73 91 PHE C CA 1
ATOM 2779 C C . PHE C 1 91 ? -16.004 -3.575 30.886 0.50 83.62 91 PHE C C 1
ATOM 2780 O O . PHE C 1 91 ? -16.091 -2.738 29.986 0.50 83.48 91 PHE C O 1
ATOM 2788 N N . ASP C 1 92 ? -15.032 -3.561 31.792 1.00 82.18 92 ASP C N 1
ATOM 2789 C CA . ASP C 1 92 ? -13.987 -2.546 31.758 1.00 80.26 92 ASP C CA 1
ATOM 2790 C C . ASP C 1 92 ? -13.209 -2.627 30.451 1.00 78.73 92 ASP C C 1
ATOM 2791 O O . ASP C 1 92 ? -12.732 -1.614 29.939 1.00 78.37 92 ASP C O 1
ATOM 2796 N N . ILE C 1 93 ? -13.084 -3.835 29.913 1.00 76.74 93 ILE C N 1
ATOM 2797 C CA . ILE C 1 93 ? -12.367 -4.034 28.659 1.00 74.75 93 ILE C CA 1
ATOM 2798 C C . ILE C 1 93 ? -13.152 -3.463 27.485 1.00 73.18 93 ILE C C 1
ATOM 2799 O O . ILE C 1 93 ? -12.589 -2.806 26.610 1.00 72.65 93 ILE C O 1
ATOM 2804 N N . VAL C 1 94 ? -14.456 -3.723 27.473 1.00 71.42 94 VAL C N 1
ATOM 2805 C CA . VAL C 1 94 ? -15.326 -3.247 26.407 1.00 69.18 94 VAL C CA 1
ATOM 2806 C C . VAL C 1 94 ? -15.285 -1.731 26.301 1.00 68.34 94 VAL C C 1
ATOM 2807 O O . VAL C 1 94 ? -15.087 -1.177 25.219 1.00 67.51 94 VAL C O 1
ATOM 2811 N N . SER C 1 95 ? -15.477 -1.067 27.435 1.00 67.19 95 SER C N 1
ATOM 2812 C CA . SER C 1 95 ? -15.481 0.386 27.489 1.00 66.50 95 SER C CA 1
ATOM 2813 C C . SER C 1 95 ? -14.196 1.001 26.945 1.00 65.19 95 SER C C 1
ATOM 2814 O O . SER C 1 95 ? -14.235 1.911 26.117 1.00 63.36 95 SER C O 1
ATOM 2817 N N . ASN C 1 96 ? -13.060 0.498 27.414 1.00 64.11 96 ASN C N 1
ATOM 2818 C CA . ASN C 1 96 ? -11.767 1.012 26.984 1.00 63.09 96 ASN C CA 1
ATOM 2819 C C . ASN C 1 96 ? -11.510 0.767 25.501 1.00 61.49 96 ASN C C 1
ATOM 2820 O O . ASN C 1 96 ? -11.302 1.707 24.736 1.00 61.03 96 ASN C O 1
ATOM 2825 N N . GLU C 1 97 ? -11.536 -0.498 25.098 1.00 59.77 97 GLU C N 1
ATOM 2826 C CA . GLU C 1 97 ? -11.275 -0.855 23.712 1.00 58.29 97 GLU C CA 1
ATOM 2827 C C . GLU C 1 97 ? -12.227 -0.250 22.689 1.00 55.65 97 GLU C C 1
ATOM 2828 O O . GLU C 1 97 ? -11.817 0.045 21.564 1.00 54.24 97 GLU C O 1
ATOM 2834 N N . SER C 1 98 ? -13.490 -0.057 23.059 1.00 53.12 98 SER C N 1
ATOM 2835 C CA . SER C 1 98 ? -14.436 0.521 22.110 1.00 51.93 98 SER C CA 1
ATOM 2836 C C . SER C 1 98 ? -14.050 1.977 21.879 1.00 50.09 98 SER C C 1
ATOM 2837 O O . SER C 1 98 ? -13.927 2.425 20.737 1.00 49.56 98 SER C O 1
ATOM 2840 N N . CYS C 1 99 ? -13.844 2.705 22.971 1.00 47.53 99 CYS C N 1
ATOM 2841 C CA . CYS C 1 99 ? -13.448 4.104 22.894 1.00 46.46 99 CYS C CA 1
ATOM 2842 C C . CYS C 1 99 ? -12.144 4.224 22.109 1.00 44.33 99 CYS C C 1
ATOM 2843 O O . CYS C 1 99 ? -11.961 5.161 21.335 1.00 44.65 99 CYS C O 1
ATOM 2846 N N . ARG C 1 100 ? -11.250 3.259 22.304 1.00 42.36 100 ARG C N 1
ATOM 2847 C CA . ARG C 1 100 ? -9.962 3.240 21.619 1.00 41.65 100 ARG C CA 1
ATOM 2848 C C . ARG C 1 100 ? -10.135 3.028 20.118 1.00 39.76 100 ARG C C 1
ATOM 2849 O O . ARG C 1 100 ? -9.610 3.792 19.308 1.00 38.51 100 ARG C O 1
ATOM 2857 N N . ALA C 1 101 ? -10.865 1.979 19.754 1.00 38.04 101 ALA C N 1
ATOM 2858 C CA . ALA C 1 101 ? -11.094 1.655 18.351 1.00 36.34 101 ALA C CA 1
ATOM 2859 C C . ALA C 1 101 ? -11.804 2.787 17.629 1.00 34.69 101 ALA C C 1
ATOM 2860 O O . ALA C 1 101 ? -11.391 3.190 16.543 1.00 34.09 101 ALA C O 1
ATOM 2862 N N . LEU C 1 102 ? -12.872 3.300 18.228 1.00 33.72 102 LEU C N 1
ATOM 2863 C CA . LEU C 1 102 ? -13.602 4.397 17.609 1.00 33.76 102 LEU C CA 1
ATOM 2864 C C . LEU C 1 102 ? -12.665 5.571 17.355 1.00 33.69 102 LEU C C 1
ATOM 2865 O O . LEU C 1 102 ? -12.625 6.116 16.250 1.00 32.33 102 LEU C O 1
ATOM 2870 N N . THR C 1 103 ? -11.899 5.947 18.377 1.00 31.14 103 THR C N 1
ATOM 2871 C CA . THR C 1 103 ? -10.979 7.063 18.239 1.00 32.57 103 THR C CA 1
ATOM 2872 C C . THR C 1 103 ? -9.954 6.829 17.136 1.00 32.17 103 THR C C 1
ATOM 2873 O O . THR C 1 103 ? -9.694 7.718 16.345 1.00 32.39 103 THR C O 1
ATOM 2877 N N . ASP C 1 104 ? -9.368 5.636 17.086 1.00 32.96 104 ASP C N 1
ATOM 2878 C CA . ASP C 1 104 ? -8.381 5.316 16.055 1.00 34.15 104 ASP C CA 1
ATOM 2879 C C . ASP C 1 104 ? -9.013 5.343 14.673 1.00 31.00 104 ASP C C 1
ATOM 2880 O O . ASP C 1 104 ? -8.444 5.870 13.715 1.00 30.68 104 ASP C O 1
ATOM 2885 N N . LEU C 1 105 ? -10.186 4.742 14.576 1.00 28.53 105 LEU C N 1
ATOM 2886 C CA . LEU C 1 105 ? -10.909 4.701 13.322 1.00 29.22 105 LEU C CA 1
ATOM 2887 C C . LEU C 1 105 ? -11.141 6.130 12.833 1.00 27.49 105 LEU C C 1
ATOM 2888 O O . LEU C 1 105 ? -10.960 6.433 11.659 1.00 26.71 105 LEU C O 1
ATOM 2893 N N . SER C 1 106 ? -11.526 7.007 13.750 1.00 27.36 106 SER C N 1
ATOM 2894 C CA . SER C 1 106 ? -11.789 8.400 13.404 1.00 29.62 106 SER C CA 1
ATOM 2895 C C . SER C 1 106 ? -10.550 9.091 12.817 1.00 31.59 106 SER C C 1
ATOM 2896 O O . SER C 1 106 ? -10.661 9.908 11.900 1.00 32.19 106 SER C O 1
ATOM 2899 N N . VAL C 1 107 ? -9.371 8.766 13.347 1.00 32.00 107 VAL C N 1
ATOM 2900 C CA . VAL C 1 107 ? -8.123 9.366 12.869 1.00 31.58 107 VAL C CA 1
ATOM 2901 C C . VAL C 1 107 ? -7.661 8.682 11.584 1.00 34.52 107 VAL C C 1
ATOM 2902 O O . VAL C 1 107 ? -7.314 9.342 10.595 1.00 34.98 107 VAL C O 1
ATOM 2906 N N . GLU C 1 108 ? -7.675 7.355 11.605 1.00 32.85 108 GLU C N 1
ATOM 2907 C CA . GLU C 1 108 ? -7.254 6.553 10.471 1.00 36.93 108 GLU C CA 1
ATOM 2908 C C . GLU C 1 108 ? -8.072 6.846 9.221 1.00 36.49 108 GLU C C 1
ATOM 2909 O O . GLU C 1 108 ? -7.517 7.036 8.145 1.00 36.12 108 GLU C O 1
ATOM 2915 N N . GLU C 1 109 ? -9.391 6.881 9.369 1.00 36.57 109 GLU C N 1
ATOM 2916 C CA . GLU C 1 109 ? -10.277 7.131 8.241 1.00 37.89 109 GLU C CA 1
ATOM 2917 C C . GLU C 1 109 ? -10.670 8.601 8.091 1.00 39.02 109 GLU C C 1
ATOM 2918 O O . GLU C 1 109 ? -11.468 8.949 7.217 1.00 38.73 109 GLU C O 1
ATOM 2924 N N . SER C 1 110 ? -10.113 9.457 8.943 1.00 38.56 110 SER C N 1
ATOM 2925 C CA . SER C 1 110 ? -10.406 10.889 8.896 1.00 37.32 110 SER C CA 1
ATOM 2926 C C . SER C 1 110 ? -11.894 11.115 8.778 1.00 35.56 110 SER C C 1
ATOM 2927 O O . SER C 1 110 ? -12.345 11.802 7.862 1.00 36.60 110 SER C O 1
ATOM 2930 N N . ILE C 1 111 ? -12.660 10.555 9.705 1.00 33.48 111 ILE C N 1
ATOM 2931 C CA . ILE C 1 111 ? -14.108 10.710 9.661 1.00 32.17 111 ILE C CA 1
ATOM 2932 C C . ILE C 1 111 ? -14.689 11.291 10.939 1.00 32.97 111 ILE C C 1
ATOM 2933 O O . ILE C 1 111 ? -14.067 11.237 11.997 1.00 32.39 111 ILE C O 1
ATOM 2938 N N . ALA C 1 112 ? -15.895 11.840 10.821 1.00 32.50 112 ALA C N 1
ATOM 2939 C CA . ALA C 1 112 ? -16.607 12.417 11.946 1.00 32.04 112 ALA C CA 1
ATOM 2940 C C . ALA C 1 112 ? -17.353 11.300 12.667 1.00 32.51 112 ALA C C 1
ATOM 2941 O O . ALA C 1 112 ? -18.121 10.562 12.057 1.00 31.44 112 ALA C O 1
ATOM 2943 N N . ILE C 1 113 ? -17.126 11.177 13.969 1.00 34.24 113 ILE C N 1
ATOM 2944 C CA . ILE C 1 113 ? -17.773 10.137 14.757 1.00 35.21 113 ILE C CA 1
ATOM 2945 C C . ILE C 1 113 ? -18.224 10.654 16.114 1.00 37.82 113 ILE C C 1
ATOM 2946 O O . ILE C 1 113 ? -17.402 11.067 16.935 1.00 37.78 113 ILE C O 1
ATOM 2951 N N . GLY C 1 114 ? -19.534 10.631 16.342 1.00 38.64 114 GLY C N 1
ATOM 2952 C CA . GLY C 1 114 ? -20.072 11.076 17.613 1.00 39.50 114 GLY C CA 1
ATOM 2953 C C . GLY C 1 114 ? -20.011 9.885 18.537 1.00 40.36 114 GLY C C 1
ATOM 2954 O O . GLY C 1 114 ? -20.560 8.828 18.228 1.00 39.49 114 GLY C O 1
ATOM 2955 N N . ASN C 1 115 ? -19.342 10.047 19.670 1.00 42.12 115 ASN C N 1
ATOM 2956 C CA . ASN C 1 115 ? -19.188 8.949 20.610 1.00 42.19 115 ASN C CA 1
ATOM 2957 C C . ASN C 1 115 ? -20.242 8.929 21.696 1.00 42.95 115 ASN C C 1
ATOM 2958 O O . ASN C 1 115 ? -20.148 9.667 22.675 1.00 43.18 115 ASN C O 1
ATOM 2963 N N . GLY C 1 116 ? -21.233 8.063 21.526 1.00 43.33 116 GLY C N 1
ATOM 2964 C CA . GLY C 1 116 ? -22.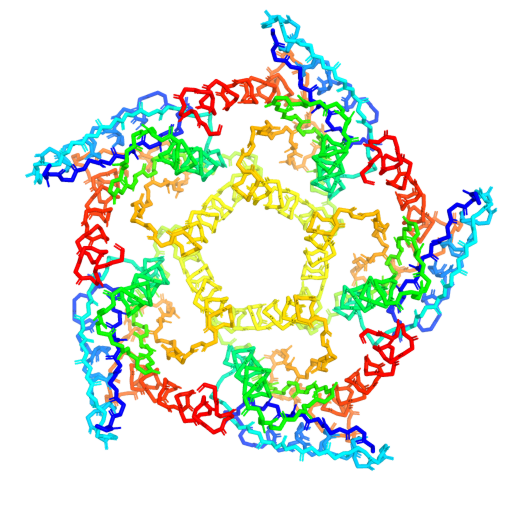285 7.944 22.510 1.00 44.97 116 GLY C CA 1
ATOM 2965 C C . GLY C 1 116 ? -22.213 6.627 23.257 1.00 47.64 116 GLY C C 1
ATOM 2966 O O . GLY C 1 116 ? -23.239 6.099 23.686 1.00 47.72 116 GLY C O 1
ATOM 2967 N N . ILE C 1 117 ? -21.012 6.076 23.399 1.00 48.47 117 ILE C N 1
ATOM 2968 C CA . ILE C 1 117 ? -20.847 4.823 24.125 1.00 50.34 117 ILE C CA 1
ATOM 2969 C C . ILE C 1 117 ? -20.698 5.163 25.598 1.00 53.00 117 ILE C C 1
ATOM 2970 O O . ILE C 1 117 ? -19.605 5.452 26.074 1.00 53.66 117 ILE C O 1
ATOM 2975 N N . LEU C 1 118 ? -21.813 5.122 26.316 1.00 57.76 118 LEU C N 1
ATOM 2976 C CA . LEU C 1 118 ? -21.837 5.455 27.732 1.00 61.51 118 LEU C CA 1
ATOM 2977 C C . LEU C 1 118 ? -21.287 4.374 28.643 1.00 63.83 118 LEU C C 1
ATOM 2978 O O . LEU C 1 118 ? -21.617 3.198 28.502 1.00 63.58 118 LEU C O 1
ATOM 2983 N N . THR C 1 119 ? -20.445 4.792 29.582 1.00 67.71 119 THR C N 1
ATOM 2984 C CA . THR C 1 119 ? -19.849 3.884 30.551 1.00 72.11 119 THR C CA 1
ATOM 2985 C C . THR C 1 119 ? -20.428 4.222 31.919 1.00 75.02 119 THR C C 1
ATOM 2986 O O . THR C 1 119 ? -19.938 5.122 32.605 1.00 75.41 119 THR C O 1
ATOM 2990 N N . VAL C 1 120 ? -21.476 3.500 32.306 1.00 78.65 120 VAL C N 1
ATOM 2991 C CA . VAL C 1 120 ? -22.142 3.732 33.583 1.00 82.14 120 VAL C CA 1
ATOM 2992 C C . VAL C 1 120 ? -21.827 2.666 34.629 1.00 84.62 120 VAL C C 1
ATOM 2993 O O . VAL C 1 120 ? -21.629 1.493 34.305 1.00 84.11 120 VAL C O 1
ATOM 2997 N N . GLU C 1 121 ? -21.790 3.088 35.890 1.00 87.76 121 GLU C N 1
ATOM 2998 C CA . GLU C 1 121 ? -21.494 2.189 36.997 1.00 91.11 121 GLU C CA 1
ATOM 2999 C C . GLU C 1 121 ? -22.649 1.223 37.264 1.00 93.32 121 GLU C C 1
ATOM 3000 O O . GLU C 1 121 ? -22.483 0.005 37.188 1.00 94.00 121 GLU C O 1
ATOM 3006 N N . ASN C 1 122 ? -23.818 1.775 37.578 1.00 95.47 122 ASN C N 1
ATOM 3007 C CA . ASN C 1 122 ? -25.001 0.967 37.860 1.00 97.43 122 ASN C CA 1
ATOM 3008 C C . ASN C 1 122 ? -26.077 1.185 36.800 1.00 98.10 122 ASN C C 1
ATOM 3009 O O . ASN C 1 122 ? -25.891 1.970 35.871 1.00 98.55 122 ASN C O 1
ATOM 3014 N N . GLU C 1 123 ? -27.202 0.490 36.944 1.00 98.54 123 GLU C N 1
ATOM 3015 C CA . GLU C 1 123 ? -28.300 0.611 35.991 1.00 98.95 123 GLU C CA 1
ATOM 3016 C C . GLU C 1 123 ? -28.958 1.987 36.057 1.00 99.16 123 GLU C C 1
ATOM 3017 O O . GLU C 1 123 ? -29.492 2.476 35.062 1.00 99.16 123 GLU C O 1
ATOM 3023 N N . GLU C 1 124 ? -28.916 2.607 37.233 1.00 99.55 124 GLU C N 1
ATOM 3024 C CA . GLU C 1 124 ? -29.509 3.926 37.416 1.00 99.84 124 GLU C CA 1
ATOM 3025 C C . GLU C 1 124 ? -28.865 4.957 36.496 1.00 99.95 124 GLU C C 1
ATOM 3026 O O . GLU C 1 124 ? -29.525 5.508 35.615 1.00 100.00 124 GLU C O 1
ATOM 3032 N N . GLN C 1 125 ? -27.576 5.216 36.706 1.00 99.88 125 GLN C N 1
ATOM 3033 C CA . GLN C 1 125 ? -26.847 6.184 35.893 1.00 99.75 125 GLN C CA 1
ATOM 3034 C C . GLN C 1 125 ? -27.003 5.906 34.402 1.00 99.64 125 GLN C C 1
ATOM 3035 O O . GLN C 1 125 ? -26.781 6.789 33.575 1.00 99.77 125 GLN C O 1
ATOM 3041 N N . ALA C 1 126 ? -27.386 4.679 34.063 1.00 99.44 126 ALA C N 1
ATOM 3042 C CA . ALA C 1 126 ? -27.578 4.301 32.667 1.00 99.52 126 ALA C CA 1
ATOM 3043 C C . ALA C 1 126 ? -28.707 5.132 32.076 1.00 99.73 126 ALA C C 1
ATOM 3044 O O . ALA C 1 126 ? -28.607 5.637 30.956 1.00 99.66 126 ALA C O 1
ATOM 3046 N N . TRP C 1 127 ? -29.785 5.264 32.842 1.00 100.00 127 TRP C N 1
ATOM 3047 C CA . TRP C 1 127 ? -30.940 6.038 32.414 1.00 99.94 127 TRP C CA 1
ATOM 3048 C C . TRP C 1 127 ? -30.710 7.522 32.612 1.00 99.63 127 TRP C C 1
ATOM 3049 O O . TRP C 1 127 ? -31.124 8.330 31.785 1.00 99.92 127 TRP C O 1
ATOM 3060 N N . VAL C 1 128 ? -30.062 7.888 33.710 1.00 99.12 128 VAL C N 1
ATOM 3061 C CA . VAL C 1 128 ? -29.798 9.294 33.959 1.00 98.94 128 VAL C CA 1
ATOM 3062 C C . VAL C 1 128 ? -29.147 9.846 32.688 1.00 99.06 128 VAL C C 1
ATOM 3063 O O . VAL C 1 128 ? -29.549 10.886 32.164 1.00 99.25 128 VAL C O 1
ATOM 3067 N N . HIS C 1 129 ? -28.161 9.108 32.185 1.00 98.89 129 HIS C N 1
ATOM 3068 C CA . HIS C 1 129 ? -27.421 9.479 30.983 1.00 98.71 129 HIS C CA 1
ATOM 3069 C C . HIS C 1 129 ? -28.157 9.150 29.685 1.00 98.45 129 HIS C C 1
ATOM 3070 O O . HIS C 1 129 ? -27.948 9.806 28.663 1.00 98.49 129 HIS C O 1
ATOM 3077 N N . ALA C 1 130 ? -29.017 8.138 29.736 0.50 98.15 130 ALA C N 1
ATOM 3078 C CA . ALA C 1 130 ? -29.786 7.696 28.576 0.50 98.03 130 ALA C CA 1
ATOM 3079 C C . ALA C 1 130 ? -30.804 8.725 28.083 0.50 97.87 130 ALA C C 1
ATOM 3080 O O . ALA C 1 130 ? -30.621 9.329 27.026 0.50 97.53 130 ALA C O 1
ATOM 3082 N N . ARG C 1 131 ? -31.877 8.911 28.848 0.50 97.75 131 ARG C N 1
ATOM 3083 C CA . ARG C 1 131 ? -32.937 9.855 28.491 0.50 97.58 131 ARG C CA 1
ATOM 3084 C C . ARG C 1 131 ? -32.381 11.168 27.953 0.50 97.27 131 ARG C C 1
ATOM 3085 O O . ARG C 1 131 ? -31.304 11.606 28.354 0.50 97.22 131 ARG C O 1
ATOM 3093 N N . ARG C 1 132 ? -33.126 11.794 27.047 0.50 97.05 132 ARG C N 1
ATOM 3094 C CA . ARG C 1 132 ? -32.708 13.058 26.449 0.50 96.90 132 ARG C CA 1
ATOM 3095 C C . ARG C 1 132 ? -33.136 14.220 27.338 0.50 96.29 132 ARG C C 1
ATOM 3096 O O . ARG C 1 132 ? -32.655 15.342 27.190 0.50 96.08 132 ARG C O 1
ATOM 3104 N N . GLU C 1 133 ? -34.048 13.938 28.261 0.50 95.75 133 GLU C N 1
ATOM 3105 C CA . GLU C 1 133 ? -34.556 14.952 29.174 0.50 95.07 133 GLU C CA 1
ATOM 3106 C C . GLU C 1 133 ? -33.509 15.250 30.237 0.50 94.14 133 GLU C C 1
ATOM 3107 O O . GLU C 1 133 ? -33.252 16.409 30.567 0.50 94.09 133 GLU C O 1
ATOM 3113 N N . ASP C 1 134 ? -32.907 14.189 30.765 1.00 92.79 134 ASP C N 1
ATOM 3114 C CA . ASP C 1 134 ? -31.890 14.316 31.799 1.00 90.97 134 ASP C CA 1
ATOM 3115 C C . ASP C 1 134 ? -30.529 14.645 31.195 1.00 89.41 134 ASP C C 1
ATOM 3116 O O . ASP C 1 134 ? -30.314 15.752 30.706 1.00 89.05 134 ASP C O 1
ATOM 3121 N N . LYS C 1 135 ? -29.614 13.682 31.222 1.00 87.26 135 LYS C N 1
ATOM 3122 C CA . LYS C 1 135 ? -28.274 13.891 30.678 1.00 85.13 135 LYS C CA 1
ATOM 3123 C C . LYS C 1 135 ? -28.290 13.995 29.152 1.00 82.96 135 LYS C C 1
ATOM 3124 O O . LYS C 1 135 ? -27.622 14.853 28.573 1.00 83.08 135 LYS C O 1
ATOM 3130 N N . ASP C 1 136 ? -29.044 13.106 28.511 1.00 80.45 136 ASP C N 1
ATOM 3131 C CA . ASP C 1 136 ? -29.162 13.090 27.057 1.00 77.41 136 ASP C CA 1
ATOM 3132 C C . ASP C 1 136 ? -27.831 12.817 26.373 1.00 75.39 136 ASP C C 1
ATOM 3133 O O . ASP C 1 136 ? -27.486 13.465 25.384 1.00 74.83 136 ASP C O 1
ATOM 3138 N N . LYS C 1 137 ? -27.084 11.853 26.895 1.00 72.97 137 LYS C N 1
ATOM 3139 C CA . LYS C 1 137 ? -25.787 11.522 26.323 1.00 70.42 137 LYS C CA 1
ATOM 3140 C C . LYS C 1 137 ? -25.889 11.114 24.860 1.00 68.15 137 LYS C C 1
ATOM 3141 O O . LYS C 1 137 ? -24.938 11.270 24.098 1.00 67.84 137 LYS C O 1
ATOM 3147 N N . GLY C 1 138 ? -27.047 10.595 24.469 1.00 65.75 138 GLY C N 1
ATOM 3148 C CA . GLY C 1 138 ? -27.240 10.204 23.087 1.00 62.58 138 GLY C CA 1
ATOM 3149 C C . GLY C 1 138 ? -27.362 11.457 22.250 1.00 60.57 138 GLY C C 1
ATOM 3150 O O . GLY C 1 138 ? -27.024 11.472 21.066 1.00 60.01 138 GLY C O 1
ATOM 3151 N N . GLY C 1 139 ? -27.851 12.520 22.881 1.00 59.48 139 GLY C N 1
ATOM 3152 C CA . GLY C 1 139 ? -28.005 13.785 22.192 1.00 57.24 139 GLY C CA 1
ATOM 3153 C C . GLY C 1 139 ? -26.650 14.387 21.897 1.00 55.36 139 GLY C C 1
ATOM 3154 O O . GLY C 1 139 ? -26.344 14.722 20.754 1.00 55.06 139 GLY C O 1
ATOM 3155 N N . PHE C 1 140 ? -25.828 14.520 22.933 1.00 55.57 140 PHE C N 1
ATOM 3156 C CA . PHE C 1 140 ? -24.491 15.078 22.770 1.00 54.55 140 PHE C CA 1
ATOM 3157 C C . PHE C 1 140 ? -23.742 14.313 21.682 1.00 53.30 140 PHE C C 1
ATOM 3158 O O . PHE C 1 140 ? -23.057 14.904 20.846 1.00 53.34 140 PHE C O 1
ATOM 3166 N N . ALA C 1 141 ? -23.881 12.993 21.693 1.00 51.78 141 ALA C N 1
ATOM 3167 C CA . ALA C 1 141 ? -23.216 12.158 20.702 1.00 51.24 141 ALA C CA 1
ATOM 3168 C C . ALA C 1 141 ? -23.521 12.648 19.287 1.00 50.59 141 ALA C C 1
ATOM 3169 O O . ALA C 1 141 ? -22.620 12.761 18.453 1.00 49.42 141 ALA C O 1
ATOM 3171 N N . ALA C 1 142 ? -24.790 12.940 19.019 1.00 49.38 142 ALA C N 1
ATOM 3172 C CA . ALA C 1 142 ? -25.191 13.412 17.698 1.00 49.85 142 ALA C CA 1
ATOM 3173 C C . ALA C 1 142 ? -24.594 14.790 17.410 1.00 49.94 142 ALA C C 1
ATOM 3174 O O . ALA C 1 142 ? -24.024 15.022 16.338 1.00 49.21 142 ALA C O 1
ATOM 3176 N N . ARG C 1 143 ? -24.725 15.703 18.368 1.00 50.08 143 ARG C N 1
ATOM 3177 C CA . ARG C 1 143 ? -24.178 17.047 18.210 1.00 49.99 143 ARG C CA 1
ATOM 3178 C C . ARG C 1 143 ? -22.676 16.930 17.987 1.00 48.87 143 ARG C C 1
ATOM 3179 O O . ARG C 1 143 ? -22.117 17.567 17.092 1.00 47.16 143 ARG C O 1
ATOM 3187 N N . ALA C 1 144 ? -22.025 16.114 18.812 1.00 47.36 144 ALA C N 1
ATOM 3188 C CA . ALA C 1 144 ? -20.590 15.899 18.677 1.00 46.44 144 ALA C CA 1
ATOM 3189 C C . ALA C 1 144 ? -20.344 15.479 17.233 1.00 44.47 144 ALA C C 1
ATOM 3190 O O . ALA C 1 144 ? -19.505 16.048 16.538 1.00 44.78 144 ALA C O 1
ATOM 3192 N N . ALA C 1 145 ? -21.105 14.489 16.781 1.00 44.66 145 ALA C N 1
ATOM 3193 C CA . ALA C 1 145 ? -20.986 13.998 15.413 1.00 45.29 145 ALA C CA 1
ATOM 3194 C C . ALA C 1 145 ? -21.117 15.155 14.424 1.00 44.40 145 ALA C C 1
ATOM 3195 O O . ALA C 1 145 ? -20.231 15.384 13.600 1.00 43.79 145 ALA C O 1
ATOM 3197 N N . LEU C 1 146 ? -22.231 15.879 14.504 1.00 45.12 146 LEU C N 1
ATOM 3198 C CA . LEU C 1 146 ? -22.454 17.010 13.608 1.00 44.32 146 LEU C CA 1
ATOM 3199 C C . LEU C 1 146 ? -21.344 18.036 13.772 1.00 43.66 146 LEU C C 1
ATOM 3200 O O . LEU C 1 146 ? -20.848 18.573 12.784 1.00 44.27 146 LEU C O 1
ATOM 3205 N N . THR C 1 147 ? -20.953 18.306 15.018 1.00 42.74 147 THR C N 1
ATOM 3206 C CA . THR C 1 147 ? -19.882 19.262 15.285 1.00 42.52 147 THR C CA 1
ATOM 3207 C C . THR C 1 147 ? -18.668 18.801 14.491 1.00 42.61 147 THR C C 1
ATOM 3208 O O . THR C 1 147 ? -18.035 19.584 13.780 1.00 43.64 147 THR C O 1
ATOM 3212 N N . MET C 1 148 ? -18.354 17.516 14.620 1.00 42.28 148 MET C N 1
ATOM 3213 C CA . MET C 1 148 ? -17.225 16.935 13.916 1.00 41.35 148 MET C CA 1
ATOM 3214 C C . MET C 1 148 ? -17.452 16.975 12.415 1.00 40.88 148 MET C C 1
ATOM 3215 O O . MET C 1 148 ? -16.520 17.217 11.654 1.00 41.17 148 MET C O 1
ATOM 3220 N N . ILE C 1 149 ? -18.683 16.736 11.975 1.00 41.67 149 ILE C N 1
ATOM 3221 C CA . ILE C 1 149 ? -18.963 16.790 10.543 1.00 42.19 149 ILE C CA 1
ATOM 3222 C C . ILE C 1 149 ? -18.667 18.206 10.058 1.00 42.37 149 ILE C C 1
ATOM 3223 O O . ILE C 1 149 ? -18.115 18.404 8.971 1.00 43.04 149 ILE C O 1
ATOM 3228 N N . GLY C 1 150 ? -19.029 19.184 10.883 1.00 42.31 150 GLY C N 1
ATOM 3229 C CA . GLY C 1 150 ? -18.784 20.573 10.543 1.00 43.47 150 GLY C CA 1
ATOM 3230 C C . GLY C 1 150 ? -17.312 20.828 10.281 1.00 44.36 150 GLY C C 1
ATOM 3231 O O . GLY C 1 150 ? -16.945 21.394 9.248 1.00 42.99 150 GLY C O 1
ATOM 3232 N N . LEU C 1 151 ? -16.462 20.404 11.215 1.00 43.95 151 LEU C N 1
ATOM 3233 C CA . LEU C 1 151 ? -15.023 20.592 11.062 1.00 44.06 151 LEU C CA 1
ATOM 3234 C C . LEU C 1 151 ? -14.521 19.810 9.854 1.00 43.56 151 LEU C C 1
ATOM 3235 O O . LEU C 1 151 ? -13.745 20.318 9.038 1.00 42.81 151 LEU C O 1
ATOM 3240 N N . ARG C 1 152 ? -14.970 18.568 9.735 1.00 42.89 152 ARG C N 1
ATOM 3241 C CA . ARG C 1 152 ? -14.548 17.749 8.614 1.00 43.88 152 ARG C CA 1
ATOM 3242 C C . ARG C 1 152 ? -14.812 18.518 7.323 1.00 44.24 152 ARG C C 1
ATOM 3243 O O . ARG C 1 152 ? -13.989 18.516 6.404 1.00 42.48 152 ARG C O 1
ATOM 3251 N N . LYS C 1 153 ? -15.962 19.187 7.262 1.00 45.64 153 LYS C N 1
ATOM 3252 C CA . LYS C 1 153 ? -16.312 19.970 6.080 1.00 46.20 153 LYS C CA 1
ATOM 3253 C C . LYS C 1 153 ? -15.389 21.172 6.008 1.00 45.62 153 LYS C C 1
ATOM 3254 O O . LYS C 1 153 ? -14.733 21.401 4.997 1.00 43.06 153 LYS C O 1
ATOM 3260 N N . LYS C 1 154 ? -15.334 21.922 7.103 1.00 46.77 154 LYS C N 1
ATOM 3261 C CA . LYS C 1 154 ? -14.493 23.108 7.189 1.00 49.29 154 LYS C CA 1
ATOM 3262 C C . LYS C 1 154 ? -13.111 22.856 6.590 1.00 50.52 154 LYS C C 1
ATOM 3263 O O . LYS C 1 154 ? -12.673 23.590 5.705 1.00 51.35 154 LYS C O 1
ATOM 3269 N N . PHE C 1 155 ? -12.430 21.810 7.052 1.00 51.48 155 PHE C N 1
ATOM 3270 C CA . PHE C 1 155 ? -11.099 21.503 6.537 1.00 51.48 155 PHE C CA 1
ATOM 3271 C C . PHE C 1 155 ? -11.116 20.876 5.155 1.00 52.88 155 PHE C C 1
ATOM 3272 O O . PHE C 1 155 ? -10.065 20.633 4.565 1.00 52.13 155 PHE C O 1
ATOM 3280 N N . GLY C 1 156 ? -12.312 20.627 4.636 1.00 55.59 156 GLY C N 1
ATOM 3281 C CA . GLY C 1 156 ? -12.426 20.029 3.319 1.00 58.24 156 GLY C CA 1
ATOM 3282 C C . GLY C 1 156 ? -11.627 18.746 3.235 1.00 60.57 156 GLY C C 1
ATOM 3283 O O . GLY C 1 156 ? -10.989 18.458 2.218 1.00 61.45 156 GLY C O 1
ATOM 3284 N N . ALA C 1 157 ? -11.654 17.973 4.315 1.00 61.97 157 ALA C N 1
ATOM 3285 C CA . ALA C 1 157 ? -10.930 16.714 4.360 1.00 63.00 157 ALA C CA 1
ATOM 3286 C C . ALA C 1 157 ? -11.559 15.726 3.382 1.00 63.94 157 ALA C C 1
ATOM 3287 O O . ALA C 1 157 ? -12.790 15.811 3.173 1.00 64.19 157 ALA C O 1
ATOM 3290 N N . ALA D 1 12 ? 6.960 32.222 8.423 1.00 48.09 12 ALA D N 1
ATOM 3291 C CA . ALA D 1 12 ? 6.608 31.907 9.843 1.00 45.84 12 ALA D CA 1
ATOM 3292 C C . ALA D 1 12 ? 5.594 30.773 9.904 1.00 45.44 12 ALA D C 1
ATOM 3293 O O . ALA D 1 12 ? 4.632 30.745 9.133 1.00 44.11 12 ALA D O 1
ATOM 3295 N N . PRO D 1 13 ? 5.795 29.830 10.840 1.00 43.95 13 PRO D N 1
ATOM 3296 C CA . PRO D 1 13 ? 4.939 28.659 11.064 1.00 41.93 13 PRO D CA 1
ATOM 3297 C C . PRO D 1 13 ? 3.487 29.013 11.337 1.00 39.81 13 PRO D C 1
ATOM 3298 O O . PRO D 1 13 ? 3.196 29.858 12.180 1.00 39.64 13 PRO D O 1
ATOM 3302 N N . HIS D 1 14 ? 2.579 28.367 10.615 1.00 38.26 14 HIS D N 1
ATOM 3303 C CA . HIS D 1 14 ? 1.152 28.584 10.810 1.00 37.53 14 HIS D CA 1
ATOM 3304 C C . HIS D 1 14 ? 0.635 27.318 11.500 1.00 38.14 14 HIS D C 1
ATOM 3305 O O . HIS D 1 14 ? 0.583 26.248 10.890 1.00 39.86 14 HIS D O 1
ATOM 3312 N N . LEU D 1 15 ? 0.273 27.440 12.772 1.00 37.39 15 LEU D N 1
ATOM 3313 C CA . LEU D 1 15 ? -0.207 26.306 13.566 1.00 36.79 15 LEU D CA 1
ATOM 3314 C C . LEU D 1 15 ? -1.713 26.217 13.588 1.00 35.98 15 LEU D C 1
ATOM 3315 O O . LEU D 1 15 ? -2.408 27.194 13.342 1.00 35.89 15 LEU D O 1
ATOM 3320 N N . LEU D 1 16 ? -2.210 25.031 13.907 1.00 36.96 16 LEU D N 1
ATOM 3321 C CA . LEU D 1 16 ? -3.638 24.821 14.025 1.00 36.82 16 LEU D CA 1
ATOM 3322 C C . LEU D 1 16 ? -3.878 24.446 15.467 1.00 35.65 16 LEU D C 1
ATOM 3323 O O . LEU D 1 16 ? -3.359 23.443 15.948 1.00 36.91 16 LEU D O 1
ATOM 3328 N N . ILE D 1 17 ? -4.657 25.271 16.152 1.00 36.82 17 ILE D N 1
ATOM 3329 C CA . ILE D 1 17 ? -4.990 25.054 17.547 1.00 36.76 17 ILE D CA 1
ATOM 3330 C C . ILE D 1 17 ? -6.335 24.347 17.651 1.00 37.96 17 ILE D C 1
ATOM 3331 O O . ILE D 1 17 ? -7.371 24.899 17.283 1.00 39.08 17 ILE D O 1
ATOM 3336 N N . VAL D 1 18 ? -6.322 23.123 18.150 1.00 37.78 18 VAL D N 1
ATOM 3337 C CA . VAL D 1 18 ? -7.555 22.380 18.303 1.00 38.35 18 VAL D CA 1
ATOM 3338 C C . VAL D 1 18 ? -7.815 22.292 19.793 1.00 39.80 18 VAL D C 1
ATOM 3339 O O . VAL D 1 18 ? -7.016 21.730 20.537 1.00 42.82 18 VAL D O 1
ATOM 3343 N N . GLU D 1 19 ? -8.929 22.861 20.230 1.00 41.71 19 GLU D N 1
ATOM 3344 C CA . GLU D 1 19 ? -9.277 22.848 21.640 1.00 44.46 19 GLU D CA 1
ATOM 3345 C C . GLU D 1 19 ? -10.591 22.142 21.904 1.00 45.55 19 GLU D C 1
ATOM 3346 O O . GLU D 1 19 ? -11.510 22.182 21.095 1.00 44.24 19 GLU D O 1
ATOM 3352 N N . ALA D 1 20 ? -10.667 21.495 23.054 1.00 48.21 20 ALA D N 1
ATOM 3353 C CA . ALA D 1 20 ? -11.872 20.810 23.466 1.00 51.66 20 ALA D CA 1
ATOM 3354 C C . ALA D 1 20 ? -12.336 21.643 24.645 1.00 53.90 20 ALA D C 1
ATOM 3355 O O . ALA D 1 20 ? -11.542 21.953 25.531 1.00 53.89 20 ALA D O 1
ATOM 3357 N N . ARG D 1 21 ? -13.605 22.026 24.662 1.00 56.65 21 ARG D N 1
ATOM 3358 C CA . ARG D 1 21 ? -14.079 22.829 25.772 1.00 59.36 21 ARG D CA 1
ATOM 3359 C C . ARG D 1 21 ? -15.421 22.405 26.333 1.00 61.62 21 ARG D C 1
ATOM 3360 O O . ARG D 1 21 ? -16.389 22.202 25.600 1.00 61.67 21 ARG D O 1
ATOM 3368 N N . PHE D 1 22 ? -15.447 22.253 27.651 0.50 64.64 22 PHE D N 1
ATOM 3369 C CA . PHE D 1 22 ? -16.647 21.879 28.380 0.50 68.17 22 PHE D CA 1
ATOM 3370 C C . PHE D 1 22 ? -16.835 22.971 29.421 0.50 70.05 22 PHE D C 1
ATOM 3371 O O . PHE D 1 22 ? -17.957 23.338 29.766 0.50 70.63 22 PHE D O 1
ATOM 3379 N N . TYR D 1 23 ? -15.711 23.489 29.910 0.50 71.96 23 TYR D N 1
ATOM 3380 C CA . TYR D 1 23 ? -15.711 24.552 30.906 0.50 73.61 23 TYR D CA 1
ATOM 3381 C C . TYR D 1 23 ? -15.124 25.797 30.250 0.50 74.24 23 TYR D C 1
ATOM 3382 O O . TYR D 1 23 ? -13.956 26.115 30.466 0.50 74.41 23 TYR D O 1
ATOM 3391 N N . ASP D 1 24 ? -15.933 26.491 29.451 1.00 74.99 24 ASP D N 1
ATOM 3392 C CA . ASP D 1 24 ? -15.491 27.697 28.748 1.00 75.74 24 ASP D CA 1
ATOM 3393 C C . ASP D 1 24 ? -14.354 28.433 29.450 1.00 75.37 24 ASP D C 1
ATOM 3394 O O . ASP D 1 24 ? -13.335 28.750 28.835 1.00 75.11 24 ASP D O 1
ATOM 3399 N N . ASP D 1 25 ? -14.532 28.696 30.740 1.00 74.71 25 ASP D N 1
ATOM 3400 C CA . ASP D 1 25 ? -13.525 29.399 31.523 1.00 74.18 25 ASP D CA 1
ATOM 3401 C C . ASP D 1 25 ? -12.137 28.762 31.388 1.00 72.98 25 ASP D C 1
ATOM 3402 O O . ASP D 1 25 ? -11.246 29.325 30.747 1.00 72.35 25 ASP D O 1
ATOM 3407 N N . LEU D 1 26 ? -11.960 27.592 31.993 1.00 71.16 26 LEU D N 1
ATOM 3408 C CA . LEU D 1 26 ? -10.687 26.880 31.935 1.00 69.12 26 LEU D CA 1
ATOM 3409 C C . LEU D 1 26 ? -10.105 26.825 30.526 1.00 67.16 26 LEU D C 1
ATOM 3410 O O . LEU D 1 26 ? -8.896 26.958 30.345 1.00 66.65 26 LEU D O 1
ATOM 3415 N N . ALA D 1 27 ? -10.968 26.627 29.534 1.00 64.97 27 ALA D N 1
ATOM 3416 C CA . ALA D 1 27 ? -10.536 26.543 28.140 1.00 62.27 27 ALA D CA 1
ATOM 3417 C C . ALA D 1 27 ? -9.919 27.843 27.648 1.00 59.75 27 ALA D C 1
ATOM 3418 O O . ALA D 1 27 ? -9.044 27.829 26.786 1.00 59.22 27 ALA D O 1
ATOM 3420 N N . ASP D 1 28 ? -10.380 28.966 28.188 1.00 57.47 28 ASP D N 1
ATOM 3421 C CA . ASP D 1 28 ? -9.844 30.258 27.783 1.00 56.16 28 ASP D CA 1
ATOM 3422 C C . ASP D 1 28 ? -8.432 30.436 28.317 1.00 53.76 28 ASP D C 1
ATOM 3423 O O . ASP D 1 28 ? -7.528 30.843 27.588 1.00 53.16 28 ASP D O 1
ATOM 3428 N N . ALA D 1 29 ? -8.240 30.117 29.590 1.00 50.88 29 ALA D N 1
ATOM 3429 C CA . ALA D 1 29 ? -6.925 30.234 30.189 1.00 49.10 29 ALA D CA 1
ATOM 3430 C C . ALA D 1 29 ? -5.924 29.468 29.327 1.00 47.18 29 ALA D C 1
ATOM 3431 O O . ALA D 1 29 ? -4.791 29.904 29.145 1.00 46.14 29 ALA D O 1
ATOM 3433 N N . LEU D 1 30 ? -6.355 28.332 28.788 1.00 45.73 30 LEU D N 1
ATOM 3434 C CA . LEU D 1 30 ? -5.485 27.516 27.955 1.00 44.84 30 LEU D CA 1
ATOM 3435 C C . LEU D 1 30 ? -5.311 28.084 26.564 1.00 43.35 30 LEU D C 1
ATOM 3436 O O . LEU D 1 30 ? -4.201 28.119 26.049 1.00 44.41 30 LEU D O 1
ATOM 3441 N N . LEU D 1 31 ? -6.400 28.529 25.949 1.00 43.04 31 LEU D N 1
ATOM 3442 C CA . LEU D 1 31 ? -6.305 29.093 24.611 1.00 42.45 31 LEU D CA 1
ATOM 3443 C C . LEU D 1 31 ? -5.494 30.383 24.674 1.00 43.65 31 LEU D C 1
ATOM 3444 O O . LEU D 1 31 ? -4.738 30.708 23.750 1.00 43.28 31 LEU D O 1
ATOM 3449 N N . ASP D 1 32 ? -5.655 31.107 25.781 1.00 43.93 32 ASP D N 1
ATOM 3450 C CA . ASP D 1 32 ? -4.942 32.359 26.013 1.00 42.70 32 ASP D CA 1
ATOM 3451 C C . ASP D 1 32 ? -3.453 32.037 26.091 1.00 42.33 32 ASP D C 1
ATOM 3452 O O . ASP D 1 32 ? -2.634 32.679 25.435 1.00 42.32 32 ASP D O 1
ATOM 3457 N N . GLY D 1 33 ? -3.109 31.024 26.881 1.00 41.41 33 GLY D N 1
ATOM 3458 C CA . GLY D 1 33 ? -1.718 30.631 26.999 1.00 42.50 33 GLY D CA 1
ATOM 3459 C C . GLY D 1 33 ? -1.143 30.203 25.656 1.00 41.62 33 GLY D C 1
ATOM 3460 O O . GLY D 1 33 ? -0.072 30.655 25.255 1.00 41.48 33 GLY D O 1
ATOM 3461 N N . ALA D 1 34 ? -1.859 29.334 24.951 1.00 41.41 34 ALA D N 1
ATOM 3462 C CA . ALA D 1 34 ? -1.399 28.855 23.653 1.00 40.55 34 ALA D CA 1
ATOM 3463 C C . ALA D 1 34 ? -1.227 30.007 22.673 1.00 39.54 34 ALA D C 1
ATOM 3464 O O . ALA D 1 34 ? -0.183 30.133 22.032 1.00 38.92 34 ALA D O 1
ATOM 3466 N N . LYS D 1 35 ? -2.253 30.844 22.553 1.00 40.09 35 LYS D N 1
ATOM 3467 C CA . LYS D 1 35 ? -2.190 31.978 21.637 1.00 41.90 35 LYS D CA 1
ATOM 3468 C C . LYS D 1 35 ? -1.046 32.924 21.981 1.00 41.44 35 LYS D C 1
ATOM 3469 O O . LYS D 1 35 ? -0.337 33.412 21.094 1.00 40.85 35 LYS D O 1
ATOM 3475 N N . ALA D 1 36 ? -0.856 33.172 23.271 1.00 39.02 36 ALA D N 1
ATOM 3476 C CA . ALA D 1 36 ? 0.212 34.064 23.697 1.00 40.27 36 ALA D CA 1
ATOM 3477 C C . ALA D 1 36 ? 1.557 33.530 23.215 1.00 39.23 36 ALA D C 1
ATOM 3478 O O . ALA D 1 36 ? 2.290 34.216 22.498 1.00 39.98 36 ALA D O 1
ATOM 3480 N N . ALA D 1 37 ? 1.864 32.296 23.603 1.00 36.53 37 ALA D N 1
ATOM 3481 C CA . ALA D 1 37 ? 3.118 31.658 23.233 1.00 34.40 37 ALA D CA 1
ATOM 3482 C C . ALA D 1 37 ? 3.360 31.700 21.733 1.00 32.69 37 ALA D C 1
ATOM 3483 O O . ALA D 1 37 ? 4.476 31.946 21.288 1.00 33.00 37 ALA D O 1
ATOM 3485 N N . LEU D 1 38 ? 2.319 31.462 20.946 1.00 33.40 38 LEU D N 1
ATOM 3486 C CA . LEU D 1 38 ? 2.476 31.482 19.495 1.00 33.64 38 LEU D CA 1
ATOM 3487 C C . LEU D 1 38 ? 2.674 32.905 18.987 1.00 36.48 38 LEU D C 1
ATOM 3488 O O . LEU D 1 38 ? 3.459 33.138 18.067 1.00 36.87 38 LEU D O 1
ATOM 3493 N N . ASP D 1 39 ? 1.962 33.858 19.587 1.00 38.26 39 ASP D N 1
ATOM 3494 C CA . ASP D 1 39 ? 2.103 35.257 19.192 1.00 38.78 39 ASP D CA 1
ATOM 3495 C C . ASP D 1 39 ? 3.530 35.713 19.473 1.00 39.16 39 ASP D C 1
ATOM 3496 O O . ASP D 1 39 ? 4.226 36.219 18.592 1.00 37.99 39 ASP D O 1
ATOM 3501 N N . GLU D 1 40 ? 3.952 35.525 20.716 1.00 39.83 40 GLU D N 1
ATOM 3502 C CA . GLU D 1 40 ? 5.279 35.922 21.139 1.00 41.19 40 GLU D CA 1
ATOM 3503 C C . GLU D 1 40 ? 6.396 35.346 20.272 1.00 41.48 40 GLU D C 1
ATOM 3504 O O . GLU D 1 40 ? 7.437 35.980 20.103 1.00 42.25 40 GLU D O 1
ATOM 3510 N N . ALA D 1 41 ? 6.181 34.160 19.707 1.00 40.77 41 ALA D N 1
ATOM 3511 C CA . ALA D 1 41 ? 7.189 33.541 18.846 1.00 40.44 41 ALA D CA 1
ATOM 3512 C C . ALA D 1 41 ? 6.997 34.002 17.404 1.00 39.09 41 ALA D C 1
ATOM 3513 O O . ALA D 1 41 ? 7.769 33.647 16.517 1.00 38.52 41 ALA D O 1
ATOM 3515 N N . GLY D 1 42 ? 5.960 34.793 17.171 1.00 38.96 42 GLY D N 1
ATOM 3516 C CA . GLY D 1 42 ? 5.721 35.285 15.830 1.00 39.93 42 GLY D CA 1
ATOM 3517 C C . GLY D 1 42 ? 5.165 34.216 14.917 1.00 41.91 42 GLY D C 1
ATOM 3518 O O . GLY D 1 42 ? 5.428 34.211 13.711 1.00 41.72 42 GLY D O 1
ATOM 3519 N N . ALA D 1 43 ? 4.392 33.303 15.498 1.00 42.16 43 ALA D N 1
ATOM 3520 C CA . ALA D 1 43 ? 3.778 32.226 14.736 1.00 42.11 43 ALA D CA 1
ATOM 3521 C C . ALA D 1 43 ? 2.312 32.567 14.534 1.00 42.05 43 ALA D C 1
ATOM 3522 O O . ALA D 1 43 ? 1.676 33.138 15.420 1.00 42.72 43 ALA D O 1
ATOM 3524 N N . THR D 1 44 ? 1.784 32.222 13.366 1.00 42.00 44 THR D N 1
ATOM 3525 C CA . THR D 1 44 ? 0.386 32.480 13.047 1.00 42.14 44 THR D CA 1
ATOM 3526 C C . THR D 1 44 ? -0.418 31.224 13.331 1.00 43.28 44 THR D C 1
ATOM 3527 O O . THR D 1 44 ? 0.156 30.155 13.535 1.00 43.06 44 THR D O 1
ATOM 3531 N N . TYR D 1 45 ? -1.743 31.332 13.340 1.00 43.75 45 TYR D N 1
ATOM 3532 C CA . TYR D 1 45 ? -2.547 30.159 13.642 1.00 44.01 45 TYR D CA 1
ATOM 3533 C C . TYR D 1 45 ? -4.046 30.339 13.498 1.00 45.24 45 TYR D C 1
ATOM 3534 O O . TYR D 1 45 ? -4.561 31.459 13.517 1.00 45.20 45 TYR D O 1
ATOM 3543 N N . ASP D 1 46 ? -4.740 29.210 13.374 1.00 44.70 46 ASP D N 1
ATOM 3544 C CA . ASP D 1 46 ? -6.190 29.183 13.273 1.00 42.65 46 ASP D CA 1
ATOM 3545 C C . ASP D 1 46 ? -6.659 28.399 14.487 1.00 42.67 46 ASP D C 1
ATOM 3546 O O . ASP D 1 46 ? -5.882 27.648 15.072 1.00 44.14 46 ASP D O 1
ATOM 3551 N N . VAL D 1 47 ? -7.920 28.566 14.865 1.00 42.46 47 VAL D N 1
ATOM 3552 C CA . VAL D 1 47 ? -8.456 27.885 16.036 1.00 42.48 47 VAL D CA 1
ATOM 3553 C C . VAL D 1 47 ? -9.819 27.246 15.789 1.00 44.19 47 VAL D C 1
ATOM 3554 O O . VAL D 1 47 ? -10.758 27.917 15.355 1.00 44.84 47 VAL D O 1
ATOM 3558 N N . VAL D 1 48 ? -9.921 25.949 16.069 1.00 43.65 48 VAL D N 1
ATOM 3559 C CA . VAL D 1 48 ? -11.177 25.228 15.915 1.00 44.20 48 VAL D CA 1
ATOM 3560 C C . VAL D 1 48 ? -11.557 24.638 17.266 1.00 44.62 48 VAL D C 1
ATOM 3561 O O . VAL D 1 48 ? -10.713 24.504 18.154 1.00 46.17 48 VAL D O 1
ATOM 3565 N N . THR D 1 49 ? -12.823 24.276 17.421 1.00 44.05 49 THR D N 1
ATOM 3566 C CA . THR D 1 49 ? -13.303 23.730 18.681 1.00 43.72 49 THR D CA 1
ATOM 3567 C C . THR D 1 49 ? -13.944 22.353 18.519 1.00 43.62 49 THR D C 1
ATOM 3568 O O . THR D 1 49 ? -14.552 22.058 17.492 1.00 42.84 49 THR D O 1
ATOM 3572 N N . VAL D 1 50 ? -13.787 21.513 19.539 1.00 42.44 50 VAL D N 1
ATOM 3573 C CA . VAL D 1 50 ? -14.360 20.176 19.543 1.00 41.09 50 VAL D CA 1
ATOM 3574 C C . VAL D 1 50 ? -14.964 19.969 20.921 1.00 41.31 50 VAL D C 1
ATOM 3575 O O . VAL D 1 50 ? -14.539 20.595 21.887 1.00 41.43 50 VAL D O 1
ATOM 3579 N N . PRO D 1 51 ? -15.966 19.087 21.031 1.00 41.84 51 PRO D N 1
ATOM 3580 C CA . PRO D 1 51 ? -16.631 18.816 22.308 1.00 41.11 51 PRO D CA 1
ATOM 3581 C C . PRO D 1 51 ? -15.799 18.096 23.365 1.00 40.62 51 PRO D C 1
ATOM 3582 O O . PRO D 1 51 ? -16.054 18.237 24.561 1.00 41.38 51 PRO D O 1
ATOM 3586 N N . GLY D 1 52 ? -14.807 17.328 22.937 1.00 39.83 52 GLY D N 1
ATOM 3587 C CA . GLY D 1 52 ? -14.001 16.610 23.907 1.00 38.56 52 GLY D CA 1
ATOM 3588 C C . GLY D 1 52 ? -12.587 16.339 23.447 1.00 38.87 52 GLY D C 1
ATOM 3589 O O . GLY D 1 52 ? -12.277 16.425 22.259 1.00 38.33 52 GLY D O 1
ATOM 3590 N N . ALA D 1 53 ? -11.723 16.014 24.399 1.00 39.05 53 ALA D N 1
ATOM 3591 C CA . ALA D 1 53 ? -10.332 15.727 24.092 1.00 39.83 53 ALA D CA 1
ATOM 3592 C C . ALA D 1 53 ? -10.218 14.619 23.045 1.00 39.00 53 ALA D C 1
ATOM 3593 O O . ALA D 1 53 ? -9.371 14.684 22.155 1.00 38.88 53 ALA D O 1
ATOM 3595 N N . LEU D 1 54 ? -11.084 13.618 23.146 1.00 39.47 54 LEU D N 1
ATOM 3596 C CA . LEU D 1 54 ? -11.075 12.491 22.217 1.00 40.65 54 LEU D CA 1
ATOM 3597 C C . LEU D 1 54 ? -11.267 12.854 20.747 1.00 40.13 54 LEU D C 1
ATOM 3598 O O . LEU D 1 54 ? -10.853 12.104 19.871 1.00 40.20 54 LEU D O 1
ATOM 3603 N N . GLU D 1 55 ? -11.894 13.991 20.469 1.00 39.96 55 GLU D N 1
ATOM 3604 C CA . GLU D 1 55 ? -12.107 14.402 19.079 1.00 39.94 55 GLU D CA 1
ATOM 3605 C C . GLU D 1 55 ? -10.920 15.166 18.483 1.00 38.64 55 GLU D C 1
ATOM 3606 O O . GLU D 1 55 ? -10.833 15.339 17.264 1.00 38.56 55 GLU D O 1
ATOM 3612 N N . ILE D 1 56 ? -10.007 15.624 19.335 1.00 36.06 56 ILE D N 1
ATOM 3613 C CA . ILE D 1 56 ? -8.852 16.370 18.853 1.00 35.12 56 ILE D CA 1
ATOM 3614 C C . ILE D 1 56 ? -8.013 15.586 17.844 1.00 33.12 56 ILE D C 1
ATOM 3615 O O . ILE D 1 56 ? -7.595 16.129 16.827 1.00 32.56 56 ILE D O 1
ATOM 3620 N N . PRO D 1 57 ? -7.751 14.296 18.111 1.00 33.65 57 PRO D N 1
ATOM 3621 C CA . PRO D 1 57 ? -6.954 13.511 17.161 1.00 31.90 57 PRO D CA 1
ATOM 3622 C C . PRO D 1 57 ? -7.570 13.518 15.762 1.00 31.31 57 PRO D C 1
ATOM 3623 O O . PRO D 1 57 ? -6.879 13.775 14.774 1.00 32.40 57 PRO D O 1
ATOM 3627 N N . ALA D 1 58 ? -8.870 13.236 15.687 1.00 29.42 58 ALA D N 1
ATOM 3628 C CA . ALA D 1 58 ? -9.584 13.193 14.406 1.00 30.97 58 ALA D CA 1
ATOM 3629 C C . ALA D 1 58 ? -9.594 14.548 13.699 1.00 31.41 58 ALA D C 1
ATOM 3630 O O . ALA D 1 58 ? -9.469 14.616 12.477 1.00 30.51 58 ALA D O 1
ATOM 3632 N N . THR D 1 59 ? -9.757 15.621 14.471 1.00 30.45 59 THR D N 1
ATOM 3633 C CA . THR D 1 59 ? -9.769 16.959 13.906 1.00 31.43 59 THR D CA 1
ATOM 3634 C C . THR D 1 59 ? -8.462 17.204 13.149 1.00 34.30 59 THR D C 1
ATOM 3635 O O . THR D 1 59 ? -8.470 17.605 11.978 1.00 34.50 59 THR D O 1
ATOM 3639 N N . ILE D 1 60 ? -7.336 16.951 13.815 1.00 34.00 60 ILE D N 1
ATOM 3640 C CA . ILE D 1 60 ? -6.036 17.138 13.188 1.00 33.01 60 ILE D CA 1
ATOM 3641 C C . ILE D 1 60 ? -6.008 16.325 11.903 1.00 32.65 60 ILE D C 1
ATOM 3642 O O . ILE D 1 60 ? -5.510 16.779 10.869 1.00 34.76 60 ILE D O 1
ATOM 3647 N N . SER D 1 61 ? -6.551 15.118 11.982 1.00 31.57 61 SER D N 1
ATOM 3648 C CA . SER D 1 61 ? -6.615 14.220 10.837 1.00 32.20 61 SER D CA 1
ATOM 3649 C C . SER D 1 61 ? -7.326 14.897 9.659 1.00 29.98 61 SER D C 1
ATOM 3650 O O . SER D 1 61 ? -6.858 14.840 8.522 1.00 29.41 61 SER D O 1
ATOM 3653 N N . PHE D 1 62 ? -8.456 15.534 9.937 1.00 31.43 62 PHE D N 1
ATOM 3654 C CA . PHE D 1 62 ? -9.211 16.243 8.903 1.00 34.81 62 PHE D CA 1
ATOM 3655 C C . PHE D 1 62 ? -8.281 17.260 8.254 1.00 37.92 62 PHE D C 1
ATOM 3656 O O . PHE D 1 62 ? -8.057 17.242 7.042 1.00 39.74 62 PHE D O 1
ATOM 3664 N N . ALA D 1 63 ? -7.745 18.152 9.083 1.00 39.46 63 ALA D N 1
ATOM 3665 C CA . ALA D 1 63 ? -6.835 19.186 8.617 1.00 39.83 63 ALA D CA 1
ATOM 3666 C C . ALA D 1 63 ? -5.749 18.583 7.745 1.00 41.11 63 ALA D C 1
ATOM 3667 O O . ALA D 1 63 ? -5.418 19.131 6.694 1.00 43.11 63 ALA D O 1
ATOM 3669 N N . LEU D 1 64 ? -5.187 17.457 8.174 1.00 40.59 64 LEU D N 1
ATOM 3670 C CA . LEU D 1 64 ? -4.143 16.807 7.382 1.00 41.12 64 LEU D CA 1
ATOM 3671 C C . LEU D 1 64 ? -4.678 16.366 6.026 1.00 43.18 64 LEU D C 1
ATOM 3672 O O . LEU D 1 64 ? -3.991 16.490 5.015 1.00 42.25 64 LEU D O 1
ATOM 3677 N N . ASP D 1 65 ? -5.894 15.828 6.007 1.00 45.86 65 ASP D N 1
ATOM 3678 C CA . ASP D 1 65 ? -6.484 15.391 4.749 1.00 49.09 65 ASP D CA 1
ATOM 3679 C C . ASP D 1 65 ? -6.807 16.626 3.920 1.00 49.96 65 ASP D C 1
ATOM 3680 O O . ASP D 1 65 ? -6.476 16.693 2.738 1.00 49.38 65 ASP D O 1
ATOM 3685 N N . GLY D 1 66 ? -7.434 17.608 4.559 1.00 50.03 66 GLY D N 1
ATOM 3686 C CA . GLY D 1 66 ? -7.785 18.835 3.874 1.00 52.58 66 GLY D CA 1
ATOM 3687 C C . GLY D 1 66 ? -6.608 19.485 3.170 1.00 54.85 66 GLY D C 1
ATOM 3688 O O . GLY D 1 66 ? -6.761 20.016 2.073 1.00 54.69 66 GLY D O 1
ATOM 3689 N N . ALA D 1 67 ? -5.433 19.443 3.793 1.00 56.21 67 ALA D N 1
ATOM 3690 C CA . ALA D 1 67 ? -4.236 20.037 3.206 1.00 57.36 67 ALA D CA 1
ATOM 3691 C C . ALA D 1 67 ? -3.780 19.241 1.991 1.00 59.44 67 ALA D C 1
ATOM 3692 O O . ALA D 1 67 ? -3.103 19.773 1.107 1.00 58.26 67 ALA D O 1
ATOM 3694 N N . ASP D 1 68 ? -4.144 17.961 1.958 1.00 61.91 68 ASP D N 1
ATOM 3695 C CA . ASP D 1 68 ? -3.790 17.089 0.842 1.00 64.05 68 ASP D CA 1
ATOM 3696 C C . ASP D 1 68 ? -4.666 17.433 -0.354 1.00 65.52 68 ASP D C 1
ATOM 3697 O O . ASP D 1 68 ? -4.423 16.977 -1.473 1.00 66.17 68 ASP D O 1
ATOM 3702 N N . ASN D 1 69 ? -5.690 18.242 -0.105 1.00 66.18 69 ASN D N 1
ATOM 3703 C CA . ASN D 1 69 ? -6.602 18.668 -1.155 1.00 66.62 69 ASN D CA 1
ATOM 3704 C C . ASN D 1 69 ? -6.686 20.196 -1.182 1.00 66.31 69 ASN D C 1
ATOM 3705 O O . ASN D 1 69 ? -7.771 20.772 -1.072 1.00 66.60 69 ASN D O 1
ATOM 3710 N N . GLY D 1 70 ? -5.529 20.843 -1.314 1.00 65.25 70 GLY D N 1
ATOM 3711 C CA . GLY D 1 70 ? -5.475 22.297 -1.370 1.00 63.48 70 GLY D CA 1
ATOM 3712 C C . GLY D 1 70 ? -5.925 23.037 -0.120 1.00 61.69 70 GLY D C 1
ATOM 3713 O O . GLY D 1 70 ? -6.217 24.230 -0.171 1.00 60.74 70 GLY D O 1
ATOM 3714 N N . GLY D 1 71 ? -5.985 22.336 1.005 1.00 60.10 71 GLY D N 1
ATOM 3715 C CA . GLY D 1 71 ? -6.398 22.978 2.239 1.00 58.86 71 GLY D CA 1
ATOM 3716 C C . GLY D 1 71 ? -5.228 23.666 2.912 1.00 57.31 71 GLY D C 1
ATOM 3717 O O . GLY D 1 71 ? -4.116 23.662 2.385 1.00 55.75 71 GLY D O 1
ATOM 3718 N N . THR D 1 72 ? -5.475 24.255 4.077 1.00 57.57 72 THR D N 1
ATOM 3719 C CA . THR D 1 72 ? -4.428 24.948 4.817 1.00 58.58 72 THR D CA 1
ATOM 3720 C C . THR D 1 72 ? -3.276 23.990 5.105 1.00 58.12 72 THR D C 1
ATOM 3721 O O . THR D 1 72 ? -3.488 22.875 5.584 1.00 58.68 72 THR D O 1
ATOM 3725 N N . GLU D 1 73 ? -2.059 24.436 4.815 1.00 56.66 73 GLU D N 1
ATOM 3726 C CA . GLU D 1 73 ? -0.862 23.623 5.003 1.00 55.77 73 GLU D CA 1
ATOM 3727 C C . GLU D 1 73 ? -0.194 23.865 6.361 1.00 53.25 73 GLU D C 1
ATOM 3728 O O . GLU D 1 73 ? 0.904 24.413 6.421 1.00 54.18 73 GLU D O 1
ATOM 3734 N N . TYR D 1 74 ? -0.840 23.442 7.444 1.00 49.47 74 TYR D N 1
ATOM 3735 C CA . TYR D 1 74 ? -0.297 23.651 8.788 1.00 45.70 74 TYR D CA 1
ATOM 3736 C C . TYR D 1 74 ? 1.103 23.097 9.039 1.00 42.76 74 TYR D C 1
ATOM 3737 O O . TYR D 1 74 ? 1.465 22.045 8.517 1.00 43.57 74 TYR D O 1
ATOM 3746 N N . ASP D 1 75 ? 1.880 23.819 9.849 1.00 39.92 75 ASP D N 1
ATOM 3747 C CA . ASP D 1 75 ? 3.246 23.428 10.190 1.00 36.57 75 ASP D CA 1
ATOM 3748 C C . ASP D 1 75 ? 3.281 22.617 11.471 1.00 34.48 75 ASP D C 1
ATOM 3749 O O . ASP D 1 75 ? 4.196 21.822 11.688 1.00 33.91 75 ASP D O 1
ATOM 3754 N N . GLY D 1 76 ? 2.295 22.845 12.329 1.00 31.36 76 GLY D N 1
ATOM 3755 C CA . GLY D 1 76 ? 2.230 22.132 13.587 1.00 28.24 76 GLY D CA 1
ATOM 3756 C C . GLY D 1 76 ? 0.844 22.249 14.180 1.00 25.87 76 GLY D C 1
ATOM 3757 O O . GLY D 1 76 ? -0.001 22.969 13.660 1.00 25.46 76 GLY D O 1
ATOM 3758 N N . PHE D 1 77 ? 0.605 21.545 15.274 1.00 26.04 77 PHE D N 1
ATOM 3759 C CA . PHE D 1 77 ? -0.702 21.580 15.900 1.00 25.18 77 PHE D CA 1
ATOM 3760 C C . PHE D 1 77 ? -0.576 21.745 17.396 1.00 26.27 77 PHE D C 1
ATOM 3761 O O . PHE D 1 77 ? 0.450 21.402 17.988 1.00 26.94 77 PHE D O 1
ATOM 3769 N N . VAL D 1 78 ? -1.623 22.289 18.002 1.00 25.72 78 VAL D N 1
ATOM 3770 C CA . VAL D 1 78 ? -1.654 22.471 19.435 1.00 26.29 78 VAL D CA 1
ATOM 3771 C C . VAL D 1 78 ? -2.969 21.912 19.969 1.00 27.38 78 VAL D C 1
ATOM 3772 O O . VAL D 1 78 ? -4.051 22.400 19.638 1.00 27.23 78 VAL D O 1
ATOM 3776 N N . ALA D 1 79 ? -2.871 20.884 20.801 1.00 27.47 79 ALA D N 1
ATOM 3777 C CA . ALA D 1 79 ? -4.054 20.260 21.366 1.00 27.16 79 ALA D CA 1
ATOM 3778 C C . ALA D 1 79 ? -4.311 20.789 22.774 1.00 27.06 79 ALA D C 1
ATOM 3779 O O . ALA D 1 79 ? -3.429 20.756 23.624 1.00 28.86 79 ALA D O 1
ATOM 3781 N N . LEU D 1 80 ? -5.525 21.266 23.018 1.00 27.25 80 LEU D N 1
ATOM 3782 C CA . LEU D 1 80 ? -5.875 21.807 24.321 1.00 30.52 80 LEU D CA 1
ATOM 3783 C C . LEU D 1 80 ? -7.189 21.249 24.843 1.00 32.47 80 LEU D C 1
ATOM 3784 O O . LEU D 1 80 ? -8.180 21.180 24.119 1.00 32.46 80 LEU D O 1
ATOM 3789 N N . GLY D 1 81 ? -7.195 20.873 26.113 1.00 35.28 81 GLY D N 1
ATOM 3790 C CA . GLY D 1 81 ? -8.399 20.348 26.716 1.00 40.72 81 GLY D CA 1
ATOM 3791 C C . GLY D 1 81 ? -8.155 20.149 28.191 1.00 44.58 81 GLY D C 1
ATOM 3792 O O . GLY D 1 81 ? -7.027 20.292 28.657 1.00 46.08 81 GLY D O 1
ATOM 3793 N N . THR D 1 82 ? -9.204 19.822 28.932 1.00 47.76 82 THR D N 1
ATOM 3794 C CA . THR D 1 82 ? -9.064 19.596 30.360 1.00 52.42 82 THR D CA 1
ATOM 3795 C C . THR D 1 82 ? -9.875 18.365 30.732 1.00 54.96 82 THR D C 1
ATOM 3796 O O . THR D 1 82 ? -11.040 18.244 30.360 1.00 56.55 82 THR D O 1
ATOM 3800 N N . VAL D 1 83 ? -9.248 17.444 31.451 1.00 57.54 83 VAL D N 1
ATOM 3801 C CA . VAL D 1 83 ? -9.914 16.221 31.866 1.00 60.69 83 VAL D CA 1
ATOM 3802 C C . VAL D 1 83 ? -9.656 15.979 33.348 1.00 63.18 83 VAL D C 1
ATOM 3803 O O . VAL D 1 83 ? -8.607 15.468 33.739 1.00 62.73 83 VAL D O 1
ATOM 3807 N N . ILE D 1 84 ? -10.633 16.361 34.162 1.00 66.54 84 ILE D N 1
ATOM 3808 C CA . ILE D 1 84 ? -10.555 16.228 35.610 1.00 70.15 84 ILE D CA 1
ATOM 3809 C C . ILE D 1 84 ? -11.130 14.892 36.052 1.00 72.02 84 ILE D C 1
ATOM 3810 O O . ILE D 1 84 ? -12.195 14.495 35.585 1.00 72.90 84 ILE D O 1
ATOM 3815 N N . ARG D 1 85 ? -10.437 14.198 36.950 0.50 74.33 85 ARG D N 1
ATOM 3816 C CA . ARG D 1 85 ? -10.944 12.921 37.433 0.50 76.57 85 ARG D CA 1
ATOM 3817 C C . ARG D 1 85 ? -11.961 13.161 38.543 0.50 78.22 85 ARG D C 1
ATOM 3818 O O . ARG D 1 85 ? -11.595 13.464 39.679 0.50 78.50 85 ARG D O 1
ATOM 3826 N N . GLY D 1 86 ? -13.239 13.029 38.203 0.50 80.02 86 GLY D N 1
ATOM 3827 C CA . GLY D 1 86 ? -14.288 13.232 39.183 0.50 81.99 86 GLY D CA 1
ATOM 3828 C C . GLY D 1 86 ? -14.716 11.927 39.824 0.50 83.39 86 GLY D C 1
ATOM 3829 O O . GLY D 1 86 ? -13.976 11.343 40.618 0.50 83.51 86 GLY D O 1
ATOM 3830 N N . GLU D 1 87 ? -15.912 11.466 39.477 0.50 84.36 87 GLU D N 1
ATOM 3831 C CA . GLU D 1 87 ? -16.437 10.221 40.021 0.50 85.55 87 GLU D CA 1
ATOM 3832 C C . GLU D 1 87 ? -16.736 9.239 38.895 0.50 86.24 87 GLU D C 1
ATOM 3833 O O . GLU D 1 87 ? -16.413 8.054 38.990 0.50 86.23 87 GLU D O 1
ATOM 3839 N N . THR D 1 88 ? -17.354 9.738 37.829 0.50 86.93 88 THR D N 1
ATOM 3840 C CA . THR D 1 88 ? -17.687 8.904 36.681 0.50 87.46 88 THR D CA 1
ATOM 3841 C C . THR D 1 88 ? -16.398 8.328 36.107 0.50 87.54 88 THR D C 1
ATOM 3842 O O . THR D 1 88 ? -15.309 8.832 36.383 0.50 87.48 88 THR D O 1
ATOM 3846 N N . TYR D 1 89 ? -16.521 7.271 35.314 0.50 87.63 89 TYR D N 1
ATOM 3847 C CA . TYR D 1 89 ? -15.355 6.635 34.719 0.50 87.71 89 TYR D CA 1
ATOM 3848 C C . TYR D 1 89 ? -15.035 7.228 33.355 0.50 87.18 89 TYR D C 1
ATOM 3849 O O . TYR D 1 89 ? -13.970 6.978 32.793 0.50 87.05 89 TYR D O 1
ATOM 3858 N N . HIS D 1 90 ? -15.962 8.021 32.828 0.50 86.50 90 HIS D N 1
ATOM 3859 C CA . HIS D 1 90 ? -15.774 8.645 31.527 0.50 85.69 90 HIS D CA 1
ATOM 3860 C C . HIS D 1 90 ? -14.807 9.822 31.640 0.50 85.10 90 HIS D C 1
ATOM 3861 O O . HIS D 1 90 ? -15.075 10.916 31.142 0.50 84.92 90 HIS D O 1
ATOM 3868 N N . PHE D 1 91 ? -13.684 9.587 32.312 0.50 84.06 91 PHE D N 1
ATOM 3869 C CA . PHE D 1 91 ? -12.661 10.610 32.488 0.50 82.84 91 PHE D CA 1
ATOM 3870 C C . PHE D 1 91 ? -11.290 10.004 32.227 0.50 81.63 91 PHE D C 1
ATOM 3871 O O . PHE D 1 91 ? -10.554 10.457 31.352 0.50 81.52 91 PHE D O 1
ATOM 3879 N N . ASP D 1 92 ? -10.956 8.974 32.996 1.00 80.04 92 ASP D N 1
ATOM 3880 C CA . ASP D 1 92 ? -9.672 8.301 32.858 1.00 78.80 92 ASP D CA 1
ATOM 3881 C C . ASP D 1 92 ? -9.437 7.846 31.422 1.00 77.26 92 ASP D C 1
ATOM 3882 O O . ASP D 1 92 ? -8.409 8.164 30.823 1.00 77.88 92 ASP D O 1
ATOM 3887 N N . ILE D 1 93 ? -10.397 7.105 30.874 1.00 74.85 93 ILE D N 1
ATOM 3888 C CA . ILE D 1 93 ? -10.295 6.600 29.510 1.00 72.35 93 ILE D CA 1
ATOM 3889 C C . ILE D 1 93 ? -10.068 7.720 28.498 1.00 70.59 93 ILE D C 1
ATOM 3890 O O . ILE D 1 93 ? -9.278 7.569 27.566 1.00 70.40 93 ILE D O 1
ATOM 3895 N N . VAL D 1 94 ? -10.764 8.838 28.679 1.00 68.28 94 VAL D N 1
ATOM 3896 C CA . VAL D 1 94 ? -10.622 9.973 27.772 1.00 66.00 94 VAL D CA 1
ATOM 3897 C C . VAL D 1 94 ? -9.207 10.521 27.838 1.00 64.77 94 VAL D C 1
ATOM 3898 O O . VAL D 1 94 ? -8.653 10.966 26.834 1.00 64.37 94 VAL D O 1
ATOM 3902 N N . SER D 1 95 ? -8.624 10.481 29.029 1.00 63.59 95 SER D N 1
ATOM 3903 C CA . SER D 1 95 ? -7.278 10.987 29.224 1.00 62.43 95 SER D CA 1
ATOM 3904 C C . SER D 1 95 ? -6.241 10.121 28.509 1.00 60.82 95 SER D C 1
ATOM 3905 O O . SER D 1 95 ? -5.427 10.627 27.734 1.00 60.78 95 SER D O 1
ATOM 3908 N N . ASN D 1 96 ? -6.277 8.817 28.761 1.00 58.02 96 ASN D N 1
ATOM 3909 C CA . ASN D 1 96 ? -5.334 7.902 28.132 1.00 55.72 96 ASN D CA 1
ATOM 3910 C C . ASN D 1 96 ? -5.418 7.908 26.613 1.00 53.61 96 ASN D C 1
ATOM 3911 O O . ASN D 1 96 ? -4.427 8.164 25.935 1.00 53.20 96 ASN D O 1
ATOM 3916 N N . GLU D 1 97 ? -6.603 7.632 26.079 1.00 51.84 97 GLU D N 1
ATOM 3917 C CA . GLU D 1 97 ? -6.786 7.586 24.632 1.00 50.25 97 GLU D CA 1
ATOM 3918 C C . GLU D 1 97 ? -6.408 8.845 23.876 1.00 47.89 97 GLU D C 1
ATOM 3919 O O . GLU D 1 97 ? -5.772 8.761 22.825 1.00 44.41 97 GLU D O 1
ATOM 3925 N N . SER D 1 98 ? -6.803 10.003 24.404 1.00 46.56 98 SER D N 1
ATOM 3926 C CA . SER D 1 98 ? -6.492 11.279 23.764 1.00 45.71 98 SER D CA 1
ATOM 3927 C C . SER D 1 98 ? -4.980 11.398 23.634 1.00 43.43 98 SER D C 1
ATOM 3928 O O . SER D 1 98 ? -4.454 11.698 22.561 1.00 42.57 98 SER D O 1
ATOM 3931 N N . CYS D 1 99 ? -4.289 11.155 24.741 1.00 41.56 99 CYS D N 1
ATOM 3932 C CA . CYS D 1 99 ? -2.841 11.219 24.756 1.00 41.41 99 CYS D CA 1
ATOM 3933 C C . CYS D 1 99 ? -2.295 10.186 23.783 1.00 39.93 99 CYS D C 1
ATOM 3934 O O . CYS D 1 99 ? -1.443 10.484 22.945 1.00 39.95 99 CYS D O 1
ATOM 3937 N N . ARG D 1 100 ? -2.798 8.965 23.906 1.00 38.10 100 ARG D N 1
ATOM 3938 C CA . ARG D 1 100 ? -2.371 7.876 23.046 1.00 36.30 100 ARG D CA 1
ATOM 3939 C C . ARG D 1 100 ? -2.562 8.221 21.578 1.00 33.72 100 ARG D C 1
ATOM 3940 O O . ARG D 1 100 ? -1.612 8.194 20.798 1.00 31.40 100 ARG D O 1
ATOM 3948 N N . ALA D 1 101 ? -3.798 8.546 21.206 1.00 32.27 101 ALA D N 1
ATOM 3949 C CA . ALA D 1 101 ? -4.112 8.872 19.824 1.00 29.79 101 ALA D CA 1
ATOM 3950 C C . ALA D 1 101 ? -3.288 10.050 19.303 1.00 28.74 101 ALA D C 1
ATOM 3951 O O . ALA D 1 101 ? -2.862 10.055 18.146 1.00 27.28 101 ALA D O 1
ATOM 3953 N N . LEU D 1 102 ? -3.057 11.047 20.150 1.00 26.91 102 LEU D N 1
ATOM 3954 C CA . LEU D 1 102 ? -2.265 12.202 19.736 1.00 26.14 102 LEU D CA 1
ATOM 3955 C C . LEU D 1 102 ? -0.817 11.804 19.494 1.00 26.47 102 LEU D C 1
ATOM 3956 O O . LEU D 1 102 ? -0.206 12.205 18.504 1.00 25.17 102 LEU D O 1
ATOM 3961 N N . THR D 1 103 ? -0.269 11.008 20.405 1.00 25.62 103 THR D N 1
ATOM 3962 C CA . THR D 1 103 ? 1.114 10.573 20.278 1.00 26.41 103 THR D CA 1
ATOM 3963 C C . THR D 1 103 ? 1.268 9.746 19.015 1.00 26.40 103 THR D C 1
ATOM 3964 O O . THR D 1 103 ? 2.197 9.954 18.228 1.00 24.36 103 THR D O 1
ATOM 3968 N N . ASP D 1 104 ? 0.346 8.805 18.824 1.00 27.32 104 ASP D N 1
ATOM 3969 C CA . ASP D 1 104 ? 0.390 7.953 17.652 1.00 28.16 104 ASP D CA 1
ATOM 3970 C C . ASP D 1 104 ? 0.303 8.796 16.397 1.00 27.77 104 ASP D C 1
ATOM 3971 O O . ASP D 1 104 ? 1.101 8.638 15.478 1.00 25.55 104 ASP D O 1
ATOM 3976 N N . LEU D 1 105 ? -0.673 9.697 16.366 1.00 27.03 105 LEU D N 1
ATOM 3977 C CA . LEU D 1 105 ? -0.850 10.547 15.209 1.00 28.47 105 LEU D CA 1
ATOM 3978 C C . LEU D 1 105 ? 0.444 11.260 14.867 1.00 28.71 105 LEU D C 1
ATOM 3979 O O . LEU D 1 105 ? 0.828 11.320 13.698 1.00 31.85 105 LEU D O 1
ATOM 3984 N N . SER D 1 106 ? 1.146 11.765 15.879 1.00 26.42 106 SER D N 1
ATOM 3985 C CA . SER D 1 106 ? 2.385 12.496 15.617 1.00 25.08 106 SER D CA 1
ATOM 3986 C C . SER D 1 106 ? 3.467 11.622 15.013 1.00 25.71 106 SER D C 1
ATOM 3987 O O . SER D 1 106 ? 4.238 12.072 14.167 1.00 24.95 106 SER D O 1
ATOM 3990 N N . VAL D 1 107 ? 3.543 10.375 15.464 1.00 26.59 107 VAL D N 1
ATOM 3991 C CA . VAL D 1 107 ? 4.543 9.467 14.936 1.00 27.00 107 VAL D CA 1
ATOM 3992 C C . VAL D 1 107 ? 4.123 9.039 13.533 1.00 27.78 107 VAL D C 1
ATOM 3993 O O . VAL D 1 107 ? 4.902 9.109 12.583 1.00 26.60 107 VAL D O 1
ATOM 3997 N N . GLU D 1 108 ? 2.872 8.615 13.422 1.00 27.79 108 GLU D N 1
ATOM 3998 C CA . GLU D 1 108 ? 2.307 8.142 12.165 1.00 31.42 108 GLU D CA 1
ATOM 3999 C C . GLU D 1 108 ? 2.419 9.160 11.023 1.00 30.11 108 GLU D C 1
ATOM 4000 O O . GLU D 1 108 ? 2.910 8.844 9.941 1.00 28.85 108 GLU D O 1
ATOM 4006 N N . GLU D 1 109 ? 1.971 10.386 11.265 1.00 29.97 109 GLU D N 1
ATOM 4007 C CA . GLU D 1 109 ? 2.033 11.420 10.238 1.00 30.56 109 GLU D CA 1
ATOM 4008 C C . GLU D 1 109 ? 3.333 12.217 10.302 1.00 30.72 109 GLU D C 1
ATOM 4009 O O . GLU D 1 109 ? 3.559 13.106 9.479 1.00 30.20 109 GLU D O 1
ATOM 4015 N N . SER D 1 110 ? 4.194 11.889 11.265 1.00 28.26 110 SER D N 1
ATOM 4016 C CA . SER D 1 110 ? 5.444 12.619 11.425 1.00 29.12 110 SER D CA 1
ATOM 4017 C C . SER D 1 110 ? 5.135 14.114 11.483 1.00 26.97 110 SER D C 1
ATOM 4018 O O . SER D 1 110 ? 5.618 14.883 10.655 1.00 27.77 110 SER D O 1
ATOM 4021 N N . ILE D 1 111 ? 4.307 14.514 12.439 1.00 25.65 111 ILE D N 1
ATOM 4022 C CA . ILE D 1 111 ? 3.954 15.919 12.585 1.00 24.85 111 ILE D CA 1
ATOM 4023 C C . ILE D 1 111 ? 4.250 16.445 13.970 1.00 25.58 111 ILE D C 1
ATOM 4024 O O . ILE D 1 111 ? 4.383 15.671 14.930 1.00 27.01 111 ILE D O 1
ATOM 4029 N N . ALA D 1 112 ? 4.341 17.771 14.056 1.00 22.73 112 ALA D N 1
ATOM 4030 C CA . ALA D 1 112 ? 4.621 18.479 15.295 1.00 21.36 112 ALA D CA 1
ATOM 4031 C C . ALA D 1 112 ? 3.319 18.754 16.013 1.00 20.29 112 ALA D C 1
ATOM 4032 O O . ALA D 1 112 ? 2.463 19.478 15.504 1.00 19.37 112 ALA D O 1
ATOM 4034 N N . ILE D 1 113 ? 3.165 18.172 17.194 1.00 19.52 113 ILE D N 1
ATOM 4035 C CA . ILE D 1 113 ? 1.952 18.365 17.976 1.00 22.13 113 ILE D CA 1
ATOM 4036 C C . ILE D 1 113 ? 2.301 18.767 19.392 1.00 25.63 113 ILE D C 1
ATOM 4037 O O . ILE D 1 113 ? 3.051 18.068 20.071 1.00 27.68 113 ILE D O 1
ATOM 4042 N N . GLY D 1 114 ? 1.740 19.884 19.840 1.00 27.15 114 GLY D N 1
ATOM 4043 C CA . GLY D 1 114 ? 1.981 20.335 21.193 1.00 26.60 114 GLY D CA 1
ATOM 4044 C C . GLY D 1 114 ? 0.845 19.767 22.007 1.00 28.10 114 GLY D C 1
ATOM 4045 O O . GLY D 1 114 ? -0.320 20.071 21.757 1.00 27.85 114 GLY D O 1
ATOM 4046 N N . ASN D 1 115 ? 1.164 18.933 22.984 1.00 29.99 115 ASN D N 1
ATOM 4047 C CA . ASN D 1 115 ? 0.114 18.320 23.774 1.00 31.97 115 ASN D CA 1
ATOM 4048 C C . ASN D 1 115 ? -0.266 19.184 24.964 1.00 33.74 115 ASN D C 1
ATOM 4049 O O . ASN D 1 115 ? 0.439 19.209 25.974 1.00 33.13 115 ASN D O 1
ATOM 4054 N N . GLY D 1 116 ? -1.390 19.883 24.834 1.00 35.44 116 GLY D N 1
ATOM 4055 C CA . GLY D 1 116 ? -1.862 20.745 25.901 1.00 38.37 116 GLY D CA 1
ATOM 4056 C C . GLY D 1 116 ? -3.133 20.229 26.539 1.00 41.39 116 GLY D C 1
ATOM 4057 O O . GLY D 1 116 ? -3.950 21.005 27.023 1.00 41.70 116 GLY D O 1
ATOM 4058 N N . ILE D 1 117 ? -3.310 18.912 26.531 1.00 43.97 117 ILE D N 1
ATOM 4059 C CA . ILE D 1 117 ? -4.485 18.309 27.133 1.00 47.95 117 ILE D CA 1
ATOM 4060 C C . ILE D 1 117 ? -4.180 18.065 28.602 1.00 51.17 117 ILE D C 1
ATOM 4061 O O . ILE D 1 117 ? -3.383 17.189 28.938 1.00 52.23 117 ILE D O 1
ATOM 4066 N N . LEU D 1 118 ? -4.810 18.854 29.469 1.00 55.23 118 LEU D N 1
ATOM 4067 C CA . LEU D 1 118 ? -4.600 18.749 30.911 1.00 59.85 118 LEU D CA 1
ATOM 4068 C C . LEU D 1 118 ? -5.394 17.641 31.568 1.00 61.80 118 LEU D C 1
ATOM 4069 O O . LEU D 1 118 ? -6.579 17.470 31.305 1.00 62.48 118 LEU D O 1
ATOM 4074 N N . THR D 1 119 ? -4.728 16.904 32.444 1.00 65.31 119 THR D N 1
ATOM 4075 C CA . THR D 1 119 ? -5.357 15.818 33.173 1.00 69.10 119 THR D CA 1
ATOM 4076 C C . THR D 1 119 ? -5.085 16.051 34.652 1.00 71.89 119 THR D C 1
ATOM 4077 O O . THR D 1 119 ? -4.066 15.607 35.179 1.00 72.66 119 THR D O 1
ATOM 4081 N N . VAL D 1 120 ? -5.993 16.760 35.314 1.00 74.99 120 VAL D N 1
ATOM 4082 C CA . VAL D 1 120 ? -5.842 17.061 36.732 1.00 78.12 120 VAL D CA 1
ATOM 4083 C C . VAL D 1 120 ? -6.777 16.219 37.592 1.00 80.35 120 VAL D C 1
ATOM 4084 O O . VAL D 1 120 ? -7.544 15.402 37.080 1.00 80.68 120 VAL D O 1
ATOM 4088 N N . GLU D 1 121 ? -6.712 16.428 38.903 0.50 82.72 121 GLU D N 1
ATOM 4089 C CA . GLU D 1 121 ? -7.546 15.676 39.827 0.50 85.17 121 GLU D CA 1
ATOM 4090 C C . GLU D 1 121 ? -8.780 16.466 40.248 0.50 86.48 121 GLU D C 1
ATOM 4091 O O . GLU D 1 121 ? -9.793 15.883 40.638 0.50 86.72 121 GLU D O 1
ATOM 4097 N N . ASN D 1 122 ? -8.695 17.791 40.167 1.00 87.96 122 ASN D N 1
ATOM 4098 C CA . ASN D 1 122 ? -9.814 18.647 40.548 1.00 88.91 122 ASN D CA 1
ATOM 4099 C C . ASN D 1 122 ? -9.801 19.995 39.834 1.00 89.31 122 ASN D C 1
ATOM 4100 O O . ASN D 1 122 ? -8.802 20.379 39.226 1.00 89.63 122 ASN D O 1
ATOM 4105 N N . GLU D 1 123 ? -10.923 20.705 39.917 1.00 89.61 123 GLU D N 1
ATOM 4106 C CA . GLU D 1 123 ? -11.077 22.013 39.288 1.00 90.22 123 GLU D CA 1
ATOM 4107 C C . GLU D 1 123 ? -9.989 22.994 39.718 1.00 90.43 123 GLU D C 1
ATOM 4108 O O . GLU D 1 123 ? -9.567 23.848 38.937 1.00 90.16 123 GLU D O 1
ATOM 4114 N N . GLU D 1 124 ? -9.545 22.874 40.965 1.00 90.70 124 GLU D N 1
ATOM 4115 C CA . GLU D 1 124 ? -8.513 23.756 41.496 1.00 90.83 124 GLU D CA 1
ATOM 4116 C C . GLU D 1 124 ? -7.201 23.607 40.735 1.00 90.26 124 GLU D C 1
ATOM 4117 O O . GLU D 1 124 ? -6.618 24.593 40.287 1.00 90.74 124 GLU D O 1
ATOM 4123 N N . GLN D 1 125 ? -6.739 22.369 40.593 1.00 89.19 125 GLN D N 1
ATOM 4124 C CA . GLN D 1 125 ? -5.491 22.099 39.892 1.00 87.93 125 GLN D CA 1
ATOM 4125 C C . GLN D 1 125 ? -5.577 22.465 38.416 1.00 86.42 125 GLN D C 1
ATOM 4126 O O . GLN D 1 125 ? -4.557 22.661 37.760 1.00 85.97 125 GLN D O 1
ATOM 4132 N N . ALA D 1 126 ? -6.797 22.564 37.900 1.00 85.06 126 ALA D N 1
ATOM 4133 C CA . ALA D 1 126 ? -7.011 22.907 36.499 1.00 83.77 126 ALA D CA 1
ATOM 4134 C C . ALA D 1 126 ? -6.479 24.297 36.174 1.00 82.88 126 ALA D C 1
ATOM 4135 O O . ALA D 1 126 ? -5.783 24.482 35.177 1.00 82.56 126 ALA D O 1
ATOM 4137 N N . TRP D 1 127 ? -6.806 25.274 37.015 1.00 81.91 127 TRP D N 1
ATOM 4138 C CA . TRP D 1 127 ? -6.351 26.643 36.800 1.00 80.38 127 TRP D CA 1
ATOM 4139 C C . TRP D 1 127 ? -4.877 26.829 37.142 1.00 79.79 127 TRP D C 1
ATOM 4140 O O . TRP D 1 127 ? -4.210 27.698 36.583 1.00 79.76 127 TRP D O 1
ATOM 4151 N N . VAL D 1 128 ? -4.372 26.015 38.063 1.00 79.58 128 VAL D N 1
ATOM 4152 C CA . VAL D 1 128 ? -2.971 26.093 38.456 1.00 79.69 128 VAL D CA 1
ATOM 4153 C C . VAL D 1 128 ? -2.095 25.665 37.277 1.00 79.41 128 VAL D C 1
ATOM 4154 O O . VAL D 1 128 ? -0.877 25.841 37.294 1.00 79.65 128 VAL D O 1
ATOM 4158 N N . HIS D 1 129 ? -2.733 25.105 36.253 1.00 78.77 129 HIS D N 1
ATOM 4159 C CA . HIS D 1 129 ? -2.038 24.653 35.052 1.00 77.47 129 HIS D CA 1
ATOM 4160 C C . HIS D 1 129 ? -2.462 25.475 33.836 1.00 76.69 129 HIS D C 1
ATOM 4161 O O . HIS D 1 129 ? -1.651 25.766 32.959 1.00 76.46 129 HIS D O 1
ATOM 4168 N N . ALA D 1 130 ? -3.739 25.844 33.796 1.00 76.11 130 ALA D N 1
ATOM 4169 C CA . ALA D 1 130 ? -4.304 26.606 32.685 1.00 76.34 130 ALA D CA 1
ATOM 4170 C C . ALA D 1 130 ? -3.780 28.031 32.525 1.00 76.35 130 ALA D C 1
ATOM 4171 O O . ALA D 1 130 ? -3.092 28.336 31.551 1.00 76.60 130 ALA D O 1
ATOM 4173 N N . ARG D 1 131 ? -4.121 28.900 33.472 1.00 76.43 131 ARG D N 1
ATOM 4174 C CA . ARG D 1 131 ? -3.699 30.299 33.433 1.00 76.31 131 ARG D CA 1
ATOM 4175 C C . ARG D 1 131 ? -2.234 30.448 33.038 1.00 75.96 131 ARG D C 1
ATOM 4176 O O . ARG D 1 131 ? -1.364 29.780 33.598 1.00 75.44 131 ARG D O 1
ATOM 4184 N N . ARG D 1 132 ? -1.958 31.331 32.082 1.00 75.54 132 ARG D N 1
ATOM 4185 C CA . ARG D 1 132 ? -0.584 31.550 31.650 1.00 75.49 132 ARG D CA 1
ATOM 4186 C C . ARG D 1 132 ? 0.200 32.281 32.734 1.00 75.02 132 ARG D C 1
ATOM 4187 O O . ARG D 1 132 ? 1.374 32.604 32.554 1.00 74.46 132 ARG D O 1
ATOM 4195 N N . GLU D 1 133 ? -0.461 32.544 33.858 1.00 74.69 133 GLU D N 1
ATOM 4196 C CA . GLU D 1 133 ? 0.178 33.213 34.984 1.00 74.82 133 GLU D CA 1
ATOM 4197 C C . GLU D 1 133 ? 0.779 32.137 35.884 1.00 74.24 133 GLU D C 1
ATOM 4198 O O . GLU D 1 133 ? 1.749 32.379 36.602 1.00 73.74 133 GLU D O 1
ATOM 4204 N N . ASP D 1 134 ? 0.190 30.945 35.832 1.00 73.46 134 ASP D N 1
ATOM 4205 C CA . ASP D 1 134 ? 0.657 29.814 36.626 1.00 72.63 134 ASP D CA 1
ATOM 4206 C C . ASP D 1 134 ? 1.582 28.913 35.813 1.00 70.47 134 ASP D C 1
ATOM 4207 O O . ASP D 1 134 ? 2.553 29.386 35.226 1.00 70.14 134 ASP D O 1
ATOM 4212 N N . LYS D 1 135 ? 1.280 27.618 35.776 1.00 68.39 135 LYS D N 1
ATOM 4213 C CA . LYS D 1 135 ? 2.106 26.671 35.033 1.00 65.54 135 LYS D CA 1
ATOM 4214 C C . LYS D 1 135 ? 1.995 26.871 33.527 1.00 62.51 135 LYS D C 1
ATOM 4215 O O . LYS D 1 135 ? 2.777 26.311 32.758 1.00 62.33 135 LYS D O 1
ATOM 4221 N N . ASP D 1 136 ? 1.015 27.667 33.114 1.00 58.46 136 ASP D N 1
ATOM 4222 C CA . ASP D 1 136 ? 0.825 27.987 31.705 1.00 55.09 136 ASP D CA 1
ATOM 4223 C C . ASP D 1 136 ? 0.930 26.771 30.783 1.00 52.81 136 ASP D C 1
ATOM 4224 O O . ASP D 1 136 ? 1.726 26.767 29.845 1.00 50.34 136 ASP D O 1
ATOM 4229 N N . LYS D 1 137 ? 0.125 25.747 31.037 1.00 51.17 137 LYS D N 1
ATOM 4230 C CA . LYS D 1 137 ? 0.165 24.545 30.215 1.00 48.87 137 LYS D CA 1
ATOM 4231 C C . LYS D 1 137 ? -0.131 24.820 28.745 1.00 46.07 137 LYS D C 1
ATOM 4232 O O . LYS D 1 137 ? 0.451 24.193 27.864 1.00 45.82 137 LYS D O 1
ATOM 4238 N N . GLY D 1 138 ? -1.026 25.763 28.479 1.00 43.78 138 GLY D N 1
ATOM 4239 C CA . GLY D 1 138 ? -1.337 26.101 27.104 1.00 42.16 138 GLY D CA 1
ATOM 4240 C C . GLY D 1 138 ? -0.117 26.693 26.419 1.00 41.02 138 GLY D C 1
ATOM 4241 O O . GLY D 1 138 ? 0.169 26.397 25.256 1.00 40.69 138 GLY D O 1
ATOM 4242 N N . GLY D 1 139 ? 0.607 27.544 27.141 1.00 39.82 139 GLY D N 1
ATOM 4243 C CA . GLY D 1 139 ? 1.801 28.151 26.579 1.00 37.19 139 GLY D CA 1
ATOM 4244 C C . GLY D 1 139 ? 2.858 27.102 26.300 1.00 35.35 139 GLY D C 1
ATOM 4245 O O . GLY D 1 139 ? 3.490 27.103 25.247 1.00 36.09 139 GLY D O 1
ATOM 4246 N N . PHE D 1 140 ? 3.052 26.199 27.253 1.00 36.38 140 PHE D N 1
ATOM 4247 C CA . PHE D 1 140 ? 4.033 25.135 27.099 1.00 37.69 140 PHE D CA 1
ATOM 4248 C C . PHE D 1 140 ? 3.678 24.258 25.906 1.00 35.37 140 PHE D C 1
ATOM 4249 O O . PHE D 1 140 ? 4.561 23.828 25.169 1.00 33.97 140 PHE D O 1
ATOM 4257 N N . ALA D 1 141 ? 2.386 23.999 25.719 1.00 31.60 141 ALA D N 1
ATOM 4258 C CA . ALA D 1 141 ? 1.940 23.178 24.602 1.00 32.65 141 ALA D CA 1
ATOM 4259 C C . ALA D 1 141 ? 2.325 23.877 23.307 1.00 31.53 141 ALA D C 1
ATOM 4260 O O . ALA D 1 141 ? 2.910 23.268 22.413 1.00 33.51 141 ALA D O 1
ATOM 4262 N N . ALA D 1 142 ? 2.020 25.164 23.215 1.00 29.61 142 ALA D N 1
ATOM 4263 C CA . ALA D 1 142 ? 2.354 25.913 22.015 1.00 29.29 142 ALA D CA 1
ATOM 4264 C C . ALA D 1 142 ? 3.854 25.863 21.753 1.00 28.44 142 ALA D C 1
ATOM 4265 O O . ALA D 1 142 ? 4.285 25.639 20.625 1.00 31.06 142 ALA D O 1
ATOM 4267 N N . ARG D 1 143 ? 4.649 26.061 22.799 1.00 29.35 143 ARG D N 1
ATOM 4268 C CA . ARG D 1 143 ? 6.103 26.033 22.669 1.00 28.44 143 ARG D CA 1
ATOM 4269 C C . ARG D 1 143 ? 6.586 24.652 22.259 1.00 26.10 143 ARG D C 1
ATOM 4270 O O . ARG D 1 143 ? 7.538 24.513 21.492 1.00 28.12 143 ARG D O 1
ATOM 4278 N N . ALA D 1 144 ? 5.931 23.625 22.777 1.00 25.68 144 ALA D N 1
ATOM 4279 C CA . ALA D 1 144 ? 6.307 22.264 22.433 1.00 24.87 144 ALA D CA 1
ATOM 4280 C C . ALA D 1 144 ? 6.120 22.137 20.917 1.00 22.79 144 ALA D C 1
ATOM 4281 O O . ALA D 1 144 ? 7.017 21.697 20.195 1.00 21.72 144 ALA D O 1
ATOM 4283 N N . ALA D 1 145 ? 4.951 22.550 20.446 1.00 21.15 145 ALA D N 1
ATOM 4284 C CA . ALA D 1 145 ? 4.651 22.503 19.022 1.00 22.73 145 ALA D CA 1
ATOM 4285 C C . ALA D 1 145 ? 5.764 23.178 18.214 1.00 24.18 145 ALA D C 1
ATOM 4286 O O . ALA D 1 145 ? 6.301 22.597 17.259 1.00 25.51 145 ALA D O 1
ATOM 4288 N N . LEU D 1 146 ? 6.122 24.397 18.609 1.00 25.12 146 LEU D N 1
ATOM 4289 C CA . LEU D 1 146 ? 7.162 25.146 17.912 1.00 26.59 146 LEU D CA 1
ATOM 4290 C C . LEU D 1 146 ? 8.468 24.407 17.944 1.00 26.66 146 LEU D C 1
ATOM 4291 O O . LEU D 1 146 ? 9.195 24.379 16.952 1.00 27.89 146 LEU D O 1
ATOM 4296 N N . THR D 1 147 ? 8.774 23.814 19.093 1.00 29.47 147 THR D N 1
ATOM 4297 C CA . THR D 1 147 ? 10.007 23.050 19.252 1.00 29.18 147 THR D CA 1
ATOM 4298 C C . THR D 1 147 ? 10.025 21.921 18.226 1.00 28.52 147 THR D C 1
ATOM 4299 O O . THR D 1 147 ? 10.991 21.753 17.485 1.00 27.64 147 THR D O 1
ATOM 4303 N N . MET D 1 148 ? 8.933 21.161 18.182 1.00 30.51 148 MET D N 1
ATOM 4304 C CA . MET D 1 148 ? 8.803 20.032 17.264 1.00 29.40 148 MET D CA 1
ATOM 4305 C C . MET D 1 148 ? 8.878 20.489 15.805 1.00 30.64 148 MET D C 1
ATOM 4306 O O . MET D 1 148 ? 9.518 19.846 14.968 1.00 30.23 148 MET D O 1
ATOM 4311 N N . ILE D 1 149 ? 8.223 21.605 15.502 1.00 30.69 149 ILE D N 1
ATOM 4312 C CA . ILE D 1 149 ? 8.269 22.143 14.153 1.00 28.61 149 ILE D CA 1
ATOM 4313 C C . ILE D 1 149 ? 9.731 22.393 13.804 1.00 29.41 149 ILE D C 1
ATOM 4314 O O . ILE D 1 149 ? 10.192 22.020 12.725 1.00 29.16 149 ILE D O 1
ATOM 4319 N N . GLY D 1 150 ? 10.459 23.017 14.728 1.00 28.00 150 GLY D N 1
ATOM 4320 C CA . GLY D 1 150 ? 11.867 23.290 14.499 1.00 27.17 150 GLY D CA 1
ATOM 4321 C C . GLY D 1 150 ? 12.657 22.002 14.324 1.00 30.96 150 GLY D C 1
ATOM 4322 O O . GLY D 1 150 ? 13.557 21.912 13.476 1.00 29.71 150 GLY D O 1
ATOM 4323 N N . LEU D 1 151 ? 12.333 20.991 15.127 1.00 30.31 151 LEU D N 1
ATOM 4324 C CA . LEU D 1 151 ? 13.035 19.720 15.007 1.00 31.18 151 LEU D CA 1
ATOM 4325 C C . LEU D 1 151 ? 12.676 19.082 13.676 1.00 30.58 151 LEU D C 1
ATOM 4326 O O . LEU D 1 151 ? 13.535 18.573 12.968 1.00 29.53 151 LEU D O 1
ATOM 4331 N N . ARG D 1 152 ? 11.395 19.135 13.340 1.00 31.16 152 ARG D N 1
ATOM 4332 C CA . ARG D 1 152 ? 10.900 18.570 12.098 1.00 34.83 152 ARG D CA 1
ATOM 4333 C C . ARG D 1 152 ? 11.626 19.173 10.891 1.00 36.92 152 ARG D C 1
ATOM 4334 O O . ARG D 1 152 ? 11.940 18.466 9.926 1.00 37.45 152 ARG D O 1
ATOM 4342 N N . LYS D 1 153 ? 11.899 20.474 10.950 1.00 37.07 153 LYS D N 1
ATOM 4343 C CA . LYS D 1 153 ? 12.597 21.139 9.859 1.00 39.37 153 LYS D CA 1
ATOM 4344 C C . LYS D 1 153 ? 14.063 20.753 9.879 1.00 39.76 153 LYS D C 1
ATOM 4345 O O . LYS D 1 153 ? 14.623 20.362 8.853 1.00 40.45 153 LYS D O 1
ATOM 4351 N N . LYS D 1 154 ? 14.682 20.845 11.049 1.00 38.97 154 LYS D N 1
ATOM 4352 C CA . LYS D 1 154 ? 16.084 20.497 11.170 1.00 40.78 154 LYS D CA 1
ATOM 4353 C C . LYS D 1 154 ? 16.388 19.151 10.512 1.00 41.55 154 LYS D C 1
ATOM 4354 O O . LYS D 1 154 ? 17.403 19.002 9.827 1.00 41.62 154 LYS D O 1
ATOM 4360 N N . PHE D 1 155 ? 15.504 18.174 10.707 1.00 39.89 155 PHE D N 1
ATOM 4361 C CA . PHE D 1 155 ? 15.716 16.851 10.135 1.00 39.65 155 PHE D CA 1
ATOM 4362 C C . PHE D 1 155 ? 15.325 16.716 8.681 1.00 41.68 155 PHE D C 1
ATOM 4363 O O . PHE D 1 155 ? 15.729 15.766 8.018 1.00 42.42 155 PHE D O 1
ATOM 4371 N N . GLY D 1 156 ? 14.544 17.668 8.187 1.00 45.00 156 GLY D N 1
ATOM 4372 C CA . GLY D 1 156 ? 14.125 17.621 6.801 1.00 46.60 156 GLY D CA 1
ATOM 4373 C C . GLY D 1 156 ? 13.107 16.525 6.563 1.00 49.40 156 GLY D C 1
ATOM 4374 O O . GLY D 1 156 ? 13.170 15.820 5.549 1.00 49.79 156 GLY D O 1
ATOM 4375 N N . ALA D 1 157 ? 12.172 16.378 7.500 1.00 50.04 157 ALA D N 1
ATOM 4376 C CA . ALA D 1 157 ? 11.126 15.363 7.390 1.00 52.49 157 ALA D CA 1
ATOM 4377 C C . ALA D 1 157 ? 10.093 15.782 6.338 1.00 53.51 157 ALA D C 1
ATOM 4378 O O . ALA D 1 157 ? 10.193 16.929 5.857 1.00 54.85 157 ALA D O 1
ATOM 4381 N N . ASP E 1 11 ? 31.225 4.142 9.370 1.00 51.23 11 ASP E N 1
ATOM 4382 C CA . ASP E 1 11 ? 31.543 2.708 9.620 1.00 50.77 11 ASP E CA 1
ATOM 4383 C C . ASP E 1 11 ? 31.071 2.299 11.018 1.00 48.40 11 ASP E C 1
ATOM 4384 O O . ASP E 1 11 ? 30.419 1.269 11.189 1.00 48.45 11 ASP E O 1
ATOM 4389 N N . ALA E 1 12 ? 31.416 3.101 12.018 1.00 44.73 12 ALA E N 1
ATOM 4390 C CA . ALA E 1 12 ? 30.999 2.820 13.387 1.00 41.27 12 ALA E CA 1
ATOM 4391 C C . ALA E 1 12 ? 29.547 3.249 13.532 1.00 36.53 12 ALA E C 1
ATOM 4392 O O . ALA E 1 12 ? 29.062 4.087 12.781 1.00 35.87 12 ALA E O 1
ATOM 4394 N N . PRO E 1 13 ? 28.829 2.666 14.497 1.00 34.51 13 PRO E N 1
ATOM 4395 C CA . PRO E 1 13 ? 27.427 3.035 14.688 1.00 33.31 13 PRO E CA 1
ATOM 4396 C C . PRO E 1 13 ? 27.264 4.514 15.016 1.00 33.25 13 PRO E C 1
ATOM 4397 O O . PRO E 1 13 ? 28.012 5.075 15.818 1.00 32.27 13 PRO E O 1
ATOM 4401 N N . HIS E 1 14 ? 26.283 5.136 14.383 1.00 31.67 14 HIS E N 1
ATOM 4402 C CA . HIS E 1 14 ? 25.983 6.531 14.634 1.00 30.40 14 HIS E CA 1
ATOM 4403 C C . HIS E 1 14 ? 24.522 6.580 15.049 1.00 29.68 14 HIS E C 1
ATOM 4404 O O . HIS E 1 14 ? 23.637 6.279 14.249 1.00 28.62 14 HIS E O 1
ATOM 4411 N N . LEU E 1 15 ? 24.256 6.936 16.300 1.00 28.42 15 LEU E N 1
ATOM 4412 C CA . LEU E 1 15 ? 22.876 6.996 16.734 1.00 26.97 15 LEU E CA 1
ATOM 4413 C C . LEU E 1 15 ? 22.401 8.387 17.110 1.00 26.89 15 LEU E C 1
ATOM 4414 O O . LEU E 1 15 ? 23.194 9.299 17.346 1.00 25.55 15 LEU E O 1
ATOM 4419 N N . LEU E 1 16 ? 21.086 8.542 17.140 1.00 25.52 16 LEU E N 1
ATOM 4420 C CA . LEU E 1 16 ? 20.479 9.807 17.497 1.00 23.95 16 LEU E CA 1
ATOM 4421 C C . LEU E 1 16 ? 19.942 9.727 18.923 1.00 22.77 16 LEU E C 1
ATOM 4422 O O . LEU E 1 16 ? 19.027 8.972 19.213 1.00 24.83 16 LEU E O 1
ATOM 4427 N N . ILE E 1 17 ? 20.525 10.499 19.819 1.00 23.91 17 ILE E N 1
ATOM 4428 C CA . ILE E 1 17 ? 20.059 10.521 21.189 1.00 20.88 17 ILE E CA 1
ATOM 4429 C C . ILE E 1 17 ? 18.934 11.542 21.242 1.00 21.33 17 ILE E C 1
ATOM 4430 O O . ILE E 1 17 ? 19.141 12.700 20.927 1.00 21.43 17 ILE E O 1
ATOM 4435 N N . VAL E 1 18 ? 17.732 11.109 21.593 1.00 20.61 18 VAL E N 1
ATOM 4436 C CA . VAL E 1 18 ? 16.634 12.036 21.714 1.00 18.23 18 VAL E CA 1
ATOM 4437 C C . VAL E 1 18 ? 16.288 12.143 23.180 1.00 22.47 18 VAL E C 1
ATOM 4438 O O . VAL E 1 18 ? 15.743 11.210 23.790 1.00 21.03 18 VAL E O 1
ATOM 4442 N N . GLU E 1 19 ? 16.608 13.294 23.748 1.00 22.02 19 GLU E N 1
ATOM 4443 C CA . GLU E 1 19 ? 16.362 13.510 25.154 1.00 26.82 19 GLU E CA 1
ATOM 4444 C C . GLU E 1 19 ? 15.264 14.510 25.440 1.00 28.39 19 GLU E C 1
ATOM 4445 O O . GLU E 1 19 ? 15.194 15.580 24.819 1.00 27.77 19 GLU E O 1
ATOM 4451 N N . ALA E 1 20 ? 14.395 14.137 26.373 1.00 28.34 20 ALA E N 1
ATOM 4452 C CA . ALA E 1 20 ? 13.330 15.015 26.822 1.00 31.44 20 ALA E CA 1
ATOM 4453 C C . ALA E 1 20 ? 13.893 15.606 28.108 1.00 33.74 20 ALA E C 1
ATOM 4454 O O . ALA E 1 20 ? 14.190 14.865 29.045 1.00 36.01 20 ALA E O 1
ATOM 4456 N N . ARG E 1 21 ? 14.070 16.922 28.168 1.00 34.79 21 ARG E N 1
ATOM 4457 C CA . ARG E 1 21 ? 14.599 17.481 29.395 1.00 36.72 21 ARG E CA 1
ATOM 4458 C C . ARG E 1 21 ? 13.755 18.548 30.041 1.00 37.34 21 ARG E C 1
ATOM 4459 O O . ARG E 1 21 ? 13.465 19.585 29.458 1.00 38.35 21 ARG E O 1
ATOM 4467 N N . PHE E 1 22 ? 13.331 18.245 31.257 1.00 38.20 22 PHE E N 1
ATOM 4468 C CA . PHE E 1 22 ? 12.557 19.161 32.055 1.00 40.25 22 PHE E CA 1
ATOM 4469 C C . PHE E 1 22 ? 13.508 19.514 33.181 1.00 39.61 22 PHE E C 1
ATOM 4470 O O . PHE E 1 22 ? 13.710 20.681 33.496 1.00 40.87 22 PHE E O 1
ATOM 4478 N N . TYR E 1 23 ? 14.098 18.483 33.778 1.00 39.79 23 TYR E N 1
ATOM 4479 C CA . TYR E 1 23 ? 15.063 18.667 34.855 1.00 40.18 23 TYR E CA 1
ATOM 4480 C C . TYR E 1 23 ? 16.423 18.688 34.167 1.00 38.78 23 TYR E C 1
ATOM 4481 O O . TYR E 1 23 ? 16.916 17.649 33.736 1.00 40.31 23 TYR E O 1
ATOM 4490 N N . ASP E 1 24 ? 17.025 19.867 34.053 1.00 37.68 24 ASP E N 1
ATOM 4491 C CA . ASP E 1 24 ? 18.310 19.984 33.377 1.00 37.38 24 ASP E CA 1
ATOM 4492 C C . ASP E 1 24 ? 19.419 19.107 33.951 1.00 35.67 24 ASP E C 1
ATOM 4493 O O . ASP E 1 24 ? 20.188 18.511 33.196 1.00 36.44 24 ASP E O 1
ATOM 4498 N N . ASP E 1 25 ? 19.513 19.016 35.272 1.00 34.05 25 ASP E N 1
ATOM 4499 C CA . ASP E 1 25 ? 20.566 18.199 35.873 1.00 33.40 25 ASP E CA 1
ATOM 4500 C C . ASP E 1 25 ? 20.361 16.716 35.614 1.00 31.45 25 ASP E C 1
ATOM 4501 O O . ASP E 1 25 ? 21.282 16.013 35.194 1.00 33.42 25 ASP E O 1
ATOM 4506 N N . LEU E 1 26 ? 19.153 16.239 35.874 1.00 28.54 26 LEU E N 1
ATOM 4507 C CA . LEU E 1 26 ? 18.851 14.842 35.668 1.00 25.82 26 LEU E CA 1
ATOM 4508 C C . LEU E 1 26 ? 19.132 14.450 34.232 1.00 25.22 26 LEU E C 1
ATOM 4509 O O . LEU E 1 26 ? 19.719 13.414 33.984 1.00 27.97 26 LEU E O 1
ATOM 4514 N N . ALA E 1 27 ? 18.721 15.299 33.296 1.00 25.06 27 ALA E N 1
ATOM 4515 C CA . ALA E 1 27 ? 18.935 15.057 31.877 1.00 26.55 27 ALA E CA 1
ATOM 4516 C C . ALA E 1 27 ? 20.423 14.961 31.565 1.00 26.80 27 ALA E C 1
ATOM 4517 O O . ALA E 1 27 ? 20.837 14.123 30.762 1.00 28.20 27 ALA E O 1
ATOM 4519 N N . ASP E 1 28 ? 21.233 15.818 32.189 1.00 26.95 28 ASP E N 1
ATOM 4520 C CA . ASP E 1 28 ? 22.673 15.770 31.949 1.00 27.33 28 ASP E CA 1
ATOM 4521 C C . ASP E 1 28 ? 23.218 14.454 32.460 1.00 27.64 28 ASP E C 1
ATOM 4522 O O . ASP E 1 28 ? 24.093 13.856 31.834 1.00 29.40 28 ASP E O 1
ATOM 4527 N N . ALA E 1 29 ? 22.699 13.990 33.594 1.00 25.59 29 ALA E N 1
ATOM 4528 C CA . ALA E 1 29 ? 23.159 12.719 34.134 1.00 27.46 29 ALA E CA 1
ATOM 4529 C C . ALA E 1 29 ? 22.833 11.579 33.165 1.00 27.40 29 ALA E C 1
ATOM 4530 O O . ALA E 1 29 ? 23.701 10.763 32.861 1.00 29.91 29 ALA E O 1
ATOM 4532 N N . LEU E 1 30 ? 21.591 11.513 32.687 1.00 24.18 30 LEU E N 1
ATOM 4533 C CA . LEU E 1 30 ? 21.213 10.447 31.751 1.00 24.87 30 LEU E CA 1
ATOM 4534 C C . LEU E 1 30 ? 22.072 10.536 30.501 1.00 26.01 30 LEU E C 1
ATOM 4535 O O . LEU E 1 30 ? 22.638 9.544 30.038 1.00 25.60 30 LEU E O 1
ATOM 4540 N N . LEU E 1 31 ? 22.156 11.743 29.955 1.00 27.38 31 LEU E N 1
ATOM 4541 C CA . LEU E 1 31 ? 22.930 11.980 28.756 1.00 27.44 31 LEU E CA 1
ATOM 4542 C C . LEU E 1 31 ? 24.381 11.551 28.970 1.00 28.92 31 LEU E C 1
ATOM 4543 O O . LEU E 1 31 ? 24.980 10.936 28.087 1.00 29.51 31 LEU E O 1
ATOM 4548 N N . ASP E 1 32 ? 24.947 11.867 30.134 1.00 28.01 32 ASP E N 1
ATOM 4549 C CA . ASP E 1 32 ? 26.331 11.465 30.422 1.00 29.40 32 ASP E CA 1
ATOM 4550 C C . ASP E 1 32 ? 26.403 9.943 30.393 1.00 28.12 32 ASP E C 1
ATOM 4551 O O . ASP E 1 32 ? 27.349 9.368 29.859 1.00 29.54 32 ASP E O 1
ATOM 4556 N N . GLY E 1 33 ? 25.400 9.298 30.978 1.00 25.69 33 GLY E N 1
ATOM 4557 C CA . GLY E 1 33 ? 25.372 7.850 30.979 1.00 25.59 33 GLY E CA 1
ATOM 4558 C C . GLY E 1 33 ? 25.319 7.320 29.555 1.00 24.72 33 GLY E C 1
ATOM 4559 O O . GLY E 1 33 ? 26.123 6.477 29.171 1.00 25.38 33 GLY E O 1
ATOM 4560 N N . ALA E 1 34 ? 24.376 7.829 28.768 1.00 26.04 34 ALA E N 1
ATOM 4561 C CA . ALA E 1 34 ? 24.207 7.400 27.385 1.00 26.47 34 ALA E CA 1
ATOM 4562 C C . ALA E 1 34 ? 25.472 7.642 26.568 1.00 28.20 34 ALA E C 1
ATOM 4563 O O . ALA E 1 34 ? 25.938 6.763 25.839 1.00 29.05 34 ALA E O 1
ATOM 4565 N N . LYS E 1 35 ? 26.029 8.838 26.701 1.00 27.94 35 LYS E N 1
ATOM 4566 C CA . LYS E 1 35 ? 27.238 9.197 25.982 1.00 29.30 35 LYS E CA 1
ATOM 4567 C C . LYS E 1 35 ? 28.436 8.330 26.353 1.00 29.08 35 LYS E C 1
ATOM 4568 O O . LYS E 1 35 ? 29.172 7.882 25.471 1.00 29.68 35 LYS E O 1
ATOM 4574 N N . ALA E 1 36 ? 28.624 8.084 27.649 1.00 27.16 36 ALA E N 1
ATOM 4575 C CA . ALA E 1 36 ? 29.737 7.260 28.113 1.00 29.19 36 ALA E CA 1
ATOM 4576 C C . ALA E 1 36 ? 29.669 5.856 27.520 1.00 29.81 36 ALA E C 1
ATOM 4577 O O . ALA E 1 36 ? 30.676 5.312 27.079 1.00 32.40 36 ALA E O 1
ATOM 4579 N N . ALA E 1 37 ? 28.479 5.267 27.517 1.00 30.34 37 ALA E N 1
ATOM 4580 C CA . ALA E 1 37 ? 28.304 3.920 26.974 1.00 28.26 37 ALA E CA 1
ATOM 4581 C C . ALA E 1 37 ? 28.571 3.903 25.466 1.00 26.69 37 ALA E C 1
ATOM 4582 O O . ALA E 1 37 ? 29.206 2.993 24.952 1.00 24.90 37 ALA E O 1
ATOM 4584 N N . LEU E 1 38 ? 28.078 4.916 24.762 1.00 26.42 38 LEU E N 1
ATOM 4585 C CA . LEU E 1 38 ? 28.274 4.995 23.327 1.00 27.33 38 LEU E CA 1
ATOM 4586 C C . LEU E 1 38 ? 29.742 5.204 22.971 1.00 31.12 38 LEU E C 1
ATOM 4587 O O . LEU E 1 38 ? 30.251 4.606 22.017 1.00 33.78 38 LEU E O 1
ATOM 4592 N N . ASP E 1 39 ? 30.424 6.055 23.729 1.00 34.05 39 ASP E N 1
ATOM 4593 C CA . ASP E 1 39 ? 31.833 6.315 23.462 1.00 36.65 39 ASP E CA 1
ATOM 4594 C C . ASP E 1 39 ? 32.649 5.058 23.712 1.00 37.00 39 ASP E C 1
ATOM 4595 O O . ASP E 1 39 ? 33.544 4.723 22.939 1.00 37.39 39 ASP E O 1
ATOM 4600 N N . GLU E 1 40 ? 32.321 4.362 24.794 1.00 37.94 40 GLU E N 1
ATOM 4601 C CA . GLU E 1 40 ? 33.022 3.144 25.161 1.00 40.09 40 GLU E CA 1
ATOM 4602 C C . GLU E 1 40 ? 32.970 2.093 24.064 1.00 39.80 40 GLU E C 1
ATOM 4603 O O . GLU E 1 40 ? 33.922 1.333 23.883 1.00 38.61 40 GLU E O 1
ATOM 4609 N N . ALA E 1 41 ? 31.861 2.050 23.328 1.00 38.91 41 ALA E N 1
ATOM 4610 C CA . ALA E 1 41 ? 31.711 1.076 22.255 1.00 37.69 41 ALA E CA 1
ATOM 4611 C C . ALA E 1 41 ? 32.297 1.586 20.949 1.00 36.27 41 ALA E C 1
ATOM 4612 O O . ALA E 1 41 ? 32.446 0.831 19.994 1.00 38.78 41 ALA E O 1
ATOM 4614 N N . GLY E 1 42 ? 32.625 2.870 20.904 1.00 36.09 42 GLY E N 1
ATOM 4615 C CA . GLY E 1 42 ? 33.201 3.425 19.692 1.00 33.62 42 GLY E CA 1
ATOM 4616 C C . GLY E 1 42 ? 32.164 3.997 18.745 1.00 32.93 42 GLY E C 1
ATOM 4617 O O . GLY E 1 42 ? 32.481 4.344 17.605 1.00 33.54 42 GLY E O 1
ATOM 4618 N N . ALA E 1 43 ? 30.931 4.113 19.225 1.00 30.16 43 ALA E N 1
ATOM 4619 C CA . ALA E 1 43 ? 29.831 4.639 18.424 1.00 29.56 43 ALA E CA 1
ATOM 4620 C C . ALA E 1 43 ? 29.776 6.148 18.516 1.00 28.08 43 ALA E C 1
ATOM 4621 O O . ALA E 1 43 ? 30.276 6.722 19.471 1.00 30.34 43 ALA E O 1
ATOM 4623 N N . THR E 1 44 ? 29.152 6.783 17.529 1.00 26.17 44 THR E N 1
ATOM 4624 C CA . THR E 1 44 ? 29.033 8.233 17.515 1.00 30.63 44 THR E CA 1
ATOM 4625 C C . THR E 1 44 ? 27.561 8.602 17.643 1.00 29.78 44 THR E C 1
ATOM 4626 O O . THR E 1 44 ? 26.699 7.731 17.573 1.00 30.17 44 THR E O 1
ATOM 4630 N N . TYR E 1 45 ? 27.259 9.884 17.808 1.00 28.83 45 TYR E N 1
ATOM 4631 C CA . TYR E 1 45 ? 25.864 10.272 18.004 1.00 27.97 45 TYR E CA 1
ATOM 4632 C C . TYR E 1 45 ? 25.627 11.755 17.925 1.00 27.91 45 TYR E C 1
ATOM 4633 O O . TYR E 1 45 ? 26.538 12.540 18.134 1.00 27.84 45 TYR E O 1
ATOM 4642 N N . ASP E 1 46 ? 24.377 12.114 17.642 1.00 28.09 46 ASP E N 1
ATOM 4643 C CA . ASP E 1 46 ? 23.942 13.495 17.616 1.00 27.23 46 ASP E CA 1
ATOM 4644 C C . ASP E 1 46 ? 22.933 13.520 18.755 1.00 27.46 46 ASP E C 1
ATOM 4645 O O . ASP E 1 46 ? 22.410 12.471 19.148 1.00 25.19 46 ASP E O 1
ATOM 4650 N N . VAL E 1 47 ? 22.653 14.708 19.274 1.00 25.66 47 VAL E N 1
ATOM 4651 C CA . VAL E 1 47 ? 21.710 14.858 20.367 1.00 24.54 47 VAL E CA 1
ATOM 4652 C C . VAL E 1 47 ? 20.721 15.965 20.038 1.00 25.89 47 VAL E C 1
ATOM 4653 O O . VAL E 1 47 ? 21.130 17.041 19.622 1.00 26.71 47 VAL E O 1
ATOM 4657 N N . VAL E 1 48 ? 19.431 15.688 20.204 1.00 23.41 48 VAL E N 1
ATOM 4658 C CA . VAL E 1 48 ? 18.390 16.681 19.992 1.00 23.54 48 VAL E CA 1
ATOM 4659 C C . VAL E 1 48 ? 17.532 16.651 21.246 1.00 24.04 48 VAL E C 1
ATOM 4660 O O . VAL E 1 48 ? 17.430 15.627 21.933 1.00 24.93 48 VAL E O 1
ATOM 4664 N N . THR E 1 49 ? 16.915 17.780 21.546 1.00 23.96 49 THR E N 1
ATOM 4665 C CA . THR E 1 49 ? 16.110 17.909 22.741 1.00 23.85 49 THR E CA 1
ATOM 4666 C C . THR E 1 49 ? 14.652 18.180 22.407 1.00 22.43 49 THR E C 1
ATOM 4667 O O . THR E 1 49 ? 14.346 18.829 21.418 1.00 24.54 49 THR E O 1
ATOM 4671 N N . VAL E 1 50 ? 13.764 17.671 23.248 1.00 22.03 50 VAL E N 1
ATOM 4672 C CA . VAL E 1 50 ? 12.330 17.857 23.094 1.00 21.00 50 VAL E CA 1
ATOM 4673 C C . VAL E 1 50 ? 11.802 18.146 24.488 1.00 22.42 50 VAL E C 1
ATOM 4674 O O . VAL E 1 50 ? 12.419 17.772 25.483 1.00 23.78 50 VAL E O 1
ATOM 4678 N N . PRO E 1 51 ? 10.641 18.791 24.584 1.00 23.91 51 PRO E N 1
ATOM 4679 C CA . PRO E 1 51 ? 10.065 19.114 25.889 1.00 25.23 51 PRO E CA 1
ATOM 4680 C C . PRO E 1 51 ? 9.691 17.935 26.780 1.00 27.56 51 PRO E C 1
ATOM 4681 O O . PRO E 1 51 ? 9.825 18.014 27.997 1.00 30.01 51 PRO E O 1
ATOM 4685 N N . GLY E 1 52 ? 9.223 16.842 26.193 1.00 26.17 52 GLY E N 1
ATOM 4686 C CA . GLY E 1 52 ? 8.839 15.715 27.018 1.00 25.99 52 GLY E CA 1
ATOM 4687 C C . GLY E 1 52 ? 8.995 14.345 26.387 1.00 26.26 52 GLY E C 1
ATOM 4688 O O . GLY E 1 52 ? 9.240 14.205 25.190 1.00 25.06 52 GLY E O 1
ATOM 4689 N N . ALA E 1 53 ? 8.854 13.328 27.222 1.00 25.21 53 ALA E N 1
ATOM 4690 C CA . ALA E 1 53 ? 8.971 11.949 26.794 1.00 26.67 53 ALA E CA 1
ATOM 4691 C C . ALA E 1 53 ? 8.013 11.655 25.643 1.00 26.88 53 ALA E C 1
ATOM 4692 O O . ALA E 1 53 ? 8.355 10.928 24.720 1.00 28.87 53 ALA E O 1
ATOM 4694 N N . LEU E 1 54 ? 6.822 12.241 25.684 1.00 27.41 54 LEU E N 1
ATOM 4695 C CA . LEU E 1 54 ? 5.844 12.004 24.636 1.00 28.71 54 LEU E CA 1
ATOM 4696 C C . LEU E 1 54 ? 6.249 12.492 23.247 1.00 29.27 54 LEU E C 1
ATOM 4697 O O . LEU E 1 54 ? 5.688 12.034 22.253 1.00 30.24 54 LEU E O 1
ATOM 4702 N N . GLU E 1 55 ? 7.206 13.413 23.162 1.00 27.46 55 GLU E N 1
ATOM 4703 C CA . GLU E 1 55 ? 7.639 13.899 21.852 1.00 26.15 55 GLU E CA 1
ATOM 4704 C C . GLU E 1 55 ? 8.840 13.136 21.310 1.00 25.55 55 GLU E C 1
ATOM 4705 O O . GLU E 1 55 ? 9.325 13.431 20.215 1.00 25.52 55 GLU E O 1
ATOM 4711 N N . ILE E 1 56 ? 9.333 12.154 22.055 1.00 24.08 56 ILE E N 1
ATOM 4712 C CA . ILE E 1 56 ? 10.484 11.421 21.558 1.00 21.93 56 ILE E CA 1
ATOM 4713 C C . ILE E 1 56 ? 10.132 10.551 20.362 1.00 19.83 56 ILE E C 1
ATOM 4714 O O . ILE E 1 56 ? 10.846 10.563 19.367 1.00 22.94 56 ILE E O 1
ATOM 4719 N N . PRO E 1 57 ? 9.014 9.811 20.419 1.00 20.21 57 PRO E N 1
ATOM 4720 C CA . PRO E 1 57 ? 8.665 8.963 19.268 1.00 20.44 57 PRO E CA 1
ATOM 4721 C C . PRO E 1 57 ? 8.582 9.760 17.963 1.00 19.90 57 PRO E C 1
ATOM 4722 O O . PRO E 1 57 ? 9.187 9.382 16.957 1.00 19.78 57 PRO E O 1
ATOM 4726 N N . ALA E 1 58 ? 7.849 10.867 17.976 1.00 20.71 58 ALA E N 1
ATOM 4727 C CA . ALA E 1 58 ? 7.747 11.710 16.775 1.00 20.88 58 ALA E CA 1
ATOM 4728 C C . ALA E 1 58 ? 9.143 12.186 16.317 1.00 22.83 58 ALA E C 1
ATOM 4729 O O . ALA E 1 58 ? 9.479 12.124 15.131 1.00 26.34 58 ALA E O 1
ATOM 4731 N N . THR E 1 59 ? 9.954 12.661 17.257 1.00 21.89 59 THR E N 1
ATOM 4732 C CA . THR E 1 59 ? 11.296 13.145 16.926 1.00 23.88 59 THR E CA 1
ATOM 4733 C C . THR E 1 59 ? 12.023 12.083 16.093 1.00 23.37 59 THR E C 1
ATOM 4734 O O . THR E 1 59 ? 12.567 12.371 15.032 1.00 24.55 59 THR E O 1
ATOM 4738 N N . ILE E 1 60 ? 12.024 10.853 16.585 1.00 23.21 60 ILE E N 1
ATOM 4739 C CA . ILE E 1 60 ? 12.657 9.753 15.873 1.00 22.59 60 ILE E CA 1
ATOM 4740 C C . ILE E 1 60 ? 11.990 9.617 14.508 1.00 23.85 60 ILE E C 1
ATOM 4741 O O . ILE E 1 60 ? 12.649 9.381 13.497 1.00 24.53 60 ILE E O 1
ATOM 4746 N N . SER E 1 61 ? 10.671 9.752 14.496 1.00 24.21 61 SER E N 1
ATOM 4747 C CA . SER E 1 61 ? 9.927 9.667 13.255 1.00 27.26 61 SER E CA 1
ATOM 4748 C C . SER E 1 61 ? 10.459 10.732 12.286 1.00 28.07 61 SER E C 1
ATOM 4749 O O . SER E 1 61 ? 10.611 10.473 11.093 1.00 28.05 61 SER E O 1
ATOM 4752 N N . PHE E 1 62 ? 10.753 11.923 12.808 1.00 26.26 62 PHE E N 1
ATOM 4753 C CA . PHE E 1 62 ? 11.281 13.010 11.977 1.00 26.71 62 PHE E CA 1
ATOM 4754 C C . PHE E 1 62 ? 12.617 12.604 11.366 1.00 26.36 62 PHE E C 1
ATOM 4755 O O . PHE E 1 62 ? 12.840 12.769 10.174 1.00 27.53 62 PHE E O 1
ATOM 4763 N N . ALA E 1 63 ? 13.505 12.076 12.196 1.00 26.23 63 ALA E N 1
ATOM 4764 C CA . ALA E 1 63 ? 14.821 11.670 11.737 1.00 27.43 63 ALA E CA 1
ATOM 4765 C C . ALA E 1 63 ? 14.749 10.615 10.639 1.00 29.30 63 ALA E C 1
ATOM 4766 O O . ALA E 1 63 ? 15.500 10.674 9.667 1.00 29.40 63 ALA E O 1
ATOM 4768 N N . LEU E 1 64 ? 13.853 9.649 10.797 1.00 31.14 64 LEU E N 1
ATOM 4769 C CA . LEU E 1 64 ? 13.705 8.600 9.800 1.00 33.08 64 LEU E CA 1
ATOM 4770 C C . LEU E 1 64 ? 13.262 9.227 8.482 1.00 36.89 64 LEU E C 1
ATOM 4771 O O . LEU E 1 64 ? 13.808 8.917 7.426 1.00 38.73 64 LEU E O 1
ATOM 4776 N N . ASP E 1 65 ? 12.271 10.109 8.545 1.00 39.70 65 ASP E N 1
ATOM 4777 C CA . ASP E 1 65 ? 11.782 10.778 7.344 1.00 43.52 65 ASP E CA 1
ATOM 4778 C C . ASP E 1 65 ? 12.901 11.577 6.693 1.00 42.99 65 ASP E C 1
ATOM 4779 O O . ASP E 1 65 ? 13.150 11.448 5.497 1.00 43.34 65 ASP E O 1
ATOM 4784 N N . GLY E 1 66 ? 13.576 12.394 7.492 1.00 42.36 66 GLY E N 1
ATOM 4785 C CA . GLY E 1 66 ? 14.664 13.203 6.976 1.00 42.81 66 GLY E CA 1
ATOM 4786 C C . GLY E 1 66 ? 15.770 12.389 6.330 1.00 44.08 66 GLY E C 1
ATOM 4787 O O . GLY E 1 66 ? 16.432 12.860 5.406 1.00 45.05 66 GLY E O 1
ATOM 4788 N N . ALA E 1 67 ? 15.979 11.169 6.816 1.00 43.45 67 ALA E N 1
ATOM 4789 C CA . ALA E 1 67 ? 17.016 10.301 6.270 1.00 45.00 67 ALA E CA 1
ATOM 4790 C C . ALA E 1 67 ? 16.576 9.774 4.908 1.00 45.87 67 ALA E C 1
ATOM 4791 O O . ALA E 1 67 ? 17.404 9.442 4.067 1.00 45.32 67 ALA E O 1
ATOM 4793 N N . ASP E 1 68 ? 15.266 9.691 4.707 1.00 46.77 68 ASP E N 1
ATOM 4794 C CA . ASP E 1 68 ? 14.723 9.240 3.438 1.00 49.99 68 ASP E CA 1
ATOM 4795 C C . ASP E 1 68 ? 14.843 10.377 2.424 1.00 50.36 68 ASP E C 1
ATOM 4796 O O . ASP E 1 68 ? 14.609 10.190 1.230 1.00 50.61 68 ASP E O 1
ATOM 4801 N N . ASN E 1 69 ? 15.224 11.555 2.912 1.00 50.79 69 ASN E N 1
ATOM 4802 C CA . ASN E 1 69 ? 15.390 12.727 2.059 1.00 52.36 69 ASN E CA 1
ATOM 4803 C C . ASN E 1 69 ? 16.830 13.220 2.066 1.00 51.80 69 ASN E C 1
ATOM 4804 O O . ASN E 1 69 ? 17.081 14.418 2.164 1.00 52.59 69 ASN E O 1
ATOM 4809 N N . GLY E 1 70 ? 17.772 12.288 1.970 1.00 52.52 70 GLY E N 1
ATOM 4810 C CA . GLY E 1 70 ? 19.177 12.649 1.953 1.00 51.68 70 GLY E CA 1
ATOM 4811 C C . GLY E 1 70 ? 19.703 13.115 3.293 1.00 52.15 70 GLY E C 1
ATOM 4812 O O . GLY E 1 70 ? 20.861 13.515 3.400 1.00 51.21 70 GLY E O 1
ATOM 4813 N N . GLY E 1 71 ? 18.853 13.062 4.315 1.00 51.88 71 GLY E N 1
ATOM 4814 C CA . GLY E 1 71 ? 19.262 13.482 5.643 1.00 50.88 71 GLY E CA 1
ATOM 4815 C C . GLY E 1 71 ? 20.197 12.497 6.324 1.00 50.48 71 GLY E C 1
ATOM 4816 O O . GLY E 1 71 ? 20.701 11.566 5.693 1.00 50.18 71 GLY E O 1
ATOM 4817 N N . THR E 1 72 ? 20.425 12.699 7.618 1.00 49.36 72 THR E N 1
ATOM 4818 C CA . THR E 1 72 ? 21.312 11.835 8.386 1.00 48.75 72 THR E CA 1
ATOM 4819 C C . THR E 1 72 ? 20.716 10.440 8.550 1.00 47.29 72 THR E C 1
ATOM 4820 O O . THR E 1 72 ? 19.547 10.284 8.894 1.00 45.78 72 THR E O 1
ATOM 4824 N N . GLU E 1 73 ? 21.532 9.425 8.303 1.00 46.42 73 GLU E N 1
ATOM 4825 C CA . GLU E 1 73 ? 21.082 8.046 8.408 1.00 45.33 73 GLU E CA 1
ATOM 4826 C C . GLU E 1 73 ? 21.593 7.429 9.710 1.00 41.57 73 GLU E C 1
ATOM 4827 O O . GLU E 1 73 ? 22.738 6.982 9.773 1.00 43.08 73 GLU E O 1
ATOM 4833 N N . TYR E 1 74 ? 20.748 7.414 10.741 1.00 35.44 74 TYR E N 1
ATOM 4834 C CA . TYR E 1 74 ? 21.125 6.854 12.040 1.00 29.86 74 TYR E CA 1
ATOM 4835 C C . TYR E 1 74 ? 20.989 5.340 12.090 1.00 28.54 74 TYR E C 1
ATOM 4836 O O . TYR E 1 74 ? 20.090 4.774 11.475 1.00 30.45 74 TYR E O 1
ATOM 4845 N N . ASP E 1 75 ? 21.887 4.690 12.828 1.00 25.88 75 ASP E N 1
ATOM 4846 C CA . ASP E 1 75 ? 21.867 3.238 12.966 1.00 23.92 75 ASP E CA 1
ATOM 4847 C C . ASP E 1 75 ? 21.003 2.802 14.126 1.00 22.24 75 ASP E C 1
ATOM 4848 O O . ASP E 1 75 ? 20.602 1.646 14.216 1.00 21.75 75 ASP E O 1
ATOM 4853 N N . GLY E 1 76 ? 20.723 3.738 15.021 1.00 23.19 76 GLY E N 1
ATOM 4854 C CA . GLY E 1 76 ? 19.915 3.439 16.182 1.00 21.81 76 GLY E CA 1
ATOM 4855 C C . GLY E 1 76 ? 19.584 4.712 16.928 1.00 23.17 76 GLY E C 1
ATOM 4856 O O . GLY E 1 76 ? 20.114 5.783 16.631 1.00 24.48 76 GLY E O 1
ATOM 4857 N N . PHE E 1 77 ? 18.710 4.591 17.909 1.00 21.47 77 PHE E N 1
ATOM 4858 C CA . PHE E 1 77 ? 18.286 5.732 18.679 1.00 22.98 77 PHE E CA 1
ATOM 4859 C C . PHE E 1 77 ? 18.308 5.407 20.149 1.00 22.27 77 PHE E C 1
ATOM 4860 O O . PHE E 1 77 ? 18.181 4.244 20.547 1.00 19.48 77 PHE E O 1
ATOM 4868 N N . VAL E 1 78 ? 18.489 6.451 20.943 1.00 19.44 78 VAL E N 1
ATOM 4869 C CA . VAL E 1 78 ? 18.472 6.316 22.381 1.00 20.29 78 VAL E CA 1
ATOM 4870 C C . VAL E 1 78 ? 17.484 7.362 22.841 1.00 19.09 78 VAL E C 1
ATOM 4871 O O . VAL E 1 78 ? 17.588 8.533 22.484 1.00 16.89 78 VAL E O 1
ATOM 4875 N N . ALA E 1 79 ? 16.500 6.926 23.608 1.00 19.81 79 ALA E N 1
ATOM 4876 C CA . ALA E 1 79 ? 15.488 7.822 24.116 1.00 19.29 79 ALA E CA 1
ATOM 4877 C C . ALA E 1 79 ? 15.764 8.009 25.598 1.00 20.38 79 ALA E C 1
ATOM 4878 O O . ALA E 1 79 ? 15.837 7.041 26.365 1.00 20.21 79 ALA E O 1
ATOM 4880 N N . LEU E 1 80 ? 15.946 9.262 25.992 1.00 21.00 80 LEU E N 1
ATOM 4881 C CA . LEU E 1 80 ? 16.239 9.594 27.378 1.00 19.47 80 LEU E CA 1
ATOM 4882 C C . LEU E 1 80 ? 15.166 10.516 27.885 1.00 20.58 80 LEU E C 1
ATOM 4883 O O . LEU E 1 80 ? 14.775 11.457 27.200 1.00 21.85 80 LEU E O 1
ATOM 4888 N N . GLY E 1 81 ? 14.688 10.251 29.090 1.00 20.48 81 GLY E N 1
ATOM 4889 C CA . GLY E 1 81 ? 13.670 11.102 29.655 1.00 22.97 81 GLY E CA 1
ATOM 4890 C C . GLY E 1 81 ? 13.498 10.758 31.109 1.00 26.27 81 GLY E C 1
ATOM 4891 O O . GLY E 1 81 ? 13.880 9.672 31.547 1.00 27.30 81 GLY E O 1
ATOM 4892 N N . THR E 1 82 ? 12.935 11.687 31.867 1.00 28.42 82 THR E N 1
ATOM 4893 C CA . THR E 1 82 ? 12.700 11.447 33.278 1.00 29.79 82 THR E CA 1
ATOM 4894 C C . THR E 1 82 ? 11.282 11.840 33.670 1.00 29.73 82 THR E C 1
ATOM 4895 O O . THR E 1 82 ? 10.889 12.999 33.571 1.00 29.29 82 THR E O 1
ATOM 4899 N N . VAL E 1 83 ? 10.513 10.847 34.092 1.00 30.12 83 VAL E N 1
ATOM 4900 C CA . VAL E 1 83 ? 9.139 11.061 34.513 1.00 31.32 83 VAL E CA 1
ATOM 4901 C C . VAL E 1 83 ? 9.050 10.795 36.009 1.00 32.18 83 VAL E C 1
ATOM 4902 O O . VAL E 1 83 ? 9.276 9.677 36.466 1.00 32.26 83 VAL E O 1
ATOM 4906 N N . ILE E 1 84 ? 8.734 11.829 36.771 1.00 34.90 84 ILE E N 1
ATOM 4907 C CA . ILE E 1 84 ? 8.638 11.690 38.213 1.00 40.01 84 ILE E CA 1
ATOM 4908 C C . ILE E 1 84 ? 7.178 11.718 38.628 1.00 42.88 84 ILE E C 1
ATOM 4909 O O . ILE E 1 84 ? 6.497 12.720 38.423 1.00 43.61 84 ILE E O 1
ATOM 4914 N N . ARG E 1 85 ? 6.691 10.618 39.196 0.50 47.11 85 ARG E N 1
ATOM 4915 C CA . ARG E 1 85 ? 5.303 10.568 39.628 0.50 52.11 85 ARG E CA 1
ATOM 4916 C C . ARG E 1 85 ? 5.054 11.640 40.680 0.50 54.99 85 ARG E C 1
ATOM 4917 O O . ARG E 1 85 ? 5.179 11.390 41.879 0.50 55.10 85 ARG E O 1
ATOM 4925 N N . GLY E 1 86 ? 4.706 12.836 40.217 0.50 58.80 86 GLY E N 1
ATOM 4926 C CA . GLY E 1 86 ? 4.448 13.939 41.122 0.50 63.30 86 GLY E CA 1
ATOM 4927 C C . GLY E 1 86 ? 3.077 13.853 41.758 0.50 66.43 86 GLY E C 1
ATOM 4928 O O . GLY E 1 86 ? 2.591 12.762 42.057 0.50 66.69 86 GLY E O 1
ATOM 4929 N N . GLU E 1 87 ? 2.449 15.006 41.963 0.50 69.59 87 GLU E N 1
ATOM 4930 C CA . GLU E 1 87 ? 1.127 15.060 42.575 0.50 72.69 87 GLU E CA 1
ATOM 4931 C C . GLU E 1 87 ? 0.019 14.934 41.535 0.50 74.38 87 GLU E C 1
ATOM 4932 O O . GLU E 1 87 ? -1.059 14.413 41.824 0.50 74.46 87 GLU E O 1
ATOM 4938 N N . THR E 1 88 ? 0.290 15.412 40.325 0.50 76.19 88 THR E N 1
ATOM 4939 C CA . THR E 1 88 ? -0.686 15.355 39.243 0.50 77.49 88 THR E CA 1
ATOM 4940 C C . THR E 1 88 ? -0.782 13.949 38.659 0.50 78.02 88 THR E C 1
ATOM 4941 O O . THR E 1 88 ? 0.145 13.148 38.779 0.50 78.32 88 THR E O 1
ATOM 4945 N N . TYR E 1 89 ? -1.916 13.655 38.031 0.50 78.54 89 TYR E N 1
ATOM 4946 C CA . TYR E 1 89 ? -2.150 12.350 37.426 0.50 78.79 89 TYR E CA 1
ATOM 4947 C C . TYR E 1 89 ? -1.496 12.277 36.051 0.50 77.69 89 TYR E C 1
ATOM 4948 O O . TYR E 1 89 ? -1.380 11.202 35.461 0.50 77.61 89 TYR E O 1
ATOM 4957 N N . HIS E 1 90 ? -1.069 13.429 35.547 0.50 76.22 90 HIS E N 1
ATOM 4958 C CA . HIS E 1 90 ? -0.441 13.504 34.235 0.50 74.53 90 HIS E CA 1
ATOM 4959 C C . HIS E 1 90 ? 1.013 13.046 34.283 0.50 72.64 90 HIS E C 1
ATOM 4960 O O . HIS E 1 90 ? 1.930 13.835 34.052 0.50 72.91 90 HIS E O 1
ATOM 4967 N N . PHE E 1 91 ? 1.217 11.769 34.595 0.50 69.83 91 PHE E N 1
ATOM 4968 C CA . PHE E 1 91 ? 2.557 11.194 34.659 0.50 66.66 91 PHE E CA 1
ATOM 4969 C C . PHE E 1 91 ? 2.513 9.717 34.288 0.50 64.28 91 PHE E C 1
ATOM 4970 O O . PHE E 1 91 ? 3.356 9.231 33.534 0.50 63.66 91 PHE E O 1
ATOM 4978 N N . ASP E 1 92 ? 1.523 9.006 34.819 1.00 61.38 92 ASP E N 1
ATOM 4979 C CA . ASP E 1 92 ? 1.364 7.590 34.521 1.00 57.93 92 ASP E CA 1
ATOM 4980 C C . ASP E 1 92 ? 1.018 7.450 33.047 1.00 54.52 92 ASP E C 1
ATOM 4981 O O . ASP E 1 92 ? 1.316 6.435 32.418 1.00 54.24 92 ASP E O 1
ATOM 4986 N N . ILE E 1 93 ? 0.377 8.480 32.508 1.00 49.69 93 ILE E N 1
ATOM 4987 C CA . ILE E 1 93 ? 0.006 8.505 31.099 1.00 46.16 93 ILE E CA 1
ATOM 4988 C C . ILE E 1 93 ? 1.275 8.614 30.255 1.00 43.09 93 ILE E C 1
ATOM 4989 O O . ILE E 1 93 ? 1.476 7.849 29.314 1.00 41.07 93 ILE E O 1
ATOM 4994 N N . VAL E 1 94 ? 2.128 9.571 30.605 1.00 40.24 94 VAL E N 1
ATOM 4995 C CA . VAL E 1 94 ? 3.375 9.783 29.885 1.00 39.84 94 VAL E CA 1
ATOM 4996 C C . VAL E 1 94 ? 4.247 8.530 29.939 1.00 38.88 94 VAL E C 1
ATOM 4997 O O . VAL E 1 94 ? 4.903 8.167 28.963 1.00 39.01 94 VAL E O 1
ATOM 5001 N N . SER E 1 95 ? 4.248 7.867 31.085 1.00 37.69 95 SER E N 1
ATOM 5002 C CA . SER E 1 95 ? 5.042 6.661 31.252 1.00 38.99 95 SER E CA 1
ATOM 5003 C C . SER E 1 95 ? 4.580 5.553 30.294 1.00 38.13 95 SER E C 1
ATOM 5004 O O . SER E 1 95 ? 5.378 5.005 29.534 1.00 38.15 95 SER E O 1
ATOM 5007 N N . ASN E 1 96 ? 3.288 5.244 30.324 1.00 36.12 96 ASN E N 1
ATOM 5008 C CA . ASN E 1 96 ? 2.709 4.206 29.472 1.00 37.06 96 ASN E CA 1
ATOM 5009 C C . ASN E 1 96 ? 2.841 4.484 27.966 1.00 34.34 96 ASN E C 1
ATOM 5010 O O . ASN E 1 96 ? 3.433 3.696 27.237 1.00 34.53 96 ASN E O 1
ATOM 5015 N N . GLU E 1 97 ? 2.287 5.604 27.511 1.00 32.78 97 GLU E N 1
ATOM 5016 C CA . GLU E 1 97 ? 2.311 5.969 26.095 1.00 32.35 97 GLU E CA 1
ATOM 5017 C C . GLU E 1 97 ? 3.695 6.127 25.480 1.00 31.70 97 GLU E C 1
ATOM 5018 O O . GLU E 1 97 ? 3.938 5.651 24.375 1.00 32.59 97 GLU E O 1
ATOM 5024 N N . SER E 1 98 ? 4.601 6.800 26.178 1.00 30.27 98 SER E N 1
ATOM 5025 C CA . SER E 1 98 ? 5.957 6.971 25.661 1.00 30.91 98 SER E CA 1
ATOM 5026 C C . SER E 1 98 ? 6.531 5.588 25.388 1.00 29.65 98 SER E C 1
ATOM 5027 O O . SER E 1 98 ? 7.052 5.322 24.311 1.00 32.07 98 SER E O 1
ATOM 5030 N N . CYS E 1 99 ? 6.419 4.705 26.375 1.00 29.82 99 CYS E N 1
ATOM 5031 C CA . CYS E 1 99 ? 6.914 3.343 26.247 1.00 28.99 99 CYS E CA 1
ATOM 5032 C C . CYS E 1 99 ? 6.262 2.644 25.067 1.00 28.13 99 CYS E C 1
ATOM 5033 O O . CYS E 1 99 ? 6.940 2.162 24.162 1.00 28.62 99 CYS E O 1
ATOM 5036 N N . ARG E 1 100 ? 4.937 2.595 25.091 1.00 26.99 100 ARG E N 1
ATOM 5037 C CA . ARG E 1 100 ? 4.170 1.959 24.034 1.00 28.82 100 ARG E CA 1
ATOM 5038 C C . ARG E 1 100 ? 4.481 2.568 22.671 1.00 28.11 100 ARG E C 1
ATOM 5039 O O . ARG E 1 100 ? 4.681 1.846 21.693 1.00 27.75 100 ARG E O 1
ATOM 5047 N N . ALA E 1 101 ? 4.526 3.896 22.608 1.00 27.91 101 ALA E N 1
ATOM 5048 C CA . ALA E 1 101 ? 4.815 4.580 21.353 1.00 28.23 101 ALA E CA 1
ATOM 5049 C C . ALA E 1 101 ? 6.205 4.195 20.840 1.00 27.36 101 ALA E C 1
ATOM 5050 O O . ALA E 1 101 ? 6.392 3.929 19.650 1.00 26.73 101 ALA E O 1
ATOM 5052 N N . LEU E 1 102 ? 7.183 4.159 21.735 1.00 26.41 102 LEU E N 1
ATOM 5053 C CA . LEU E 1 102 ? 8.535 3.790 21.318 1.00 27.51 102 LEU E CA 1
ATOM 5054 C C . LEU E 1 102 ? 8.596 2.347 20.848 1.00 26.75 102 LEU E C 1
ATOM 5055 O O . LEU E 1 102 ? 9.207 2.042 19.824 1.00 27.17 102 LEU E O 1
ATOM 5060 N N . THR E 1 103 ? 7.960 1.462 21.606 1.00 26.12 103 THR E N 1
ATOM 5061 C CA . THR E 1 103 ? 7.951 0.048 21.280 1.00 25.86 103 THR E CA 1
ATOM 5062 C C . THR E 1 103 ? 7.374 -0.164 19.887 1.00 24.46 103 THR E C 1
ATOM 5063 O O . THR E 1 103 ? 7.985 -0.825 19.065 1.00 25.00 103 THR E O 1
ATOM 5067 N N . ASP E 1 104 ? 6.207 0.418 19.624 1.00 26.78 104 ASP E N 1
ATOM 5068 C CA . ASP E 1 104 ? 5.562 0.312 18.318 1.00 27.75 104 ASP E CA 1
ATOM 5069 C C . ASP E 1 104 ? 6.449 0.840 17.199 1.00 28.04 104 ASP E C 1
ATOM 5070 O O . ASP E 1 104 ? 6.571 0.221 16.136 1.00 25.87 104 ASP E O 1
ATOM 5075 N N . LEU E 1 105 ? 7.049 2.003 17.436 1.00 24.27 105 LEU E N 1
ATOM 5076 C CA . LEU E 1 105 ? 7.893 2.629 16.439 1.00 23.09 105 LEU E CA 1
ATOM 5077 C C . LEU E 1 105 ? 9.051 1.715 16.078 1.00 23.67 105 LEU E C 1
ATOM 5078 O O . LEU E 1 105 ? 9.415 1.595 14.902 1.00 23.81 105 LEU E O 1
ATOM 5083 N N . SER E 1 106 ? 9.624 1.067 17.090 1.00 20.47 106 SER E N 1
ATOM 5084 C CA . SER E 1 106 ? 10.750 0.183 16.863 1.00 19.11 106 SER E CA 1
ATOM 5085 C C . SER E 1 106 ? 10.317 -1.026 16.062 1.00 19.78 106 SER E C 1
ATOM 5086 O O . SER E 1 106 ? 11.093 -1.572 15.292 1.00 18.87 106 SER E O 1
ATOM 5089 N N . VAL E 1 107 ? 9.083 -1.468 16.268 1.00 20.81 107 VAL E N 1
ATOM 5090 C CA . VAL E 1 107 ? 8.587 -2.620 15.541 1.00 24.05 107 VAL E CA 1
ATOM 5091 C C . VAL E 1 107 ? 8.227 -2.161 14.142 1.00 24.73 107 VAL E C 1
ATOM 5092 O O . VAL E 1 107 ? 8.777 -2.631 13.152 1.00 26.62 107 VAL E O 1
ATOM 5096 N N . GLU E 1 108 ? 7.306 -1.213 14.089 1.00 26.07 108 GLU E N 1
ATOM 5097 C CA . GLU E 1 108 ? 6.810 -0.653 12.844 1.00 28.57 108 GLU E CA 1
ATOM 5098 C C . GLU E 1 108 ? 7.921 -0.263 11.883 1.00 27.93 108 GLU E C 1
ATOM 5099 O O . GLU E 1 108 ? 7.853 -0.567 10.696 1.00 26.54 108 GLU E O 1
ATOM 5105 N N . GLU E 1 109 ? 8.954 0.395 12.399 1.00 26.72 109 GLU E N 1
ATOM 5106 C CA . GLU E 1 109 ? 10.049 0.845 11.552 1.00 24.61 109 GLU E CA 1
ATOM 5107 C C . GLU E 1 109 ? 11.280 -0.053 11.610 1.00 25.06 109 GLU E C 1
ATOM 5108 O O . GLU E 1 109 ? 12.302 0.264 11.012 1.00 23.94 109 GLU E O 1
ATOM 5114 N N . SER E 1 110 ? 11.194 -1.167 12.337 1.00 23.75 110 SER E N 1
ATOM 5115 C CA . SER E 1 110 ? 12.331 -2.078 12.454 1.00 23.35 110 SER E CA 1
ATOM 5116 C C . SER E 1 110 ? 13.615 -1.338 12.765 1.00 23.60 110 SER E C 1
ATOM 5117 O O . SER E 1 110 ? 14.609 -1.506 12.049 1.00 21.81 110 SER E O 1
ATOM 5120 N N . ILE E 1 111 ? 13.603 -0.521 13.820 1.00 23.66 111 ILE E N 1
ATOM 5121 C CA . ILE E 1 111 ? 14.801 0.214 14.203 1.00 21.59 111 ILE E CA 1
ATOM 5122 C C . ILE E 1 111 ? 15.272 -0.073 15.617 1.00 20.92 111 ILE E C 1
ATOM 5123 O O . ILE E 1 111 ? 14.499 -0.497 16.479 1.00 20.63 111 ILE E O 1
ATOM 5128 N N . ALA E 1 112 ? 16.560 0.161 15.835 1.00 18.46 112 ALA E N 1
ATOM 5129 C CA . ALA E 1 112 ? 17.189 -0.050 17.117 1.00 20.79 112 ALA E CA 1
ATOM 5130 C C . ALA E 1 112 ? 16.904 1.116 18.043 1.00 23.25 112 ALA E C 1
ATOM 5131 O O . ALA E 1 112 ? 17.330 2.240 17.779 1.00 23.69 112 ALA E O 1
ATOM 5133 N N . ILE E 1 113 ? 16.185 0.860 19.130 1.00 23.03 113 ILE E N 1
ATOM 5134 C CA . ILE E 1 113 ? 15.885 1.925 20.067 1.00 22.02 113 ILE E CA 1
ATOM 5135 C C . ILE E 1 113 ? 16.182 1.544 21.504 1.00 23.32 113 ILE E C 1
ATOM 5136 O O . ILE E 1 113 ? 15.602 0.598 22.035 1.00 22.40 113 ILE E O 1
ATOM 5141 N N . GLY E 1 114 ? 17.089 2.285 22.130 1.00 22.39 114 GLY E N 1
ATOM 5142 C CA . GLY E 1 114 ? 17.401 2.033 23.520 1.00 21.46 114 GLY E CA 1
ATOM 5143 C C . GLY E 1 114 ? 16.397 2.874 24.284 1.00 21.86 114 GLY E C 1
ATOM 5144 O O . GLY E 1 114 ? 16.358 4.096 24.125 1.00 18.94 114 GLY E O 1
ATOM 5145 N N . ASN E 1 115 ? 15.575 2.233 25.105 1.00 22.03 115 ASN E N 1
ATOM 5146 C CA . ASN E 1 115 ? 14.568 2.970 25.861 1.00 23.64 115 ASN E CA 1
ATOM 5147 C C . ASN E 1 115 ? 15.102 3.442 27.214 1.00 23.36 115 ASN E C 1
ATOM 5148 O O . ASN E 1 115 ? 15.199 2.663 28.161 1.00 24.15 115 ASN E O 1
ATOM 5153 N N . GLY E 1 116 ? 15.444 4.724 27.295 1.00 24.40 116 GLY E N 1
ATOM 5154 C CA . GLY E 1 116 ? 15.968 5.281 28.532 1.00 23.36 116 GLY E CA 1
ATOM 5155 C C . GLY E 1 116 ? 15.046 6.305 29.172 1.00 25.39 116 GLY E C 1
ATOM 5156 O O . GLY E 1 116 ? 15.504 7.259 29.809 1.00 23.78 116 GLY E O 1
ATOM 5157 N N . ILE E 1 117 ? 13.743 6.122 28.988 1.00 23.52 117 ILE E N 1
ATOM 5158 C CA . ILE E 1 117 ? 12.775 7.017 29.581 1.00 28.32 117 ILE E CA 1
ATOM 5159 C C . ILE E 1 117 ? 12.550 6.478 30.985 1.00 31.00 117 ILE E C 1
ATOM 5160 O O . ILE E 1 117 ? 11.958 5.414 31.163 1.00 30.67 117 ILE E O 1
ATOM 5165 N N . LEU E 1 118 ? 13.049 7.196 31.985 1.00 33.14 118 LEU E N 1
ATOM 5166 C CA . LEU E 1 118 ? 12.895 6.741 33.360 1.00 35.24 118 LEU E CA 1
ATOM 5167 C C . LEU E 1 118 ? 11.527 7.081 33.881 1.00 33.97 118 LEU E C 1
ATOM 5168 O O . LEU E 1 118 ? 10.959 8.106 33.541 1.00 35.88 118 LEU E O 1
ATOM 5173 N N . THR E 1 119 ? 10.998 6.203 34.710 1.00 34.86 119 THR E N 1
ATOM 5174 C CA . THR E 1 119 ? 9.721 6.440 35.349 1.00 34.88 119 THR E CA 1
ATOM 5175 C C . THR E 1 119 ? 10.026 6.132 36.803 1.00 34.52 119 THR E C 1
ATOM 5176 O O . THR E 1 119 ? 10.110 4.971 37.193 1.00 34.79 119 THR E O 1
ATOM 5180 N N . VAL E 1 120 ? 10.231 7.185 37.588 1.00 34.26 120 VAL E N 1
ATOM 5181 C CA . VAL E 1 120 ? 10.569 7.031 38.995 1.00 33.48 120 VAL E CA 1
ATOM 5182 C C . VAL E 1 120 ? 9.597 7.697 39.946 1.00 33.05 120 VAL E C 1
ATOM 5183 O O . VAL E 1 120 ? 8.846 8.595 39.568 1.00 34.10 120 VAL E O 1
ATOM 5187 N N . GLU E 1 121 ? 9.630 7.255 41.195 1.00 32.56 121 GLU E N 1
ATOM 5188 C CA . GLU E 1 121 ? 8.732 7.780 42.203 1.00 33.18 121 GLU E CA 1
ATOM 5189 C C . GLU E 1 121 ? 9.066 9.204 42.615 1.00 32.01 121 GLU E C 1
ATOM 5190 O O . GLU E 1 121 ? 8.160 10.009 42.825 1.00 31.26 121 GLU E O 1
ATOM 5196 N N . ASN E 1 122 ? 10.354 9.532 42.713 1.00 28.80 122 ASN E N 1
ATOM 5197 C CA . ASN E 1 122 ? 10.733 10.881 43.133 1.00 27.69 122 ASN E CA 1
ATOM 5198 C C . ASN E 1 122 ? 12.102 11.375 42.649 1.00 27.69 122 ASN E C 1
ATOM 5199 O O . ASN E 1 122 ? 12.792 10.706 41.873 1.00 30.27 122 ASN E O 1
ATOM 5204 N N . GLU E 1 123 ? 12.485 12.560 43.118 1.00 25.49 123 GLU E N 1
ATOM 5205 C CA . GLU E 1 123 ? 13.757 13.168 42.741 1.00 26.78 123 GLU E CA 1
ATOM 5206 C C . GLU E 1 123 ? 14.907 12.242 43.113 1.00 26.04 123 GLU E C 1
ATOM 5207 O O . GLU E 1 123 ? 15.808 11.997 42.315 1.00 26.37 123 GLU E O 1
ATOM 5213 N N . GLU E 1 124 ? 14.865 11.736 44.340 1.00 23.25 124 GLU E N 1
ATOM 5214 C CA . GLU E 1 124 ? 15.884 10.829 44.829 1.00 23.15 124 GLU E CA 1
ATOM 5215 C C . GLU E 1 124 ? 16.132 9.623 43.905 1.00 21.31 124 GLU E C 1
ATOM 5216 O O . GLU E 1 124 ? 17.261 9.365 43.534 1.00 18.88 124 GLU E O 1
ATOM 5222 N N . GLN E 1 125 ? 15.089 8.867 43.576 1.00 21.51 125 GLN E N 1
ATOM 5223 C CA . GLN E 1 125 ? 15.254 7.717 42.686 1.00 23.20 125 GLN E CA 1
ATOM 5224 C C . GLN E 1 125 ? 15.679 8.186 41.292 1.00 22.15 125 GLN E C 1
ATOM 5225 O O . GLN E 1 125 ? 16.381 7.482 40.589 1.00 23.95 125 GLN E O 1
ATOM 5231 N N . ALA E 1 126 ? 15.257 9.380 40.900 1.00 23.17 126 ALA E N 1
ATOM 5232 C CA . ALA E 1 126 ? 15.633 9.914 39.597 1.00 25.27 126 ALA E CA 1
ATOM 5233 C C . ALA E 1 126 ? 17.151 9.913 39.508 1.00 26.12 126 ALA E C 1
ATOM 5234 O O . ALA E 1 126 ? 17.728 9.412 38.545 1.00 26.71 126 ALA E O 1
ATOM 5236 N N . TRP E 1 127 ? 17.800 10.472 40.524 1.00 27.17 127 TRP E N 1
ATOM 5237 C CA . TRP E 1 127 ? 19.256 10.520 40.544 1.00 25.63 127 TRP E CA 1
ATOM 5238 C C . TRP E 1 127 ? 19.843 9.117 40.646 1.00 26.12 127 TRP E C 1
ATOM 5239 O O . TRP E 1 127 ? 20.813 8.792 39.961 1.00 26.06 127 TRP E O 1
ATOM 5250 N N . VAL E 1 128 ? 19.262 8.290 41.509 1.00 25.46 128 VAL E N 1
ATOM 5251 C CA . VAL E 1 128 ? 19.748 6.925 41.665 1.00 28.43 128 VAL E CA 1
ATOM 5252 C C . VAL E 1 128 ? 19.762 6.203 40.320 1.00 27.43 128 VAL E C 1
ATOM 5253 O O . VAL E 1 128 ? 20.647 5.406 40.055 1.00 30.56 128 VAL E O 1
ATOM 5257 N N . HIS E 1 129 ? 18.787 6.508 39.472 1.00 26.69 129 HIS E N 1
ATOM 5258 C CA . HIS E 1 129 ? 18.672 5.876 38.165 1.00 27.49 129 HIS E CA 1
ATOM 5259 C C . HIS E 1 129 ? 19.395 6.601 37.040 1.00 26.95 129 HIS E C 1
ATOM 5260 O O . HIS E 1 129 ? 19.940 5.971 36.140 1.00 27.45 129 HIS E O 1
ATOM 5267 N N . ALA E 1 130 ? 19.390 7.927 37.089 1.00 26.48 130 ALA E N 1
ATOM 5268 C CA . ALA E 1 130 ? 20.017 8.737 36.056 1.00 27.48 130 ALA E CA 1
ATOM 5269 C C . ALA E 1 130 ? 21.537 8.738 36.063 1.00 28.07 130 ALA E C 1
ATOM 5270 O O . ALA E 1 130 ? 22.164 8.836 35.006 1.00 27.95 130 ALA E O 1
ATOM 5272 N N . ARG E 1 131 ? 22.135 8.628 37.243 1.00 27.78 131 ARG E N 1
ATOM 5273 C CA . ARG E 1 131 ? 23.588 8.696 37.330 1.00 27.13 131 ARG E CA 1
ATOM 5274 C C . ARG E 1 131 ? 24.332 7.457 36.869 1.00 26.43 131 ARG E C 1
ATOM 5275 O O . ARG E 1 131 ? 23.989 6.329 37.211 1.00 26.63 131 ARG E O 1
ATOM 5283 N N . ARG E 1 132 ? 25.375 7.699 36.089 1.00 25.90 132 ARG E N 1
ATOM 5284 C CA . ARG E 1 132 ? 26.219 6.651 35.570 1.00 27.16 132 ARG E CA 1
ATOM 5285 C C . ARG E 1 132 ? 26.932 5.956 36.725 1.00 28.65 132 ARG E C 1
ATOM 5286 O O . ARG E 1 132 ? 27.240 4.769 36.648 1.00 27.72 132 ARG E O 1
ATOM 5294 N N . GLU E 1 133 ? 27.196 6.708 37.790 1.00 28.30 133 GLU E N 1
ATOM 5295 C CA . GLU E 1 133 ? 27.867 6.166 38.966 1.00 29.56 133 GLU E CA 1
ATOM 5296 C C . GLU E 1 133 ? 26.972 5.190 39.716 1.00 29.49 133 GLU E C 1
ATOM 5297 O O . GLU E 1 133 ? 27.466 4.343 40.450 1.00 33.36 133 GLU E O 1
ATOM 5303 N N . ASP E 1 134 ? 25.659 5.314 39.539 1.00 27.72 134 ASP E N 1
ATOM 5304 C CA . ASP E 1 134 ? 24.705 4.437 40.212 1.00 26.58 134 ASP E CA 1
ATOM 5305 C C . ASP E 1 134 ? 24.047 3.441 39.224 1.00 26.04 134 ASP E C 1
ATOM 5306 O O . ASP E 1 134 ? 24.754 2.700 38.556 1.00 27.69 134 ASP E O 1
ATOM 5311 N N . LYS E 1 135 ? 22.718 3.427 39.109 1.00 23.80 135 LYS E N 1
ATOM 5312 C CA . LYS E 1 135 ? 22.070 2.490 38.181 1.00 25.74 135 LYS E CA 1
ATOM 5313 C C . LYS E 1 135 ? 22.303 2.735 36.680 1.00 25.98 135 LYS E C 1
ATOM 5314 O O . LYS E 1 135 ? 22.028 1.861 35.855 1.00 29.08 135 LYS E O 1
ATOM 5320 N N . ASP E 1 136 ? 22.781 3.923 36.327 1.00 26.87 136 ASP E N 1
ATOM 5321 C CA . ASP E 1 136 ? 23.116 4.263 34.935 1.00 27.22 136 ASP E CA 1
ATOM 5322 C C . ASP E 1 136 ? 22.103 3.883 33.839 1.00 25.08 136 ASP E C 1
ATOM 5323 O O . ASP E 1 136 ? 22.480 3.294 32.832 1.00 26.41 136 ASP E O 1
ATOM 5328 N N . LYS E 1 137 ? 20.834 4.231 34.011 1.00 25.18 137 LYS E N 1
ATOM 5329 C CA . LYS E 1 137 ? 19.836 3.891 33.001 1.00 25.87 137 LYS E CA 1
ATOM 5330 C C . LYS E 1 137 ? 20.139 4.514 31.635 1.00 25.09 137 LYS E C 1
ATOM 5331 O O . LYS E 1 137 ? 19.759 3.971 30.599 1.00 25.06 137 LYS E O 1
ATOM 5337 N N . GLY E 1 138 ? 20.808 5.660 31.634 1.00 23.82 138 GLY E N 1
ATOM 5338 C CA . GLY E 1 138 ? 21.153 6.283 30.371 1.00 22.95 138 GLY E CA 1
ATOM 5339 C C . GLY E 1 138 ? 22.144 5.370 29.672 1.00 22.69 138 GLY E C 1
ATOM 5340 O O . GLY E 1 138 ? 22.040 5.110 28.468 1.00 23.33 138 GLY E O 1
ATOM 5341 N N . GLY E 1 139 ? 23.102 4.864 30.445 1.00 21.03 139 GLY E N 1
ATOM 5342 C CA . GLY E 1 139 ? 24.106 3.972 29.895 1.00 22.63 139 GLY E CA 1
ATOM 5343 C C . GLY E 1 139 ? 23.511 2.658 29.414 1.00 23.36 139 GLY E C 1
ATOM 5344 O O . GLY E 1 139 ? 23.898 2.146 28.363 1.00 24.80 139 GLY E O 1
ATOM 5345 N N . PHE E 1 140 ? 22.584 2.099 30.188 1.00 22.47 140 PHE E N 1
ATOM 5346 C CA . PHE E 1 140 ? 21.952 0.839 29.805 1.00 25.32 140 PHE E CA 1
ATOM 5347 C C . PHE E 1 140 ? 21.088 1.039 28.576 1.00 23.13 140 PHE E C 1
ATOM 5348 O O . PHE E 1 140 ? 21.032 0.170 27.704 1.00 23.60 140 PHE E O 1
ATOM 5356 N N . ALA E 1 141 ? 20.425 2.188 28.495 1.00 20.52 141 ALA E N 1
ATOM 5357 C CA . ALA E 1 141 ? 19.603 2.445 27.331 1.00 21.74 141 ALA E CA 1
ATOM 5358 C C . ALA E 1 141 ? 20.521 2.511 26.100 1.00 20.03 141 ALA E C 1
ATOM 5359 O O . ALA E 1 141 ? 20.188 2.009 25.033 1.00 22.96 141 ALA E O 1
ATOM 5361 N N . ALA E 1 142 ? 21.684 3.123 26.257 1.00 20.57 142 ALA E N 1
ATOM 5362 C CA . ALA E 1 142 ? 22.609 3.240 25.140 1.00 21.50 142 ALA E CA 1
ATOM 5363 C C . ALA E 1 142 ? 23.126 1.862 24.784 1.00 21.47 142 ALA E C 1
ATOM 5364 O O . ALA E 1 142 ? 23.242 1.517 23.616 1.00 20.27 142 ALA E O 1
ATOM 5366 N N . ARG E 1 143 ? 23.427 1.062 25.796 1.00 22.50 143 ARG E N 1
ATOM 5367 C CA . ARG E 1 143 ? 23.917 -0.277 25.537 1.00 22.53 143 ARG E CA 1
ATOM 5368 C C . ARG E 1 143 ? 22.825 -1.116 24.878 1.00 22.19 143 ARG E C 1
ATOM 5369 O O . ARG E 1 143 ? 23.106 -1.954 24.024 1.00 23.57 143 ARG E O 1
ATOM 5377 N N . ALA E 1 144 ? 21.580 -0.896 25.277 1.00 19.76 144 ALA E N 1
ATOM 5378 C CA . ALA E 1 144 ? 20.476 -1.640 24.694 1.00 19.01 144 ALA E CA 1
ATOM 5379 C C . ALA E 1 144 ? 20.372 -1.243 23.219 1.00 18.91 144 ALA E C 1
ATOM 5380 O O . ALA E 1 144 ? 20.160 -2.086 22.364 1.00 17.97 144 ALA E O 1
ATOM 5382 N N . ALA E 1 145 ? 20.519 0.046 22.926 1.00 17.72 145 ALA E N 1
ATOM 5383 C CA . ALA E 1 145 ? 20.447 0.502 21.538 1.00 20.45 145 ALA E CA 1
ATOM 5384 C C . ALA E 1 145 ? 21.548 -0.160 20.721 1.00 20.33 145 ALA E C 1
ATOM 5385 O O . ALA E 1 145 ? 21.324 -0.556 19.581 1.00 22.06 145 ALA E O 1
ATOM 5387 N N . LEU E 1 146 ? 22.732 -0.280 21.311 1.00 19.33 146 LEU E N 1
ATOM 5388 C CA . LEU E 1 146 ? 23.861 -0.897 20.628 1.00 23.33 146 LEU E CA 1
ATOM 5389 C C . LEU E 1 146 ? 23.623 -2.386 20.375 1.00 23.03 146 LEU E C 1
ATOM 5390 O O . LEU E 1 146 ? 23.990 -2.903 19.324 1.00 23.10 146 LEU E O 1
ATOM 5395 N N . THR E 1 147 ? 23.022 -3.070 21.343 1.00 22.07 147 THR E N 1
ATOM 5396 C CA . THR E 1 147 ? 22.735 -4.487 21.191 1.00 23.32 147 THR E CA 1
ATOM 5397 C C . THR E 1 147 ? 21.742 -4.645 20.051 1.00 21.18 147 THR E C 1
ATOM 5398 O O . THR E 1 147 ? 21.884 -5.515 19.203 1.00 23.73 147 THR E O 1
ATOM 5402 N N . MET E 1 148 ? 20.738 -3.778 20.028 1.00 21.82 148 MET E N 1
ATOM 5403 C CA . MET E 1 148 ? 19.728 -3.852 18.989 1.00 23.47 148 MET E CA 1
ATOM 5404 C C . MET E 1 148 ? 20.310 -3.576 17.609 1.00 23.73 148 MET E C 1
ATOM 5405 O O . MET E 1 148 ? 19.921 -4.222 16.637 1.00 21.34 148 MET E O 1
ATOM 5410 N N . ILE E 1 149 ? 21.232 -2.617 17.525 1.00 22.54 149 ILE E N 1
ATOM 5411 C CA . ILE E 1 149 ? 21.871 -2.288 16.252 1.00 22.08 149 ILE E CA 1
ATOM 5412 C C . ILE E 1 149 ? 22.629 -3.528 15.784 1.00 21.62 149 ILE E C 1
ATOM 5413 O O . ILE E 1 149 ? 22.658 -3.849 14.595 1.00 22.38 149 ILE E O 1
ATOM 5418 N N . GLY E 1 150 ? 23.236 -4.221 16.736 1.00 21.35 150 GLY E N 1
ATOM 5419 C CA . GLY E 1 150 ? 23.975 -5.427 16.411 1.00 23.97 150 GLY E CA 1
ATOM 5420 C C . GLY E 1 150 ? 23.046 -6.467 15.804 1.00 25.35 150 GLY E C 1
ATOM 5421 O O . GLY E 1 150 ? 23.368 -7.081 14.785 1.00 24.39 150 GLY E O 1
ATOM 5422 N N . LEU E 1 151 ? 21.888 -6.663 16.430 1.00 23.47 151 LEU E N 1
ATOM 5423 C CA . LEU E 1 151 ? 20.924 -7.633 15.933 1.00 24.12 151 LEU E CA 1
ATOM 5424 C C . LEU E 1 151 ? 20.419 -7.199 14.575 1.00 25.05 151 LEU E C 1
ATOM 5425 O O . LEU E 1 151 ? 20.276 -8.008 13.650 1.00 26.69 151 LEU E O 1
ATOM 5430 N N . ARG E 1 152 ? 20.171 -5.905 14.460 1.00 24.35 152 ARG E N 1
ATOM 5431 C CA . ARG E 1 152 ? 19.668 -5.340 13.233 1.00 26.75 152 ARG E CA 1
ATOM 5432 C C . ARG E 1 152 ? 20.638 -5.592 12.083 1.00 28.60 152 ARG E C 1
ATOM 5433 O O . ARG E 1 152 ? 20.219 -5.954 10.981 1.00 28.52 152 ARG E O 1
ATOM 5441 N N . LYS E 1 153 ? 21.932 -5.417 12.341 1.00 31.54 153 LYS E N 1
ATOM 5442 C CA . LYS E 1 153 ? 22.943 -5.661 11.315 1.00 33.18 153 LYS E CA 1
ATOM 5443 C C . LYS E 1 153 ? 23.047 -7.155 11.070 1.00 34.87 153 LYS E C 1
ATOM 5444 O O . LYS E 1 153 ? 23.189 -7.597 9.931 1.00 36.47 153 LYS E O 1
ATOM 5450 N N . LYS E 1 154 ? 22.982 -7.932 12.149 1.00 35.69 154 LYS E N 1
ATOM 5451 C CA . LYS E 1 154 ? 23.085 -9.378 12.043 1.00 36.50 154 LYS E CA 1
ATOM 5452 C C . LYS E 1 154 ? 22.038 -9.938 11.096 1.00 37.72 154 LYS E C 1
ATOM 5453 O O . LYS E 1 154 ? 22.337 -10.784 10.257 1.00 38.71 154 LYS E O 1
ATOM 5459 N N . PHE E 1 155 ? 20.806 -9.466 11.223 1.00 38.01 155 PHE E N 1
ATOM 5460 C CA . PHE E 1 155 ? 19.750 -9.962 10.358 1.00 39.61 155 PHE E CA 1
ATOM 5461 C C . PHE E 1 155 ? 19.763 -9.307 8.985 1.00 42.02 155 PHE E C 1
ATOM 5462 O O . PHE E 1 155 ? 19.059 -9.737 8.082 1.00 43.24 155 PHE E O 1
ATOM 5470 N N . GLY E 1 156 ? 20.590 -8.279 8.828 1.00 46.07 156 GLY E N 1
ATOM 5471 C CA . GLY E 1 156 ? 20.684 -7.584 7.555 1.00 48.09 156 GLY E CA 1
ATOM 5472 C C . GLY E 1 156 ? 19.436 -6.782 7.239 1.00 50.11 156 GLY E C 1
ATOM 5473 O O . GLY E 1 156 ? 19.087 -6.601 6.071 1.00 51.49 156 GLY E O 1
ATOM 5474 N N . ALA E 1 157 ? 18.759 -6.305 8.281 1.00 50.58 157 ALA E N 1
ATOM 5475 C CA . ALA E 1 157 ? 17.541 -5.521 8.107 1.00 51.14 157 ALA E CA 1
ATOM 5476 C C . ALA E 1 157 ? 17.889 -4.072 7.776 1.00 52.81 157 ALA E C 1
ATOM 5477 O O . ALA E 1 157 ? 19.093 -3.729 7.828 1.00 53.68 157 ALA E O 1
#

Sequence (733 aa):
DAPHLLIVEARFYDDLADALLDGAKAALDEAGATYDVVTVPGALEIPATISFALDGADNGGTEYDGFVALGTVIRGETYHFDIVSNESCRALTDLSVEESIAIGNGILTVENEEQAWVHARREDKDKGGFAARAALTMIGLRKKFGAAPHLLIVEARFYDDLADALLDGAKAALDEAGATYDVVTVPGALEIPATISFALDGADNGGTEYDGFVALGTVIRGETYHFDIVSNESCRALTDLSVEESIAIGNGILTVENEEQAWVHARREDKDKGGFAARAALTMIGLRKKFGADAPHLLIVEARFYDDLADALLDGAKAALDEAGATYDVVTVPGALEIPATISFALDGADNGGTEYDGFVALGTVIRGETYHFDIVSNESCRALTDLSVEESIAIGNGILTVENEEQAWVHARREDKDKGGFAARAALTMIGLRKKFGAAPHLLIVEARFYDDLADALLDGAKAALDEAGATYDVVTVPGALEIPATISFALDGADNGGTEYDGFVALGTVIRGETYHFDIVSNESCRALTDLSVEESIAIGNGILTVENEEQAWVHARREDKDKGGFAARAALTMIGLRKKFGADAPHLLIVEARFYDDLADALLDGAKAALDEAGATYDVVTVPGALEIPATISFALDGADNGGTEYDGFVALGTVIRGETYHFDIVSNESCRALTDLSVEESIAIGNGILTVENEEQAWVHARREDKDKGGFAARAALTMIGLRKKFGA

Solvent-accessible surface area: 28244 Å² total; per-residue (Å²): 190,49,26,43,0,0,0,0,6,11,60,160,72,85,98,4,8,74,16,1,18,74,0,0,71,24,3,0,84,143,61,45,4,72,53,49,48,5,53,0,56,22,4,13,18,0,0,1,0,0,6,0,1,34,51,1,21,130,102,78,30,70,125,19,46,0,2,0,0,1,1,20,12,18,151,49,172,42,110,67,49,71,16,12,5,50,19,1,10,12,4,2,7,44,6,8,22,112,82,15,12,1,10,0,45,2,11,11,29,10,96,64,116,115,63,0,82,37,40,0,91,81,131,68,95,7,61,0,0,104,4,0,89,12,0,32,56,2,5,38,17,61,110,130,17,41,36,112,33,39,0,0,0,0,6,9,54,152,77,87,96,3,8,65,15,1,21,68,0,0,64,36,11,0,80,157,62,42,3,76,49,53,46,4,57,2,57,24,5,18,18,0,0,1,0,0,8,0,1,36,48,1,13,131,90,80,28,66,120,21,57,0,2,0,0,2,2,23,14,20,75,40,188,56,156,62,61,18,12,25,2,51,16,0,11,24,5,2,6,44,6,6,28,117,86,10,11,0,9,0,35,2,8,7,7,1,65,62,100,126,54,0,58,37,13,0,107,113,141,69,102,21,60,0,0,101,2,0,92,9,0,34,55,1,8,36,20,71,147,150,24,35,43,192,50,23,40,0,0,0,0,3,9,63,158,60,96,97,4,8,63,14,1,18,58,0,0,69,30,8,0,85,160,58,47,6,87,52,55,55,9,59,2,54,22,6,17,18,0,0,1,0,0,4,0,2,33,49,2,13,129,106,73,36,68,119,23,50,0,2,0,0,3,1,20,11,18,122,46,177,30,63,70,53,45,11,17,4,52,22,0,11,10,3,3,7,47,4,8,24,124,75,7,10,0,11,0,35,0,8,11,22,5,90,70,114,114,54,0,88,34,19,0,83,107,120,67,80,11,68,0,0,100,2,0,101,11,0,32,57,2,4,35,16,67,105,142,21,42,36,113,30,44,0,0,0,0,2,10,64,162,74,94,96,4,9,71,14,0,23,62,1,0,74,11,8,0,83,138,63,47,6,76,45,57,45,6,55,1,57,21,4,15,19,0,0,2,0,0,4,0,2,34,54,1,17,126,103,83,28,64,132,30,44,0,3,0,0,2,2,21,11,20,97,47,177,59,91,77,54,37,21,15,4,56,18,0,8,18,5,2,7,45,6,7,25,130,81,10,12,0,10,0,36,1,8,9,10,2,67,64,120,122,58,0,82,52,9,0,90,119,123,61,100,17,64,0,0,100,3,0,102,8,0,36,54,1,5,37,16,71,116,144,19,35,46,198,49,27,42,0,0,0,0,4,10,57,148,67,92,93,5,6,74,13,2,20,59,0,0,70,26,7,0,80,156,61,44,5,68,50,53,47,6,56,1,56,20,6,15,18,0,0,2,0,0,7,0,2,34,49,1,14,130,100,80,33,66,122,19,44,0,2,0,0,1,0,22,10,21,108,38,185,29,80,54,53,49,9,17,5,50,11,1,8,13,5,4,7,37,4,7,23,123,78,8,8,0,10,0,37,2,12,10,25,9,86,64,116,114,61,0,83,40,14,0,91,121,128,69,85,13,71,0,0,115,4,0,92,11,0,33,56,2,3,36,17,53,110,128,16,37,43

InterPro domains:
  IPR002180 Lumazine/riboflavin synthase [PF00885] (14-152)
  IPR034964 Lumazine synthase [MF_00178] (8-155)
  IPR034964 Lumazine synthase [PTHR21058] (10-154)
  IPR034964 Lumazine synthase [TIGR00114] (17-149)
  IPR034964 Lumazine synthase [cd09209] (16-149)
  IPR036467 Lumazine/riboflavin synthase superfamily [G3DSA:3.40.50.960] (1-157)
  IPR036467 Lumazine/riboflavin synthase superfamily [SSF52121] (4-155)

Secondary structure (DSSP, 8-state):
---EEEEEEE-SSHHHHHHHHHHHHHHHHHTT-EEEEEEESSGGGHHHHHHHHHHHHHTT-PPPSEEEEEEEEE--SSSTTHHHHHHHHHHHHHHHHHTT--EEEEEEEESSHHHHHHHH-TTTT-HHHHHHHHHHHHHHHHHHTT-/--EEEEEEE-SSHHHHHHHHHHHHHHHHHTT-EEEEEEESSGGGHHHHHHHHHHHHHTT----SEEEEEEEEE--SSSTTHHHHHHHHHHHHHHHHHTT--EEEEEEEESSHHHHHHHH-TTTT-HHHHHHHHHHHHHHHHHHTT-/----EEEEEE-S-HHHHHHHHHHHHHHHHHHT--EEEEEESSGGGHHHHHHHHHHHHTTTS---SEEEEEEEEE--SSSTTHHHHHHHHHHHHHHHHHTT--EEEEEEEESSHHHHHHHHSTTTT-HHHHHHHHHHHHHHHHHHTT-/--EEEEEEE-SSHHHHHHHHHHHHHHHHHTT-EEEEEEESSGGGHHHHHHHHHHHHHTT----SEEEEEEE----SSSTTHHHHHHHHHHHHHHHHHTT--EEEEEE--SSHHHHHHHHSTTTT-HHHHHHHHHHHHHHHHHHHT-/---EEEEEEE-SSHHHHHHHHHHHHHHHHHHT-EEEEEEESSGGGHHHHHHHHHHHHTTT----SEEEEEEEEE--SSSTTHHHHHHHHHHHHHHHHHTT--EEEEEEEESSHHHHHHHH-TTTT-HHHHHHHHHHHHHHHHHHHT-

Foldseek 3Di:
DAFEEEEEEQDDPPVLSVQLQVLLVVLCVVSVYHYDYDYDNALLCRLVVVVVQVVVVVVVDDDGLWYEYAAEAAPDDDPVRVCRVVNSVVSVVCSCVVVVGQWQYLHHYYHDPVVSCQCSHNVHVSSSSNSSVSSVVSSVVSVVVPD/DAEEEEEEADDPVVLRCLLQVLLVVLQVVVPYHYDYDYHNALLCRLVVVVVQVVVVVVVHDDGQWYEYAAEQADDPDPVRVVSVVNSVVSVVCSCVVVVGQFQYLYHYYHHPVVSCQCRHNVHVSSSSNSNVSSVVSSVVCVVVPD/DAFEEEEEEADPDVVLSVLLVCLLVVLCVVSPHHYDYDYDNALLCRLVVVVVQCVVVVVVPDDGLWYFYAYEAEDDPDPVGVCSVVVSVVSVVVSCVVVVGQFQYLYYYHHDPVVSVQCRHNVHVSSSNSSNVSSVVSSVVSVVVPD/DFEEEEEEADDPVVLRCLLVVLQVVLCVVVVYHYDYDYDNALLCRLVVVVVQVVQVVVVHDDGLFYEYAYEAADDPDPVGVVSVVNSVVSVVCSCVVVVGQFQYLYHYYHDPVVSCCCRHCVHVSSSNNSNVSSVVSSVVSVVVPD/DAAEEEEEEADPDVVLRVLLVVLLVVLCVVRVYHYDYDYDNALLCRLVVVVVQVVQVVVVHDDGLFYEYAAEFEPDPDPVGVVSVVNSVVSNVCSCVVVVGQYQYHHDYYHDPVVSCQCSHNVHVSSSNNSNVSSVVSSVVCVVVPD

Nearest PDB structures (foldseek):
  2f59-assembly1_D  TM=9.961E-01  e=2.241E-27  Brucella abortus
  2o6h-assembly1_A  TM=9.937E-01  e=6.152E-27  Brucella melitensis
  2jfb-assembly1_A  TM=9.193E-01  e=2.655E-10  Candida albicans
  6vfj-assembly1_A  TM=8.970E-01  e=2.492E-10  synthetic construct
  4kq6-assembly1_E  TM=8.845E-01  e=6.029E-10  Nakaseomyces glabratus CBS 138

Radius of gyration: 25.22 Å; Cα contacts (8 Å, |Δi|>4): 1883; chains: 5; bounding box: 68×69×49 Å